Protein AF-A0A814KZX0-F1 (afdb_monomer)

Structure (mmCIF, N/CA/C/O backbone):
data_AF-A0A814KZX0-F1
#
_entry.id   AF-A0A814KZX0-F1
#
loop_
_atom_site.group_PDB
_atom_site.id
_atom_site.type_symbol
_atom_site.label_atom_id
_atom_site.label_alt_id
_atom_site.label_comp_id
_atom_site.label_asym_id
_atom_site.label_entity_id
_atom_site.label_seq_id
_atom_site.pdbx_PDB_ins_code
_atom_site.Cartn_x
_atom_site.Cartn_y
_atom_site.Cartn_z
_atom_site.occupancy
_atom_site.B_iso_or_equiv
_atom_site.auth_seq_id
_atom_site.auth_comp_id
_atom_site.auth_asym_id
_atom_site.auth_atom_id
_atom_site.pdbx_PDB_model_num
ATOM 1 N N . MET A 1 1 ? 32.293 -43.403 -23.094 1.00 28.73 1 MET A N 1
ATOM 2 C CA . MET A 1 1 ? 32.018 -43.481 -21.651 1.00 28.73 1 MET A CA 1
ATOM 3 C C . MET A 1 1 ? 31.732 -42.064 -21.219 1.00 28.73 1 MET A C 1
ATOM 5 O O . MET A 1 1 ? 32.655 -41.323 -20.931 1.00 28.73 1 MET A O 1
ATOM 9 N N . ASP A 1 2 ? 30.457 -41.739 -21.396 1.00 28.73 2 ASP A N 1
ATOM 10 C CA . ASP A 1 2 ? 29.600 -40.783 -20.696 1.00 28.73 2 ASP A CA 1
ATOM 11 C C . ASP A 1 2 ? 30.128 -39.363 -20.452 1.00 28.73 2 ASP A C 1
ATOM 13 O O . ASP A 1 2 ? 30.599 -39.020 -19.374 1.00 28.73 2 ASP A O 1
ATOM 17 N N . ASP A 1 3 ? 29.937 -38.543 -21.490 1.00 28.08 3 ASP A N 1
ATOM 18 C CA . ASP A 1 3 ? 29.750 -37.094 -21.423 1.00 28.08 3 ASP A CA 1
ATOM 19 C C . ASP A 1 3 ? 28.275 -36.803 -21.088 1.00 28.08 3 ASP A C 1
ATOM 21 O O . ASP A 1 3 ? 27.398 -37.027 -21.927 1.00 28.08 3 ASP A O 1
ATOM 25 N N . ALA A 1 4 ? 27.992 -36.310 -19.882 1.00 28.19 4 ALA A N 1
ATOM 26 C CA . ALA A 1 4 ? 26.719 -35.677 -19.536 1.00 28.19 4 ALA A CA 1
ATOM 27 C C . ALA A 1 4 ? 26.870 -34.842 -18.255 1.00 28.19 4 ALA A C 1
ATOM 29 O O . ALA A 1 4 ? 26.496 -35.295 -17.185 1.00 28.19 4 ALA A O 1
ATOM 30 N N . ASP A 1 5 ? 27.395 -33.624 -18.382 1.00 27.88 5 ASP A N 1
ATOM 31 C CA . ASP A 1 5 ? 27.156 -32.535 -17.425 1.00 27.88 5 ASP A CA 1
ATOM 32 C C . ASP A 1 5 ? 26.980 -31.236 -18.225 1.00 27.88 5 ASP A C 1
ATOM 34 O O . ASP A 1 5 ? 27.826 -30.343 -18.276 1.00 27.88 5 ASP A O 1
ATOM 38 N N . SER A 1 6 ? 25.861 -31.169 -18.947 1.00 24.42 6 SER A N 1
ATOM 39 C CA . SER A 1 6 ? 25.314 -29.910 -19.436 1.00 24.42 6 SER A CA 1
ATOM 40 C C . SER A 1 6 ? 24.701 -29.176 -18.248 1.00 24.42 6 SER A C 1
ATOM 42 O O . SER A 1 6 ? 23.678 -29.608 -17.716 1.00 24.42 6 SER A O 1
ATOM 44 N N . ILE A 1 7 ? 25.321 -28.071 -17.839 1.00 23.77 7 ILE A N 1
ATOM 45 C CA . ILE A 1 7 ? 24.724 -27.108 -16.914 1.00 23.77 7 ILE A CA 1
ATOM 46 C C . ILE A 1 7 ? 23.513 -26.496 -17.628 1.00 23.77 7 ILE A C 1
ATOM 48 O O . ILE A 1 7 ? 23.654 -25.646 -18.507 1.00 23.77 7 ILE A O 1
ATOM 52 N N . ASP A 1 8 ? 22.328 -26.992 -17.286 1.00 21.17 8 ASP A N 1
ATOM 53 C CA . ASP A 1 8 ? 21.044 -26.461 -17.725 1.00 21.17 8 ASP A CA 1
ATOM 54 C C . ASP A 1 8 ? 20.753 -25.182 -16.923 1.00 21.17 8 ASP A C 1
ATOM 56 O O . ASP A 1 8 ? 20.244 -25.222 -15.803 1.00 21.17 8 ASP A O 1
ATOM 60 N N . LEU A 1 9 ? 21.146 -24.030 -17.476 1.00 25.59 9 LEU A N 1
ATOM 61 C CA . LEU A 1 9 ? 20.736 -22.704 -17.004 1.00 25.59 9 LEU A CA 1
ATOM 62 C C . LEU A 1 9 ? 19.267 -22.480 -17.394 1.00 25.59 9 LEU A C 1
ATOM 64 O O . LEU A 1 9 ? 18.960 -21.706 -18.298 1.00 25.59 9 LEU A O 1
ATOM 68 N N . SER A 1 10 ? 18.362 -23.212 -16.745 1.00 23.80 10 SER A N 1
ATOM 69 C CA . SER A 1 10 ? 16.924 -22.969 -16.846 1.00 23.80 10 SER A CA 1
ATOM 70 C C . SER A 1 10 ? 16.531 -21.776 -15.966 1.00 23.80 10 SER A C 1
ATOM 72 O O . SER A 1 10 ? 16.968 -21.682 -14.821 1.00 23.80 10 SER A O 1
ATOM 74 N N . ASP A 1 11 ? 15.706 -20.884 -16.521 1.00 26.02 11 ASP A N 1
ATOM 75 C CA . ASP A 1 11 ? 15.143 -19.634 -15.975 1.00 26.02 11 ASP A CA 1
ATOM 76 C C . ASP A 1 11 ? 14.303 -19.787 -14.673 1.00 26.02 11 ASP A C 1
ATOM 78 O O . ASP A 1 11 ? 13.187 -19.278 -14.573 1.00 26.02 11 ASP A O 1
ATOM 82 N N . ASN A 1 12 ? 14.787 -20.509 -13.658 1.00 26.41 12 ASN A N 1
ATOM 83 C CA . ASN A 1 12 ? 13.993 -20.911 -12.487 1.00 26.41 12 ASN A CA 1
ATOM 84 C C . ASN A 1 12 ? 14.194 -20.078 -11.205 1.00 26.41 12 ASN A C 1
ATOM 86 O O . ASN A 1 12 ? 13.474 -20.321 -10.238 1.00 26.41 12 ASN A O 1
ATOM 90 N N . ASP A 1 13 ? 15.057 -19.058 -11.194 1.00 26.72 13 ASP A N 1
ATOM 91 C CA . ASP A 1 13 ? 15.350 -18.277 -9.973 1.00 26.72 13 ASP A CA 1
ATOM 92 C C . ASP A 1 13 ? 14.575 -16.953 -9.846 1.00 26.72 13 ASP A C 1
ATOM 94 O O . ASP A 1 13 ? 14.888 -16.118 -9.002 1.00 26.72 13 ASP A O 1
ATOM 98 N N . GLU A 1 14 ? 13.530 -16.727 -10.649 1.00 31.41 14 GLU A N 1
ATOM 99 C CA . GLU A 1 14 ? 12.852 -15.421 -10.658 1.00 31.41 14 GLU A CA 1
ATOM 100 C C . GLU A 1 14 ? 11.654 -15.270 -9.705 1.00 31.41 14 GLU A C 1
ATOM 102 O O . GLU A 1 14 ? 11.027 -14.215 -9.684 1.00 31.41 14 GLU A O 1
ATOM 107 N N . PHE A 1 15 ? 11.354 -16.270 -8.871 1.00 30.77 15 PHE A N 1
ATOM 108 C CA . PHE A 1 15 ? 10.290 -16.187 -7.857 1.00 30.77 15 PHE A CA 1
ATOM 109 C C . PHE A 1 15 ? 10.629 -16.967 -6.578 1.00 30.77 15 PHE A C 1
ATOM 111 O O . PHE A 1 15 ? 9.840 -17.778 -6.095 1.00 30.77 15 PHE A O 1
ATOM 118 N N . MET A 1 16 ? 11.799 -16.698 -6.001 1.00 24.19 16 MET A N 1
ATOM 119 C CA . MET A 1 16 ? 12.028 -16.962 -4.583 1.00 24.19 16 MET A CA 1
ATOM 120 C C . MET A 1 16 ? 11.976 -15.630 -3.841 1.00 24.19 16 MET A C 1
ATOM 122 O O . MET A 1 16 ? 12.849 -14.775 -3.960 1.00 24.19 16 MET A O 1
ATOM 126 N N . LEU A 1 17 ? 10.900 -15.436 -3.077 1.00 28.53 17 LEU A N 1
ATOM 127 C CA . LEU A 1 17 ? 11.015 -14.664 -1.850 1.00 28.53 17 LEU A CA 1
ATOM 128 C C . LEU A 1 17 ? 12.097 -15.384 -1.045 1.00 28.53 17 LEU A C 1
ATOM 130 O O . LEU A 1 17 ? 11.844 -16.493 -0.581 1.00 28.53 17 LEU A O 1
ATOM 134 N N . ASP A 1 18 ? 13.292 -14.800 -0.955 1.00 24.03 18 ASP A N 1
ATOM 135 C CA . ASP A 1 18 ? 14.350 -15.260 -0.055 1.00 24.03 18 ASP A CA 1
ATOM 136 C C . ASP A 1 18 ? 13.841 -15.163 1.389 1.00 24.03 18 ASP A C 1
ATOM 138 O O . ASP A 1 18 ? 14.074 -14.196 2.114 1.00 24.03 18 ASP A O 1
ATOM 142 N N . VAL A 1 19 ? 13.093 -16.182 1.789 1.00 29.50 19 VAL A N 1
ATOM 143 C CA . VAL A 1 19 ? 12.953 -16.625 3.161 1.00 29.50 19 VAL A CA 1
ATOM 144 C C . VAL A 1 19 ? 13.500 -18.043 3.134 1.00 29.50 19 VAL A C 1
ATOM 146 O O . VAL A 1 19 ? 12.775 -19.001 2.871 1.00 29.50 19 VAL A O 1
ATOM 149 N N . GLU A 1 20 ? 14.807 -18.185 3.351 1.00 25.27 20 GLU A N 1
ATOM 150 C CA . GLU A 1 20 ? 15.370 -19.470 3.759 1.00 25.27 20 GLU A CA 1
ATOM 151 C C . GLU A 1 20 ? 14.761 -19.828 5.123 1.00 25.27 20 GLU A C 1
ATOM 153 O O . GLU A 1 20 ? 15.310 -19.534 6.184 1.00 25.27 20 GLU A O 1
ATOM 158 N N . ILE A 1 21 ? 13.580 -20.448 5.108 1.00 28.50 21 ILE A N 1
ATOM 159 C CA . ILE A 1 21 ? 13.068 -21.192 6.253 1.00 28.50 21 ILE A CA 1
ATOM 160 C C . ILE A 1 21 ? 13.937 -22.444 6.322 1.00 28.50 21 ILE A C 1
ATOM 162 O O . ILE A 1 21 ? 13.739 -23.406 5.579 1.00 28.50 21 ILE A O 1
ATOM 166 N N . THR A 1 22 ? 14.959 -22.414 7.172 1.00 32.78 22 THR A N 1
ATOM 167 C CA . THR A 1 22 ? 15.777 -23.599 7.425 1.00 32.78 22 THR A CA 1
ATOM 168 C C . THR A 1 22 ? 14.880 -24.713 7.976 1.00 32.78 22 THR A C 1
ATOM 170 O O . THR A 1 22 ? 13.942 -24.460 8.733 1.00 32.78 22 THR A O 1
ATOM 173 N N . ALA A 1 23 ? 15.153 -25.969 7.606 1.00 30.48 23 ALA A N 1
ATOM 174 C CA . ALA A 1 23 ? 14.367 -27.138 8.023 1.00 30.48 23 ALA A CA 1
ATOM 175 C C . ALA A 1 23 ? 14.235 -27.303 9.558 1.00 30.48 23 ALA A C 1
ATOM 177 O O . ALA A 1 23 ? 13.382 -28.059 10.017 1.00 30.48 23 ALA A O 1
ATOM 178 N N . ALA A 1 24 ? 15.035 -26.574 10.346 1.00 33.94 24 ALA A N 1
ATOM 179 C CA . ALA A 1 24 ? 14.900 -26.476 11.797 1.00 33.94 24 ALA A CA 1
ATOM 180 C C . ALA A 1 24 ? 13.588 -25.782 12.226 1.00 33.94 24 ALA A C 1
ATOM 182 O O . ALA A 1 24 ? 12.903 -26.270 13.119 1.00 33.94 24 ALA A O 1
ATOM 183 N N . ASN A 1 25 ? 13.165 -24.726 11.521 1.00 40.56 25 ASN A N 1
ATOM 184 C CA . ASN A 1 25 ? 12.007 -23.910 11.907 1.00 40.56 25 ASN A CA 1
ATOM 185 C C . ASN A 1 25 ? 10.662 -24.632 11.704 1.00 40.56 25 ASN A C 1
ATOM 187 O O . ASN A 1 25 ? 9.703 -24.382 12.427 1.00 40.56 25 ASN A O 1
ATOM 191 N N . VAL A 1 26 ? 10.585 -25.553 10.737 1.00 35.31 26 VAL A N 1
ATOM 192 C CA . VAL A 1 26 ? 9.358 -26.318 10.452 1.00 35.31 26 VAL A CA 1
ATOM 193 C C . VAL A 1 26 ? 9.156 -27.432 11.479 1.00 35.31 26 VAL A C 1
ATOM 195 O O . VAL A 1 26 ? 8.033 -27.673 11.912 1.00 35.31 26 VAL A O 1
ATOM 198 N N . GLN A 1 27 ? 10.234 -28.093 11.910 1.00 35.00 27 GLN A N 1
ATOM 199 C CA . GLN A 1 27 ? 10.132 -29.161 12.902 1.00 35.00 27 GLN A CA 1
ATOM 200 C C . GLN A 1 27 ? 9.801 -28.608 14.295 1.00 35.00 27 GLN A C 1
ATOM 202 O O . GLN A 1 27 ? 9.017 -29.227 15.011 1.00 35.00 27 GLN A O 1
ATOM 207 N N . ASP A 1 28 ? 10.315 -27.427 14.647 1.00 39.50 28 ASP A N 1
ATOM 208 C CA . ASP A 1 28 ? 9.977 -26.748 15.902 1.00 39.50 28 ASP A CA 1
ATOM 209 C C . ASP A 1 28 ? 8.528 -26.226 15.910 1.00 39.50 28 ASP A C 1
ATOM 211 O O . ASP A 1 28 ? 7.833 -26.384 16.914 1.00 39.50 28 ASP A O 1
ATOM 21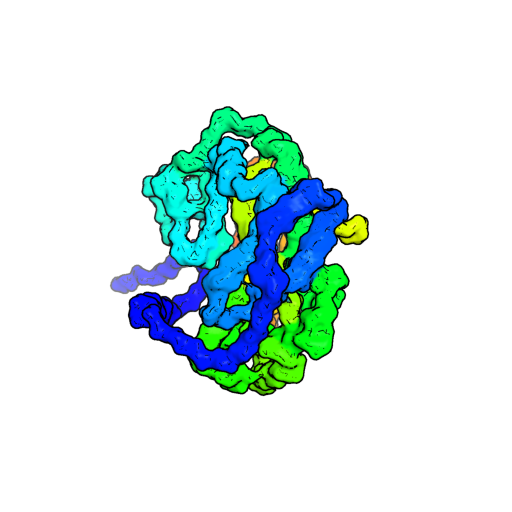5 N N . ALA A 1 29 ? 8.017 -25.732 14.775 1.00 36.22 29 ALA A N 1
ATOM 216 C CA . ALA A 1 29 ? 6.610 -25.347 14.622 1.00 36.22 29 ALA A CA 1
ATOM 217 C C . ALA A 1 29 ? 5.646 -26.551 14.690 1.00 36.22 29 ALA A C 1
ATOM 219 O O . ALA A 1 29 ? 4.591 -26.471 15.319 1.00 36.22 29 ALA A O 1
ATOM 220 N N . ILE A 1 30 ? 6.021 -27.697 14.107 1.00 36.78 30 ILE A N 1
ATOM 221 C CA . ILE A 1 30 ? 5.248 -28.949 14.207 1.00 36.78 30 ILE A CA 1
ATOM 222 C C . ILE A 1 30 ? 5.261 -29.483 15.647 1.00 36.78 30 ILE A C 1
ATOM 224 O O . ILE A 1 30 ? 4.232 -29.934 16.147 1.00 36.78 30 ILE A O 1
ATOM 228 N N . ASN A 1 31 ? 6.400 -29.399 16.339 1.00 39.62 31 ASN A N 1
ATOM 229 C CA . ASN A 1 31 ? 6.505 -29.798 17.742 1.00 39.62 31 ASN A CA 1
ATOM 230 C C . ASN A 1 31 ? 5.707 -28.860 18.673 1.00 39.62 31 ASN A C 1
ATOM 232 O O . ASN A 1 31 ? 5.192 -29.326 19.687 1.00 39.62 31 ASN A O 1
ATOM 236 N N . MET A 1 32 ? 5.560 -27.575 18.322 1.00 40.44 32 MET A N 1
ATOM 237 C CA . MET A 1 32 ? 4.690 -26.615 19.018 1.00 40.44 32 MET A CA 1
ATOM 238 C C . MET A 1 32 ? 3.199 -26.896 18.789 1.00 40.44 32 MET A C 1
ATOM 240 O O . MET A 1 32 ? 2.440 -26.929 19.752 1.00 40.44 32 MET A O 1
ATOM 244 N N . ALA A 1 33 ? 2.782 -27.188 17.553 1.00 34.56 33 ALA A N 1
ATOM 245 C CA . ALA A 1 33 ? 1.385 -27.516 17.246 1.00 34.56 33 ALA A CA 1
ATOM 246 C C . ALA A 1 33 ? 0.911 -28.808 17.939 1.00 34.56 33 ALA A C 1
ATOM 248 O O . ALA A 1 33 ? -0.260 -28.941 18.278 1.00 34.56 33 ALA A O 1
ATOM 249 N N . LEU A 1 34 ? 1.827 -29.750 18.185 1.00 35.25 34 LEU A N 1
ATOM 250 C CA . LEU A 1 34 ? 1.549 -30.983 18.928 1.00 35.25 34 LEU A CA 1
ATOM 251 C C . LEU A 1 34 ? 1.593 -30.803 20.457 1.00 35.25 34 LEU A C 1
ATOM 253 O O . LEU A 1 34 ? 1.184 -31.712 21.174 1.00 35.25 34 LEU A O 1
ATOM 257 N N . ALA A 1 35 ? 2.075 -29.662 2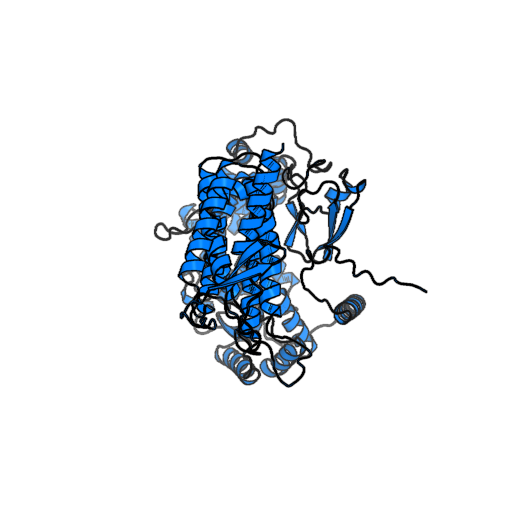0.963 1.00 37.91 35 ALA A N 1
ATOM 258 C CA . ALA A 1 35 ? 2.119 -29.349 22.395 1.00 37.91 35 ALA A CA 1
ATOM 259 C C . ALA A 1 35 ? 0.912 -28.517 22.879 1.00 37.91 35 ALA A C 1
ATOM 261 O O . ALA A 1 35 ? 0.626 -28.516 24.078 1.00 37.91 35 ALA A O 1
ATOM 262 N N . ASP A 1 36 ? 0.194 -27.849 21.967 1.00 36.00 36 ASP A N 1
ATOM 263 C CA . ASP A 1 36 ? -0.968 -26.999 22.281 1.00 36.00 36 ASP A CA 1
ATOM 264 C C . ASP A 1 36 ? -2.260 -27.786 22.588 1.00 36.00 36 ASP A C 1
ATOM 266 O O . ASP A 1 36 ? -3.146 -27.260 23.263 1.00 36.00 36 ASP A O 1
ATOM 270 N N . ASP A 1 37 ? -2.364 -29.057 22.179 1.00 31.41 37 ASP A N 1
ATOM 271 C CA . ASP A 1 37 ? -3.566 -29.878 22.423 1.00 31.41 37 ASP A CA 1
ATOM 272 C C . ASP A 1 37 ? -3.645 -30.467 23.850 1.00 31.41 37 ASP A C 1
ATOM 274 O O . ASP A 1 37 ? -4.716 -30.906 24.273 1.00 31.41 37 ASP A O 1
ATOM 278 N N . ASP A 1 38 ? -2.557 -30.434 24.634 1.00 30.75 38 ASP A N 1
ATOM 279 C CA . ASP A 1 38 ? -2.467 -31.166 25.912 1.00 30.75 38 ASP A CA 1
ATOM 280 C C . ASP A 1 38 ? -2.472 -30.293 27.186 1.00 30.75 38 ASP A C 1
ATOM 282 O O . ASP A 1 38 ? -2.360 -30.829 28.291 1.00 30.75 38 ASP A O 1
ATOM 286 N N . ASN A 1 39 ? -2.633 -28.963 27.105 1.00 31.94 39 ASN A N 1
ATOM 287 C CA . ASN A 1 39 ? -2.538 -28.106 28.303 1.00 31.94 39 ASN A CA 1
ATOM 288 C C . ASN A 1 39 ? -3.542 -26.942 28.384 1.00 31.94 39 ASN A C 1
ATOM 290 O O . ASN A 1 39 ? -3.210 -25.807 28.724 1.00 31.94 39 ASN A O 1
ATOM 294 N N . SER A 1 40 ? -4.830 -27.233 28.200 1.00 31.22 40 SER A N 1
ATOM 295 C CA . SER A 1 40 ? -5.900 -26.346 28.668 1.00 31.22 40 SER A CA 1
ATOM 296 C C . SER A 1 40 ? -6.115 -26.514 30.183 1.00 31.22 40 SER A C 1
ATOM 298 O O . SER A 1 40 ? -6.987 -27.279 30.589 1.00 31.22 40 SER A O 1
ATOM 300 N N . ASN A 1 41 ? -5.286 -25.872 31.019 1.00 31.17 41 ASN A N 1
ATOM 301 C CA . ASN A 1 41 ? -5.593 -25.402 32.390 1.00 31.17 41 ASN A CA 1
ATOM 302 C C . ASN A 1 41 ? -4.300 -25.118 33.180 1.00 31.17 41 ASN A C 1
ATOM 304 O O . ASN A 1 41 ? -3.863 -25.933 33.992 1.00 31.17 41 ASN A O 1
ATOM 308 N N . SER A 1 42 ? -3.723 -23.924 33.037 1.00 29.66 42 SER A N 1
ATOM 309 C CA . SER A 1 42 ? -2.752 -23.417 34.016 1.00 29.66 42 SER A CA 1
ATOM 310 C C . SER A 1 42 ? -3.153 -22.024 34.494 1.00 29.66 42 SER A C 1
ATOM 312 O O . SER A 1 42 ? -2.978 -21.028 33.795 1.00 29.66 42 SER A O 1
ATOM 314 N N . ASN A 1 43 ? -3.713 -21.973 35.704 1.00 27.58 43 ASN A N 1
ATOM 315 C CA . ASN A 1 43 ? -4.012 -20.749 36.443 1.00 27.58 43 ASN A CA 1
ATOM 316 C C . ASN A 1 43 ? -2.705 -19.999 36.765 1.00 27.58 43 ASN A C 1
ATOM 318 O O . ASN A 1 43 ? -1.926 -20.456 37.601 1.00 27.58 43 ASN A O 1
ATOM 322 N N . LEU A 1 44 ? -2.475 -18.845 36.133 1.00 33.78 44 LEU A N 1
ATOM 323 C CA . LEU A 1 44 ? -1.402 -17.917 36.501 1.00 33.78 44 LEU A CA 1
ATOM 324 C C . LEU A 1 44 ? -1.816 -17.098 37.734 1.00 33.78 44 LEU A C 1
ATOM 326 O O . LEU A 1 44 ? -2.764 -16.322 37.683 1.00 33.78 44 LEU A O 1
ATOM 330 N N . THR A 1 45 ? -1.085 -17.221 38.839 1.00 25.47 45 THR A N 1
ATOM 331 C CA . THR A 1 45 ? -1.175 -16.305 39.987 1.00 25.47 45 THR A CA 1
ATOM 332 C C . THR A 1 45 ? -0.007 -15.326 39.961 1.00 25.47 45 THR A C 1
ATOM 334 O O . THR A 1 45 ? 1.039 -15.585 40.555 1.00 25.47 45 THR A O 1
ATOM 337 N N . THR A 1 46 ? -0.188 -14.179 39.309 1.00 30.89 46 THR A N 1
ATOM 338 C CA . THR A 1 46 ? 0.608 -12.973 39.572 1.00 30.89 46 THR A CA 1
ATOM 339 C C . THR A 1 46 ? -0.277 -12.005 40.349 1.00 30.89 46 THR A C 1
ATOM 341 O O . THR A 1 46 ? -1.221 -11.456 39.785 1.00 30.89 46 THR A O 1
ATOM 344 N N . ASN A 1 47 ? -0.003 -11.819 41.645 1.00 27.78 47 ASN A N 1
ATOM 345 C CA . ASN A 1 47 ? -0.651 -10.799 42.477 1.00 27.78 47 ASN A CA 1
ATOM 346 C C . ASN A 1 47 ? -0.248 -9.403 41.973 1.00 27.78 47 ASN A C 1
ATOM 348 O O . ASN A 1 47 ? 0.703 -8.801 42.466 1.00 27.78 47 ASN A O 1
ATOM 352 N N . VAL A 1 48 ? -0.948 -8.915 40.954 1.00 37.78 48 VAL A N 1
ATOM 353 C CA . VAL A 1 48 ? -1.013 -7.497 40.608 1.00 37.78 48 VAL A CA 1
ATOM 354 C C . VAL A 1 48 ? -2.317 -7.004 41.220 1.00 37.78 48 VAL A C 1
ATOM 356 O O . VAL A 1 48 ? -3.377 -7.506 40.851 1.00 37.78 48 VAL A O 1
ATOM 359 N N . ASP A 1 49 ? -2.250 -6.073 42.172 1.00 38.66 49 ASP A N 1
ATOM 360 C CA . ASP A 1 49 ? -3.436 -5.368 42.664 1.00 38.66 49 ASP A CA 1
ATOM 361 C C . ASP A 1 49 ? -4.041 -4.597 41.486 1.00 38.66 49 ASP A C 1
ATOM 363 O O . ASP A 1 49 ? -3.582 -3.518 41.107 1.00 38.66 49 ASP A O 1
ATOM 367 N N . LEU A 1 50 ? -5.027 -5.210 40.836 1.00 44.50 50 LEU A N 1
ATOM 368 C CA . LEU A 1 50 ? -5.735 -4.617 39.716 1.00 44.50 50 LEU A CA 1
ATOM 369 C C . LEU A 1 50 ? -6.550 -3.432 40.244 1.00 44.50 50 LEU A C 1
ATOM 371 O O . LEU A 1 50 ? -7.332 -3.617 41.181 1.00 44.50 50 LEU A O 1
ATOM 375 N N . PRO A 1 51 ? -6.408 -2.222 39.674 1.00 51.34 51 PRO A N 1
ATOM 376 C CA . PRO A 1 51 ? -7.278 -1.115 40.044 1.00 51.34 51 PRO A CA 1
ATOM 377 C C . PRO A 1 51 ? -8.740 -1.512 39.807 1.00 51.34 51 PRO A C 1
ATOM 379 O O . PRO A 1 51 ? -9.058 -2.108 38.773 1.00 51.34 51 PRO A O 1
ATOM 382 N N . GLN A 1 52 ? -9.614 -1.208 40.772 1.00 56.47 52 GLN A N 1
ATOM 383 C CA . GLN A 1 52 ? -11.052 -1.456 40.652 1.00 56.47 52 GLN A CA 1
ATOM 384 C C . GLN A 1 52 ? -11.603 -0.725 39.421 1.00 56.47 52 GLN A C 1
ATOM 386 O O . GLN A 1 52 ? -11.266 0.437 39.185 1.00 56.47 52 GLN A O 1
ATOM 391 N N . LEU A 1 53 ? -12.443 -1.413 38.639 1.00 63.69 53 LEU A N 1
ATOM 392 C CA . LEU A 1 53 ? -13.181 -0.793 37.538 1.00 63.69 53 LEU A CA 1
ATOM 393 C C . LEU A 1 53 ? -14.010 0.370 38.094 1.00 63.69 53 LEU A C 1
ATOM 395 O O . LEU A 1 53 ? -14.619 0.237 39.155 1.00 63.69 53 LEU A O 1
ATOM 399 N N . SER A 1 54 ? -14.032 1.500 37.388 1.00 71.88 54 SER A N 1
ATOM 400 C CA . SER A 1 54 ? -14.829 2.647 37.822 1.00 71.88 54 SER A CA 1
ATOM 401 C C . SER A 1 54 ? -16.324 2.307 37.798 1.00 71.88 54 SER A C 1
ATOM 403 O O . SER A 1 54 ? -16.797 1.590 36.910 1.00 71.88 54 SER A O 1
ATOM 405 N N . ASP A 1 55 ? -17.090 2.860 38.743 1.00 74.62 55 ASP A N 1
ATOM 406 C CA . ASP A 1 55 ? -18.554 2.728 38.748 1.00 74.62 55 ASP A CA 1
ATOM 407 C C . ASP A 1 55 ? -19.174 3.268 37.448 1.00 74.62 55 ASP A C 1
ATOM 409 O O . ASP A 1 55 ? -20.191 2.755 36.979 1.00 74.62 55 ASP A O 1
ATOM 413 N N . GLU A 1 56 ? -18.541 4.271 36.834 1.00 77.81 56 GLU A N 1
ATOM 414 C CA . GLU A 1 56 ? -18.921 4.799 35.522 1.00 77.81 56 GLU A CA 1
ATOM 415 C C . GLU A 1 56 ? -18.771 3.742 34.423 1.00 77.81 56 GLU A C 1
ATOM 417 O O . GLU A 1 56 ? -19.690 3.562 33.628 1.00 77.81 56 GLU A O 1
ATOM 422 N N . LEU A 1 57 ? -17.659 2.997 34.396 1.00 77.38 57 LEU A N 1
ATOM 423 C CA . LEU A 1 57 ? -17.446 1.922 33.429 1.00 77.38 57 LEU A CA 1
ATOM 424 C C . LEU A 1 57 ? -18.408 0.761 33.653 1.00 77.38 57 LEU A C 1
ATOM 426 O O . LEU A 1 57 ? -18.881 0.191 32.676 1.00 77.38 57 LEU A O 1
ATOM 430 N N . ILE A 1 58 ? -18.714 0.403 34.901 1.00 77.19 58 ILE A N 1
ATOM 431 C CA . ILE A 1 58 ? -19.623 -0.709 35.223 1.00 77.19 58 ILE A CA 1
ATOM 432 C C . ILE A 1 58 ? -21.061 -0.387 34.804 1.00 77.19 58 ILE A C 1
ATOM 434 O O . ILE A 1 58 ? -21.749 -1.252 34.269 1.00 77.19 58 ILE A O 1
ATOM 438 N N . ASN A 1 59 ? -21.502 0.853 35.012 1.00 83.00 59 ASN A N 1
ATOM 439 C CA . ASN A 1 59 ? -22.886 1.263 34.772 1.00 83.00 59 ASN A CA 1
ATOM 440 C C . ASN A 1 59 ? -23.108 1.937 33.408 1.00 83.00 59 ASN A C 1
ATOM 442 O O . ASN A 1 59 ? -24.218 2.394 33.131 1.00 83.00 59 ASN A O 1
ATOM 446 N N . PHE A 1 60 ? -22.077 2.027 32.560 1.00 88.75 60 PHE A N 1
ATOM 447 C CA . PHE A 1 60 ? -22.212 2.601 31.224 1.00 88.75 60 PHE A CA 1
ATOM 448 C C . PHE A 1 60 ? -23.191 1.787 30.368 1.00 88.75 60 PHE A C 1
ATOM 450 O O . PHE A 1 60 ? -23.081 0.560 30.308 1.00 88.75 60 PHE A O 1
ATOM 457 N N . ASP A 1 61 ? -24.100 2.488 29.690 1.00 91.19 61 ASP A N 1
ATOM 458 C CA . ASP A 1 61 ? -25.089 1.927 28.768 1.00 91.19 61 ASP A CA 1
ATOM 459 C C . ASP A 1 61 ? -24.786 2.413 27.344 1.00 91.19 61 ASP A C 1
ATOM 461 O O . ASP A 1 61 ? -25.055 3.564 26.979 1.00 91.19 61 ASP A O 1
ATOM 465 N N . GLY A 1 62 ? -24.217 1.514 26.537 1.00 91.81 62 GLY A N 1
ATOM 466 C CA . GLY A 1 62 ? -23.860 1.804 25.150 1.00 91.81 62 GLY A CA 1
ATOM 467 C C . GLY A 1 62 ? -25.061 2.066 24.244 1.00 91.81 62 GLY A C 1
ATOM 468 O O . GLY A 1 62 ? -24.938 2.829 23.284 1.00 91.81 62 GLY A O 1
ATOM 469 N N . ASN A 1 63 ? -26.231 1.497 24.556 1.00 94.56 63 ASN A N 1
ATOM 470 C CA . ASN A 1 63 ? -27.444 1.744 23.781 1.00 94.56 63 ASN A CA 1
ATOM 471 C C . ASN A 1 63 ? -27.927 3.173 23.989 1.00 94.56 63 ASN A C 1
ATOM 473 O O . ASN A 1 63 ? -28.138 3.902 23.021 1.00 94.56 63 ASN A O 1
ATOM 477 N N . LYS A 1 64 ? -28.022 3.592 25.254 1.00 94.38 64 LYS A N 1
ATOM 478 C CA . LYS A 1 64 ? -28.429 4.951 25.606 1.00 94.38 64 LYS A CA 1
ATOM 479 C C . LYS A 1 64 ? -27.490 5.992 24.997 1.00 94.38 64 LYS A C 1
ATOM 481 O O . LYS A 1 64 ? -27.963 6.971 24.428 1.00 94.38 64 LYS A O 1
ATOM 486 N N . PHE A 1 65 ? -26.174 5.784 25.083 1.00 95.38 65 PHE A N 1
ATOM 487 C CA . PHE A 1 65 ? -25.217 6.718 24.487 1.00 95.38 65 PHE A CA 1
ATOM 488 C C . PHE A 1 65 ? -25.318 6.748 22.953 1.00 95.38 65 PHE A C 1
ATOM 490 O O . PHE A 1 65 ? -25.297 7.825 22.361 1.00 95.38 65 PHE A O 1
ATOM 497 N N . GLY A 1 66 ? -25.516 5.595 22.305 1.00 93.88 66 GLY A N 1
ATOM 498 C CA . GLY A 1 66 ? -25.778 5.521 20.864 1.00 93.88 66 GLY A CA 1
ATOM 499 C C . GLY A 1 66 ? -27.030 6.296 20.433 1.00 93.88 66 GLY A C 1
ATOM 500 O O . GLY A 1 66 ? -26.994 7.033 19.451 1.00 93.88 66 GLY A O 1
ATOM 501 N N . GLU A 1 67 ? -28.128 6.200 21.188 1.00 94.12 67 GLU A N 1
ATOM 502 C CA . GLU A 1 67 ? -29.344 6.989 20.934 1.00 94.12 67 GLU A CA 1
ATOM 503 C C . GLU A 1 67 ? -29.126 8.494 21.145 1.00 94.12 67 GLU A C 1
ATOM 505 O O . GLU A 1 67 ? -29.702 9.317 20.431 1.00 94.12 67 GLU A O 1
ATOM 510 N N . GLU A 1 68 ? -28.292 8.876 22.113 1.00 93.19 68 GLU A N 1
ATOM 511 C CA . GLU A 1 68 ? -27.922 10.275 22.338 1.00 93.19 68 GLU A CA 1
ATOM 512 C C . GLU A 1 68 ? -27.117 10.840 21.165 1.00 93.19 68 GLU A C 1
ATOM 514 O O . GLU A 1 68 ? -27.444 11.933 20.695 1.00 93.19 68 GLU A O 1
ATOM 519 N N . LEU A 1 69 ? -26.148 10.076 20.646 1.00 93.12 69 LEU A N 1
ATOM 520 C CA . LEU A 1 69 ? -25.410 10.409 19.421 1.00 93.12 69 LEU A CA 1
ATOM 521 C C . LEU A 1 69 ? -26.346 10.567 18.221 1.00 93.12 69 LEU A C 1
ATOM 523 O O . LEU A 1 69 ? -26.154 11.472 17.415 1.00 93.12 69 LEU A O 1
ATOM 527 N N . LEU A 1 70 ? -27.362 9.710 18.109 1.00 90.44 70 LEU A N 1
ATOM 528 C CA . LEU A 1 70 ? -28.267 9.694 16.963 1.00 90.44 70 LEU A CA 1
ATOM 529 C C . LEU A 1 70 ? -29.311 10.823 16.980 1.00 90.44 70 LEU A C 1
ATOM 531 O O . LEU A 1 70 ? -29.606 11.388 15.930 1.00 90.44 70 LEU A O 1
ATOM 535 N N . PHE A 1 71 ? -29.901 11.135 18.140 1.00 88.50 71 PHE A N 1
ATOM 536 C CA . PHE A 1 71 ? -31.090 12.001 18.209 1.00 88.50 71 PHE A CA 1
ATOM 537 C C . PHE A 1 71 ? -30.896 13.330 18.935 1.00 88.50 71 PHE A C 1
ATOM 539 O O . PHE A 1 71 ? -31.725 14.227 18.775 1.00 88.50 71 PHE A O 1
ATOM 546 N N . LYS A 1 72 ? -29.874 13.461 19.786 1.00 78.94 72 LYS A N 1
ATOM 547 C CA . LYS A 1 72 ? -29.754 14.613 20.700 1.00 78.94 72 LYS A CA 1
ATOM 548 C C . LYS A 1 72 ? -28.558 15.506 20.412 1.00 78.94 72 LYS A C 1
ATOM 550 O O . LYS A 1 72 ? -28.465 16.584 20.997 1.00 78.94 72 LYS A O 1
ATOM 555 N N . ILE A 1 73 ? -27.646 15.060 19.559 1.00 77.38 73 ILE A N 1
ATOM 556 C CA . ILE A 1 73 ? -26.379 15.730 19.303 1.00 77.38 73 ILE A CA 1
ATOM 557 C C . ILE A 1 73 ? -26.399 16.324 17.898 1.00 77.38 73 ILE A C 1
ATOM 559 O O . ILE A 1 73 ? -26.770 15.664 16.933 1.00 77.38 73 ILE A O 1
ATOM 563 N N . ASP A 1 74 ? -25.999 17.590 17.805 1.00 78.50 74 ASP A N 1
ATOM 564 C CA . ASP A 1 74 ? -25.782 18.254 16.524 1.00 78.50 74 ASP A CA 1
ATOM 565 C C . ASP A 1 74 ? -24.563 17.646 15.816 1.00 78.50 74 ASP A C 1
ATOM 567 O O . ASP A 1 74 ? -23.544 17.383 16.465 1.00 78.50 74 ASP A O 1
ATOM 571 N N . ASN A 1 75 ? -24.651 17.449 14.499 1.00 72.00 75 ASN A N 1
ATOM 572 C CA . ASN A 1 75 ? -23.628 16.767 13.702 1.00 72.00 75 ASN A CA 1
ATOM 573 C C . ASN A 1 75 ? -22.240 17.404 13.868 1.00 72.00 75 ASN A C 1
ATOM 575 O O . ASN A 1 75 ? -21.244 16.681 13.913 1.00 72.00 75 ASN A O 1
ATOM 579 N N . ASP A 1 76 ? -22.190 18.725 14.057 1.00 74.38 76 ASP A N 1
ATOM 580 C CA . ASP A 1 76 ? -20.958 19.502 14.236 1.00 74.38 76 ASP A CA 1
ATOM 581 C C . ASP A 1 76 ? -20.234 19.218 15.568 1.00 74.38 76 ASP A C 1
ATOM 583 O O . ASP A 1 76 ? -19.066 19.563 15.736 1.00 74.38 76 ASP A O 1
ATOM 587 N N . ASN A 1 77 ? -20.900 18.577 16.536 1.00 87.00 77 ASN A N 1
ATOM 588 C CA . ASN A 1 77 ? -20.344 18.299 17.865 1.00 87.00 77 ASN A CA 1
ATOM 589 C C . ASN A 1 77 ? -20.011 16.820 18.108 1.00 87.00 77 ASN A C 1
ATOM 591 O O . ASN A 1 77 ? -19.432 16.493 19.150 1.00 87.00 77 ASN A O 1
ATOM 595 N N . ILE A 1 78 ? -20.346 15.927 17.171 1.00 91.25 78 ILE A N 1
ATOM 596 C CA . ILE A 1 78 ? -20.165 14.477 17.339 1.00 91.25 78 ILE A CA 1
ATOM 597 C C . ILE A 1 78 ? -18.689 14.127 17.547 1.00 91.25 78 ILE A C 1
ATOM 599 O O . ILE A 1 78 ? -18.374 13.388 18.478 1.00 91.25 78 ILE A O 1
ATOM 603 N N . GLU A 1 79 ? -17.778 14.704 16.753 1.00 91.44 79 GLU A N 1
ATOM 604 C CA . GLU A 1 79 ? -16.330 14.463 16.877 1.00 91.44 79 GLU A CA 1
ATOM 605 C C . GLU A 1 79 ? -15.838 14.754 18.299 1.00 91.44 79 GLU A C 1
ATOM 607 O O . GLU A 1 79 ? -15.209 13.915 18.945 1.00 91.44 79 GLU A O 1
ATOM 612 N N . LYS A 1 80 ? -16.196 15.926 18.831 1.00 91.19 80 LYS A N 1
ATOM 613 C CA . LYS A 1 80 ? -15.780 16.360 20.166 1.00 91.19 80 LYS A CA 1
ATOM 614 C C . LYS A 1 80 ? -16.316 15.437 21.259 1.00 91.19 80 LYS A C 1
ATOM 616 O O . LYS A 1 80 ? -15.589 15.129 22.203 1.00 91.19 80 LYS A O 1
ATOM 621 N N . ILE A 1 81 ? -17.570 15.003 21.145 1.00 93.25 81 ILE A N 1
ATOM 622 C CA . ILE A 1 81 ? -18.209 14.119 22.128 1.00 93.25 81 ILE A CA 1
ATOM 623 C C . ILE A 1 81 ? -17.581 12.725 22.090 1.00 93.25 81 ILE A C 1
ATOM 625 O O . ILE A 1 81 ? -17.241 12.190 23.145 1.00 93.25 81 ILE A O 1
ATOM 629 N N . LEU A 1 82 ? -17.343 12.174 20.897 1.00 94.69 82 LEU A N 1
ATOM 630 C CA . LEU A 1 82 ? -16.641 10.902 20.738 1.00 94.69 82 LEU A CA 1
ATOM 631 C C . LEU A 1 82 ? -15.212 10.974 21.284 1.00 94.69 82 LEU A C 1
ATOM 633 O O . LEU A 1 82 ? -14.794 10.072 22.003 1.00 94.69 82 LEU A O 1
ATOM 637 N N . TYR A 1 83 ? -14.482 12.064 21.041 1.00 93.06 83 TYR A N 1
ATOM 638 C CA . TYR A 1 83 ? -13.134 12.231 21.589 1.00 93.06 83 TYR A CA 1
ATOM 639 C C . TYR A 1 83 ? -13.141 12.303 23.118 1.00 93.06 83 TYR A C 1
ATOM 641 O O . TYR A 1 83 ? -12.291 11.677 23.748 1.00 93.06 83 TYR A O 1
ATOM 649 N N . GLN A 1 84 ? -14.105 12.999 23.736 1.00 91.06 84 GLN A N 1
ATOM 650 C CA . GLN A 1 84 ? -14.241 13.000 25.200 1.00 91.06 84 GLN A CA 1
ATOM 651 C C . GLN A 1 84 ? -14.601 11.615 25.752 1.00 91.06 84 GLN A C 1
ATOM 653 O O . GLN A 1 84 ? -14.041 11.191 26.768 1.00 91.06 84 GLN A O 1
ATOM 658 N N . HIS A 1 85 ? -15.485 10.887 25.065 1.00 92.56 85 HIS A N 1
ATOM 659 C CA . HIS A 1 85 ? -15.833 9.507 25.403 1.00 92.56 85 HIS A CA 1
ATOM 660 C C . HIS A 1 85 ? -14.594 8.608 25.360 1.00 92.56 85 HIS A C 1
ATOM 662 O O . HIS A 1 85 ? -14.228 7.981 26.355 1.00 92.56 85 HIS A O 1
ATOM 668 N N . TRP A 1 86 ? -13.863 8.612 24.247 1.00 93.25 86 TRP A N 1
ATOM 669 C CA . TRP A 1 86 ? -12.678 7.777 24.078 1.00 93.25 86 TRP A CA 1
ATOM 670 C C . TRP A 1 86 ? -11.555 8.146 25.041 1.00 93.25 86 TRP A C 1
ATOM 672 O O . TRP A 1 86 ? -10.977 7.263 25.670 1.00 93.25 86 TRP A O 1
ATOM 682 N N . LYS A 1 87 ? -11.307 9.440 25.255 1.00 89.06 87 LYS A N 1
ATOM 683 C CA . LYS A 1 87 ? -10.372 9.938 26.273 1.00 89.06 87 LYS A CA 1
ATOM 684 C C . LYS A 1 87 ? -10.661 9.385 27.675 1.00 89.06 87 LYS A C 1
ATOM 686 O O . LYS A 1 87 ? -9.739 9.225 28.480 1.00 89.06 87 LYS A O 1
ATOM 691 N N . THR A 1 88 ? -11.928 9.129 27.985 1.00 86.44 88 THR A N 1
ATOM 692 C CA . THR A 1 88 ? -12.366 8.653 29.301 1.00 86.44 88 THR A CA 1
ATOM 693 C C . THR A 1 88 ? -12.296 7.134 29.403 1.00 86.44 88 THR A C 1
ATOM 695 O O . THR A 1 88 ? -11.699 6.608 30.346 1.00 86.44 88 THR A O 1
ATOM 698 N N . PHE A 1 89 ? -12.872 6.424 28.432 1.00 87.94 89 PHE A N 1
ATOM 699 C CA . PHE A 1 89 ? -13.110 4.984 28.538 1.00 87.94 89 PHE A CA 1
ATOM 700 C C . PHE A 1 89 ? -12.048 4.114 27.866 1.00 87.94 89 PHE A C 1
ATOM 702 O O . PHE A 1 89 ? -11.839 2.988 28.313 1.00 87.94 89 PHE A O 1
ATOM 709 N N . VAL A 1 90 ? -11.341 4.599 26.839 1.00 89.06 90 VAL A N 1
ATOM 710 C CA . VAL A 1 90 ? -10.341 3.786 26.122 1.00 89.06 90 VAL A CA 1
ATOM 711 C C . VAL A 1 90 ? -9.207 3.331 27.041 1.00 89.06 90 VAL A C 1
ATOM 713 O O . VAL A 1 90 ? -8.929 2.132 27.050 1.00 89.06 90 VAL A O 1
ATOM 716 N N . PRO A 1 91 ? -8.589 4.201 27.870 1.00 83.69 91 PRO A N 1
ATOM 717 C CA . PRO A 1 91 ? -7.594 3.740 28.831 1.00 83.69 91 PRO A CA 1
ATOM 718 C C . PRO A 1 91 ? -8.177 2.673 29.761 1.00 83.69 91 PRO A C 1
ATOM 720 O O . PRO A 1 91 ? -7.587 1.617 29.918 1.00 83.69 91 PRO A O 1
ATOM 723 N N . GLN A 1 92 ? -9.387 2.866 30.285 1.00 81.38 92 GLN A N 1
ATOM 724 C CA . GLN A 1 92 ? -10.028 1.896 31.182 1.00 81.38 92 GLN A CA 1
ATOM 725 C C . GLN A 1 92 ? -10.266 0.525 30.537 1.00 81.38 92 GLN A C 1
ATOM 727 O O . GLN A 1 92 ? -10.093 -0.498 31.195 1.00 81.38 92 GLN A O 1
ATOM 732 N N . CYS A 1 93 ? -10.616 0.495 29.250 1.00 81.56 93 CYS A N 1
ATOM 733 C CA . CYS A 1 93 ? -10.853 -0.749 28.519 1.00 81.56 93 CYS A CA 1
ATOM 734 C C . CYS A 1 93 ? -9.554 -1.502 28.185 1.00 81.56 93 CYS A C 1
ATOM 736 O O . CYS A 1 93 ? -9.553 -2.729 28.153 1.00 81.56 93 CYS A O 1
ATOM 738 N N . TYR A 1 94 ? -8.443 -0.790 27.960 1.00 78.75 94 TYR A N 1
ATOM 739 C CA . TYR A 1 94 ? -7.182 -1.378 27.480 1.00 78.75 94 TYR A CA 1
ATOM 740 C C . TYR A 1 94 ? -6.017 -1.321 28.488 1.00 78.75 94 TYR A C 1
ATOM 742 O O . TYR A 1 94 ? -4.903 -1.721 28.170 1.00 78.75 94 TYR A O 1
ATOM 750 N N . ILE A 1 95 ? -6.252 -0.899 29.735 1.00 64.50 95 ILE A N 1
ATOM 751 C CA . ILE A 1 95 ? -5.254 -0.940 30.826 1.00 64.50 95 ILE A CA 1
ATOM 752 C C . ILE A 1 95 ? -4.802 -2.371 31.166 1.00 64.50 95 ILE A C 1
ATOM 754 O O . ILE A 1 95 ? -3.689 -2.571 31.650 1.00 64.50 95 ILE A O 1
ATOM 758 N N . TYR A 1 96 ? -5.642 -3.377 30.920 1.00 54.47 96 TYR A N 1
ATOM 759 C CA . TYR A 1 96 ? -5.527 -4.703 31.533 1.00 54.47 96 TYR A CA 1
ATOM 760 C C . TYR A 1 96 ? -4.999 -5.797 30.595 1.00 54.47 96 TYR A C 1
ATOM 762 O O . TYR A 1 96 ? -5.449 -6.938 30.664 1.00 54.47 96 TYR A O 1
ATOM 770 N N . HIS A 1 97 ? -4.034 -5.486 29.726 1.00 50.12 97 HIS A N 1
ATOM 771 C CA . HIS A 1 97 ? -3.421 -6.461 28.809 1.00 50.12 97 HIS A CA 1
ATOM 772 C C . HIS A 1 97 ? -2.504 -7.497 29.505 1.00 50.12 97 HIS A C 1
ATOM 774 O O . HIS A 1 97 ? -1.416 -7.800 29.024 1.00 50.12 97 HIS A O 1
ATOM 780 N N . THR A 1 98 ? -2.937 -8.076 30.625 1.00 46.28 98 THR A N 1
ATOM 781 C CA . THR A 1 98 ? -2.427 -9.352 31.135 1.00 46.28 98 THR A CA 1
ATOM 782 C C . THR A 1 98 ? -3.465 -10.436 30.839 1.00 46.28 98 THR A C 1
ATOM 784 O O . THR A 1 98 ? -4.670 -10.203 30.921 1.00 46.28 98 THR A O 1
ATOM 787 N N . ASN A 1 99 ? -3.013 -11.636 30.467 1.00 42.84 99 ASN A N 1
ATOM 788 C CA . ASN A 1 99 ? -3.849 -12.744 29.971 1.00 42.84 99 ASN A CA 1
ATOM 789 C C . ASN A 1 99 ? -5.004 -13.189 30.912 1.00 42.84 99 ASN A C 1
ATOM 791 O O . ASN A 1 99 ? -5.829 -14.005 30.511 1.00 42.84 99 ASN A O 1
ATOM 795 N N . LEU A 1 100 ? -5.109 -12.650 32.135 1.00 37.81 100 LEU A N 1
ATOM 796 C CA . LEU A 1 100 ? -6.049 -13.069 33.180 1.00 37.81 100 LEU A CA 1
ATOM 797 C C . LEU A 1 100 ? -7.484 -12.495 33.101 1.00 37.81 100 LEU A C 1
ATOM 799 O O . LEU A 1 100 ? -8.366 -13.074 33.728 1.00 37.81 100 LEU A O 1
ATOM 803 N N . ILE A 1 101 ? -7.761 -11.392 32.384 1.00 45.56 101 ILE A N 1
ATOM 804 C CA . ILE A 1 101 ? -9.080 -10.685 32.452 1.00 45.56 101 ILE A CA 1
ATOM 805 C C . ILE A 1 101 ? -9.782 -10.560 31.087 1.00 45.56 101 ILE A C 1
ATOM 807 O O . ILE A 1 101 ? -10.678 -9.743 30.873 1.00 45.56 101 ILE A O 1
ATOM 811 N N . LYS A 1 102 ? -9.370 -11.392 30.134 1.00 53.44 102 LYS A N 1
ATOM 812 C CA . LYS A 1 102 ? -9.648 -11.203 28.710 1.00 53.44 102 LYS A CA 1
ATOM 813 C C . LYS A 1 102 ? -11.149 -11.218 28.357 1.00 53.44 102 LYS A C 1
ATOM 815 O O . LYS A 1 102 ? -11.624 -10.299 27.708 1.00 53.44 102 LYS A O 1
ATOM 820 N N . GLY A 1 103 ? -11.931 -12.173 28.870 1.00 50.16 103 GLY A N 1
ATOM 821 C CA . GLY A 1 103 ? -13.322 -12.370 28.420 1.00 50.16 103 GLY A CA 1
ATOM 822 C C . GLY A 1 103 ? -14.345 -11.304 28.855 1.00 50.16 103 GLY A C 1
ATOM 823 O O . GLY A 1 103 ? -15.176 -10.888 28.052 1.00 50.16 103 GLY A O 1
ATOM 824 N N . ILE A 1 104 ? -14.305 -10.840 30.112 1.00 51.78 104 ILE A N 1
ATOM 825 C CA . ILE A 1 104 ? -15.315 -9.899 30.649 1.00 51.78 104 ILE A CA 1
ATOM 826 C C . ILE A 1 104 ? -15.045 -8.461 30.174 1.00 51.78 104 ILE A C 1
ATOM 828 O O . ILE A 1 104 ? -15.978 -7.732 29.832 1.00 51.78 104 ILE A O 1
ATOM 832 N N . ILE A 1 105 ? -13.771 -8.057 30.116 1.00 64.50 105 ILE A N 1
ATOM 833 C CA . ILE A 1 105 ? -13.385 -6.724 29.635 1.00 64.50 105 ILE A CA 1
ATOM 834 C C . ILE A 1 105 ? -13.623 -6.610 28.129 1.00 64.50 105 ILE A C 1
ATOM 836 O O . ILE A 1 105 ? -14.108 -5.573 27.687 1.00 64.50 105 ILE A O 1
ATOM 840 N N . GLU A 1 106 ? -13.373 -7.659 27.339 1.00 68.94 106 GLU A N 1
ATOM 841 C CA . GLU A 1 106 ? -13.640 -7.635 25.895 1.00 68.94 106 GLU A CA 1
ATOM 842 C C . GLU A 1 106 ? -15.124 -7.386 25.585 1.00 68.94 106 GLU A C 1
ATOM 844 O O . GLU A 1 106 ? -15.429 -6.516 24.768 1.00 68.94 106 GLU A O 1
ATOM 849 N N . GLN A 1 107 ? -16.054 -8.058 26.277 1.00 70.75 107 GLN A N 1
ATOM 850 C CA . GLN A 1 107 ? -17.490 -7.854 26.049 1.00 70.75 107 GLN A CA 1
ATOM 851 C C . GLN A 1 107 ? -17.943 -6.430 26.409 1.00 70.75 107 GLN A C 1
ATOM 853 O O . GLN A 1 107 ? -18.636 -5.785 25.621 1.00 70.75 107 GLN A O 1
ATOM 858 N N . ARG A 1 108 ? -17.514 -5.904 27.565 1.00 80.81 108 ARG A N 1
ATOM 859 C CA . ARG A 1 108 ? -17.825 -4.517 27.958 1.00 80.81 108 ARG A CA 1
ATOM 860 C C . ARG A 1 108 ? -17.164 -3.505 27.029 1.00 80.81 108 ARG A C 1
ATOM 862 O O . ARG A 1 108 ? -17.761 -2.482 26.730 1.00 80.81 108 ARG A O 1
ATOM 869 N N . THR A 1 109 ? -15.972 -3.797 26.517 1.00 85.56 109 THR A N 1
ATOM 870 C CA . THR A 1 109 ? -15.278 -2.929 25.555 1.00 85.56 109 THR A CA 1
ATOM 871 C C . THR A 1 109 ? -16.090 -2.780 24.269 1.00 85.56 109 THR A C 1
ATOM 873 O O . THR A 1 109 ? -16.227 -1.666 23.767 1.00 85.56 109 THR A O 1
ATOM 876 N N . GLN A 1 110 ? -16.680 -3.870 23.764 1.00 89.31 110 GLN A N 1
ATOM 877 C CA . GLN A 1 110 ? -17.584 -3.814 22.609 1.00 89.31 110 GLN A CA 1
ATOM 878 C C . GLN A 1 110 ? -18.807 -2.936 22.890 1.00 89.31 110 GLN A C 1
ATOM 880 O O . GLN A 1 110 ? -19.123 -2.045 22.103 1.00 89.31 110 GLN A O 1
ATOM 885 N N . GLU A 1 111 ? -19.441 -3.126 24.046 1.00 90.50 111 GLU A N 1
ATOM 886 C CA . GLU A 1 111 ? -20.603 -2.340 24.469 1.00 90.50 111 GLU A CA 1
ATOM 887 C C . GLU A 1 111 ? -20.286 -0.847 24.675 1.00 90.50 111 GLU A C 1
ATOM 889 O O . GLU A 1 111 ? -21.095 0.013 24.343 1.00 90.50 111 GLU A O 1
ATOM 894 N N . ILE A 1 112 ? -19.112 -0.514 25.210 1.00 92.38 112 ILE A N 1
ATOM 895 C CA . ILE A 1 112 ? -18.753 0.868 25.548 1.00 92.38 112 ILE A CA 1
ATOM 896 C C . ILE A 1 112 ? -18.213 1.619 24.329 1.00 92.38 112 ILE A C 1
ATOM 898 O O . ILE A 1 112 ? -18.530 2.794 24.138 1.00 92.38 112 ILE A O 1
ATOM 902 N N . LEU A 1 113 ? -17.368 0.981 23.515 1.00 94.44 113 LEU A N 1
ATOM 903 C CA . LEU A 1 113 ? -16.597 1.675 22.480 1.00 94.44 113 LEU A CA 1
ATOM 904 C C . LEU A 1 113 ? -17.169 1.526 21.069 1.00 94.44 113 LEU A C 1
ATOM 906 O O . LEU A 1 113 ? -17.063 2.475 20.297 1.00 94.44 113 LEU A O 1
ATOM 910 N N . PHE A 1 114 ? -17.754 0.374 20.728 1.00 96.00 114 PHE A N 1
ATOM 911 C CA . PHE A 1 114 ? -18.177 0.066 19.353 1.00 96.00 114 PHE A CA 1
ATOM 912 C C . PHE A 1 114 ? -19.692 0.136 19.179 1.00 96.00 114 PHE A C 1
ATOM 914 O O . PHE A 1 114 ? -20.174 0.751 18.231 1.00 96.00 114 PHE A O 1
ATOM 921 N N . ARG A 1 115 ? -20.456 -0.380 20.146 1.00 95.38 115 ARG A N 1
ATOM 922 C CA . ARG A 1 115 ? -21.921 -0.379 20.105 1.00 95.38 115 ARG A CA 1
ATOM 923 C C . ARG A 1 115 ? -22.548 1.008 19.871 1.00 95.38 115 ARG A C 1
ATOM 925 O O . ARG A 1 115 ? -23.479 1.086 19.068 1.00 95.38 115 ARG A O 1
ATOM 932 N N . PRO A 1 116 ? -22.071 2.111 20.487 1.00 96.94 116 PRO A N 1
ATOM 933 C CA . PRO A 1 116 ? -22.600 3.440 20.184 1.00 96.94 116 PRO A CA 1
ATOM 934 C C . PRO A 1 116 ? -22.347 3.869 18.731 1.00 96.94 116 PRO A C 1
ATOM 936 O O . PRO A 1 116 ? -23.184 4.552 18.144 1.00 96.94 116 PRO A O 1
ATOM 939 N N . LEU A 1 117 ? -21.218 3.449 18.143 1.00 97.44 117 LEU A N 1
ATOM 940 C CA . LEU A 1 117 ? -20.867 3.735 16.750 1.00 97.44 117 LEU A CA 1
ATOM 941 C C . LEU A 1 117 ? -21.779 2.969 15.789 1.00 97.44 117 LEU A C 1
ATOM 943 O O . LEU A 1 117 ? -22.235 3.558 14.811 1.00 97.44 117 LEU A O 1
ATOM 947 N N . ASP A 1 118 ? -22.089 1.704 16.091 1.00 97.00 118 ASP A N 1
ATOM 948 C CA . ASP A 1 118 ? -23.033 0.899 15.309 1.00 97.00 118 ASP A CA 1
ATOM 949 C C . ASP A 1 118 ? -24.432 1.529 15.315 1.00 97.00 118 ASP A C 1
ATOM 951 O O . ASP A 1 118 ? -25.042 1.707 14.262 1.00 97.00 118 ASP A O 1
ATOM 955 N N . ILE A 1 119 ? -24.942 1.912 16.492 1.00 97.12 119 ILE A N 1
ATOM 956 C CA . ILE A 1 119 ? -26.270 2.535 16.618 1.00 97.12 119 ILE A CA 1
ATOM 957 C C . ILE A 1 119 ? -26.325 3.852 15.848 1.00 97.12 119 ILE A C 1
ATOM 959 O O . ILE A 1 119 ? -27.294 4.094 15.126 1.00 97.12 119 ILE A O 1
ATOM 963 N N . TYR A 1 120 ? -25.290 4.687 15.974 1.00 96.62 120 TYR A N 1
ATOM 964 C CA . TYR A 1 120 ? -25.201 5.932 15.222 1.00 96.62 120 TYR A CA 1
ATOM 965 C C . TYR A 1 120 ? -25.166 5.664 13.712 1.00 96.62 120 TYR A C 1
ATOM 967 O O . TYR A 1 120 ? -25.980 6.217 12.980 1.00 96.62 120 TYR A O 1
ATOM 975 N N . LEU A 1 121 ? -24.286 4.778 13.237 1.00 96.56 121 LEU A N 1
ATOM 976 C CA . LEU A 1 121 ? -24.159 4.456 11.815 1.00 96.56 121 LEU A CA 1
ATOM 977 C C . LEU A 1 121 ? -25.483 3.933 11.245 1.00 96.56 121 LEU A C 1
ATOM 979 O O . LEU A 1 121 ? -26.056 4.535 10.333 1.00 96.56 121 LEU A O 1
ATOM 983 N N . TYR A 1 122 ? -25.997 2.842 11.814 1.00 96.25 122 TYR A N 1
ATOM 984 C CA . TYR A 1 122 ? -27.172 2.139 11.303 1.00 96.25 122 TYR A CA 1
ATOM 985 C C . TYR A 1 122 ? -28.493 2.851 11.617 1.00 96.25 122 TYR A C 1
ATOM 987 O O . TYR A 1 122 ? -29.503 2.568 10.975 1.00 96.25 122 TYR A O 1
ATOM 995 N N . GLY A 1 123 ? -28.500 3.802 12.554 1.00 95.31 123 GLY A N 1
ATOM 996 C CA . GLY A 1 123 ? -29.677 4.593 12.911 1.00 95.31 123 GLY A CA 1
ATOM 997 C C . GLY A 1 123 ? -30.729 3.823 13.718 1.00 95.31 123 GLY A C 1
ATOM 998 O O . GLY A 1 123 ? -31.895 4.214 13.734 1.00 95.31 123 GLY A O 1
ATOM 999 N N . THR A 1 124 ? -30.358 2.705 14.347 1.00 94.94 124 THR A N 1
ATOM 1000 C CA . THR A 1 124 ? -31.282 1.831 15.085 1.00 94.94 124 THR A CA 1
ATOM 1001 C C . THR A 1 124 ? -30.568 1.031 16.171 1.00 94.94 124 THR A C 1
ATOM 1003 O O . THR A 1 124 ? -29.387 0.709 16.053 1.00 94.94 124 THR A O 1
ATOM 1006 N N . LEU A 1 125 ? -31.311 0.648 17.214 1.00 94.94 125 LEU A N 1
ATOM 1007 C CA . LEU A 1 125 ? -30.859 -0.326 18.209 1.00 94.94 125 LEU A CA 1
ATOM 1008 C C . LEU A 1 125 ? -30.771 -1.746 17.631 1.00 94.94 125 LEU A C 1
ATOM 1010 O O . LEU A 1 125 ? -29.982 -2.554 18.111 1.00 94.94 125 LEU A O 1
ATOM 1014 N N . ASN A 1 126 ? -31.557 -2.085 16.610 1.00 94.88 126 ASN A N 1
ATOM 1015 C CA . ASN A 1 126 ? -31.513 -3.415 16.004 1.00 94.88 126 ASN A CA 1
ATOM 1016 C C . ASN A 1 126 ? -30.529 -3.444 14.826 1.00 94.88 126 ASN A C 1
ATOM 1018 O O . ASN A 1 126 ? -30.909 -3.390 13.656 1.00 94.88 126 ASN A O 1
ATOM 1022 N N . THR A 1 127 ? -29.243 -3.448 15.165 1.00 93.75 127 THR A N 1
ATOM 1023 C CA . THR A 1 127 ? -28.138 -3.341 14.205 1.00 93.75 127 THR A CA 1
ATOM 1024 C C . THR A 1 127 ? -28.001 -4.584 13.333 1.00 93.75 127 THR A C 1
ATOM 1026 O O . THR A 1 127 ? -27.640 -4.457 12.169 1.00 93.75 127 THR A O 1
ATOM 1029 N N . ASP A 1 128 ? -28.345 -5.767 13.846 1.00 94.00 128 ASP A N 1
ATOM 1030 C CA . ASP A 1 128 ? -28.257 -7.020 13.088 1.00 94.00 128 ASP A CA 1
ATOM 1031 C C . ASP A 1 128 ? -29.230 -7.030 11.903 1.00 94.00 128 ASP A C 1
ATOM 1033 O O . ASP A 1 128 ? -28.835 -7.343 10.776 1.00 94.00 128 ASP A O 1
ATOM 1037 N N . ASP A 1 129 ? -30.476 -6.600 12.124 1.00 94.56 129 ASP A N 1
ATOM 1038 C CA . ASP A 1 129 ? -31.464 -6.455 11.051 1.00 94.56 129 ASP A CA 1
ATOM 1039 C C . ASP A 1 129 ? -31.035 -5.375 10.048 1.00 94.56 129 ASP A C 1
ATOM 1041 O O . ASP A 1 129 ? -31.148 -5.567 8.836 1.00 94.56 129 ASP A O 1
ATOM 1045 N N . ALA A 1 130 ? -30.478 -4.256 10.527 1.00 94.50 130 ALA A N 1
ATOM 1046 C CA . ALA A 1 130 ? -29.960 -3.206 9.651 1.00 94.50 130 ALA A CA 1
ATOM 1047 C C . ALA A 1 130 ? -28.811 -3.706 8.760 1.00 94.50 130 ALA A C 1
ATOM 1049 O O . ALA A 1 130 ? -28.796 -3.415 7.565 1.00 94.50 130 ALA A O 1
ATOM 1050 N N . ILE A 1 131 ? -27.887 -4.507 9.301 1.00 94.88 131 ILE A N 1
ATOM 1051 C CA . ILE A 1 131 ? -26.793 -5.124 8.539 1.00 94.88 131 ILE A CA 1
ATOM 1052 C C . ILE A 1 131 ? -27.346 -6.058 7.455 1.00 94.88 131 ILE A C 1
ATOM 1054 O O . ILE A 1 131 ? -26.857 -6.041 6.323 1.00 94.88 131 ILE A O 1
ATOM 1058 N N . GLN A 1 132 ? -28.372 -6.858 7.762 1.00 93.94 132 GLN A N 1
ATOM 1059 C CA . GLN A 1 132 ? -29.015 -7.728 6.771 1.00 93.94 132 GLN A CA 1
ATOM 1060 C C . GLN A 1 132 ? -29.683 -6.921 5.651 1.00 93.94 132 GLN A C 1
ATOM 1062 O O . GLN A 1 132 ? -29.516 -7.251 4.475 1.00 93.94 132 GLN A O 1
ATOM 1067 N N . ILE A 1 133 ? -30.380 -5.837 6.004 1.00 93.00 133 ILE A N 1
ATOM 1068 C CA . ILE A 1 133 ? -30.991 -4.915 5.041 1.00 93.00 133 ILE A CA 1
ATOM 1069 C C . ILE A 1 133 ? -29.914 -4.281 4.151 1.00 93.00 133 ILE A C 1
ATOM 1071 O O . ILE A 1 133 ? -30.044 -4.309 2.930 1.00 93.00 133 ILE A O 1
ATOM 1075 N N . ILE A 1 134 ? -28.818 -3.785 4.728 1.00 93.81 134 ILE A N 1
ATOM 1076 C CA . ILE A 1 134 ? -27.714 -3.176 3.972 1.00 93.81 134 ILE A CA 1
ATOM 1077 C C . ILE A 1 134 ? -27.090 -4.178 3.001 1.00 93.81 134 ILE A C 1
ATOM 1079 O O . ILE A 1 134 ? -26.904 -3.862 1.828 1.00 93.81 134 ILE A O 1
ATOM 1083 N N . ARG A 1 135 ? -26.836 -5.414 3.448 1.00 91.31 135 ARG A N 1
ATOM 1084 C CA . ARG A 1 135 ? -26.316 -6.477 2.575 1.00 91.31 135 ARG A CA 1
ATOM 1085 C C . ARG A 1 135 ? -27.252 -6.788 1.410 1.00 91.31 135 ARG A C 1
ATOM 1087 O O . ARG A 1 135 ? -26.771 -7.130 0.334 1.00 91.31 135 ARG A O 1
ATOM 1094 N N . SER A 1 136 ? -28.566 -6.658 1.609 1.00 89.44 136 SER A N 1
ATOM 1095 C CA . SER A 1 136 ? -29.561 -6.880 0.555 1.00 89.44 136 SER A CA 1
ATOM 1096 C C . SER A 1 136 ? -29.549 -5.810 -0.544 1.00 89.44 136 SER A C 1
ATOM 1098 O O . SER A 1 136 ? -30.027 -6.077 -1.644 1.00 89.44 136 SER A O 1
ATOM 1100 N N . TYR A 1 137 ? -28.969 -4.631 -0.281 1.00 88.12 137 TYR A N 1
ATOM 1101 C CA . TYR A 1 137 ? -28.794 -3.577 -1.286 1.00 88.12 137 TYR A CA 1
ATOM 1102 C C . TYR A 1 137 ? -27.627 -3.840 -2.246 1.00 88.12 137 TYR A C 1
ATOM 1104 O O . TYR A 1 137 ? -27.556 -3.213 -3.305 1.00 88.12 137 TYR A O 1
ATOM 1112 N N . ASN A 1 138 ? -26.713 -4.753 -1.909 1.00 84.44 138 ASN A N 1
ATOM 1113 C CA . ASN A 1 138 ? -25.554 -5.040 -2.747 1.00 84.44 138 ASN A CA 1
ATOM 1114 C C . ASN A 1 138 ? -25.912 -5.961 -3.914 1.00 84.44 138 ASN A C 1
ATOM 1116 O O . ASN A 1 138 ? -26.653 -6.936 -3.764 1.00 84.44 138 ASN A O 1
ATOM 1120 N N . LYS A 1 139 ? -25.274 -5.728 -5.061 1.00 80.75 139 LYS A N 1
ATOM 1121 C CA . LYS A 1 139 ? -25.167 -6.746 -6.112 1.00 80.75 139 LYS A CA 1
ATOM 1122 C C . LYS A 1 139 ? -24.070 -7.754 -5.759 1.00 80.75 139 LYS A C 1
ATOM 1124 O O . LYS A 1 139 ? -23.199 -7.476 -4.933 1.00 80.75 139 LYS A O 1
ATOM 1129 N N . LYS A 1 140 ? -24.093 -8.940 -6.380 1.00 79.31 140 LYS A N 1
ATOM 1130 C CA . LYS A 1 140 ? -22.966 -9.874 -6.232 1.00 79.31 140 LYS A CA 1
ATOM 1131 C C . LYS A 1 140 ? -21.724 -9.259 -6.869 1.00 79.31 140 LYS A C 1
ATOM 1133 O O . LYS A 1 140 ? -21.805 -8.678 -7.950 1.00 79.31 140 LYS A O 1
ATOM 1138 N N . SER A 1 141 ? -20.592 -9.414 -6.191 1.00 80.69 141 SER A N 1
ATOM 1139 C CA . SER A 1 141 ? -19.310 -8.923 -6.684 1.00 80.69 141 SER A CA 1
ATOM 1140 C C . SER A 1 141 ? -18.872 -9.685 -7.933 1.00 80.69 141 SER A C 1
ATOM 1142 O O . SER A 1 141 ? -18.998 -10.908 -8.003 1.00 80.69 141 SER A O 1
ATOM 1144 N N . THR A 1 142 ? -18.313 -8.963 -8.898 1.00 85.75 142 THR A N 1
ATOM 1145 C CA . THR A 1 142 ? -17.690 -9.523 -10.107 1.00 85.75 142 THR A CA 1
ATOM 1146 C C . THR A 1 142 ? -16.195 -9.787 -9.929 1.00 85.75 142 THR A C 1
ATOM 1148 O O . THR A 1 142 ? -15.585 -10.442 -10.773 1.00 85.75 142 THR A O 1
ATOM 1151 N N . VAL A 1 143 ? -15.624 -9.327 -8.811 1.00 88.06 143 VAL A N 1
ATOM 1152 C CA . VAL A 1 143 ? -14.231 -9.530 -8.396 1.00 88.06 143 VAL A CA 1
ATOM 1153 C C . VAL A 1 143 ? -14.169 -10.188 -7.020 1.00 88.06 143 VAL A C 1
ATOM 1155 O O . VAL A 1 143 ? -15.021 -9.942 -6.167 1.00 88.06 143 VAL A O 1
ATOM 1158 N N . CYS A 1 144 ? -13.166 -11.033 -6.789 1.00 90.50 144 CYS A N 1
ATOM 1159 C CA . CYS A 1 144 ? -13.004 -11.702 -5.500 1.00 90.50 144 CYS A CA 1
ATOM 1160 C C . CYS A 1 144 ? -12.306 -10.812 -4.470 1.00 90.50 144 CYS A C 1
ATOM 1162 O O . CYS A 1 144 ? -12.876 -10.542 -3.417 1.00 90.50 144 CYS A O 1
ATOM 1164 N N . GLY A 1 145 ? -11.064 -10.396 -4.743 1.00 83.81 145 GLY A N 1
ATOM 1165 C CA . GLY A 1 145 ? -10.277 -9.575 -3.817 1.00 83.81 145 GLY A CA 1
ATOM 1166 C C . GLY A 1 145 ? -9.953 -10.244 -2.475 1.00 83.81 145 GLY A C 1
ATOM 1167 O O . GLY A 1 145 ? -9.518 -9.565 -1.551 1.00 83.81 145 GLY A O 1
ATOM 1168 N N . HIS A 1 146 ? -10.153 -11.563 -2.340 1.00 88.06 146 HIS A N 1
ATOM 1169 C CA . HIS A 1 146 ? -9.846 -12.291 -1.105 1.00 88.06 146 HIS A CA 1
ATOM 1170 C C . HIS A 1 146 ? -8.370 -12.147 -0.753 1.00 88.06 146 HIS A C 1
ATOM 1172 O O . HIS A 1 146 ? -7.512 -12.593 -1.515 1.00 88.06 146 HIS A O 1
ATOM 1178 N N . LEU A 1 147 ? -8.093 -11.547 0.400 1.00 82.62 147 LEU A N 1
ATOM 1179 C CA . LEU A 1 147 ? -6.748 -11.361 0.915 1.00 82.62 147 LEU A CA 1
ATOM 1180 C C . LEU A 1 147 ? -6.216 -12.669 1.506 1.00 82.62 147 LEU A C 1
ATOM 1182 O O . LEU A 1 147 ? -6.769 -13.203 2.468 1.00 82.62 147 LEU A O 1
ATOM 1186 N N . PHE A 1 148 ? -5.077 -13.123 0.993 1.00 85.31 148 PHE A N 1
ATOM 1187 C CA . PHE A 1 148 ? -4.437 -14.331 1.484 1.00 85.31 148 PHE A CA 1
ATOM 1188 C C . PHE A 1 148 ? -3.836 -14.137 2.866 1.00 85.31 148 PHE A C 1
ATOM 1190 O O . PHE A 1 148 ? -3.032 -13.223 3.104 1.00 85.31 148 PHE A O 1
ATOM 1197 N N . LYS A 1 149 ? -4.150 -15.080 3.746 1.00 84.81 149 LYS A N 1
ATOM 1198 C CA . LYS A 1 149 ? -3.470 -15.243 5.030 1.00 84.81 149 LYS A CA 1
ATOM 1199 C C . LYS A 1 149 ? -2.145 -15.979 4.831 1.00 84.81 149 LYS A C 1
ATOM 1201 O O . LYS A 1 149 ? -1.907 -16.593 3.789 1.00 84.81 149 LYS A O 1
ATOM 1206 N N . SER A 1 150 ? -1.260 -15.876 5.820 1.00 82.56 150 SER A N 1
ATOM 1207 C CA . SER A 1 150 ? -0.067 -16.726 5.851 1.00 82.56 150 SER A CA 1
ATOM 1208 C C . SER A 1 150 ? -0.497 -18.189 5.882 1.00 82.56 150 SER A C 1
ATOM 1210 O O . SER A 1 150 ? -1.502 -18.515 6.510 1.00 82.56 150 SER A O 1
ATOM 1212 N N . GLU A 1 151 ? 0.253 -19.036 5.186 1.00 87.44 151 GLU A N 1
ATOM 1213 C CA . GLU A 1 151 ? 0.028 -20.482 5.064 1.00 87.44 151 GLU A CA 1
ATOM 1214 C C . GLU A 1 151 ? -1.211 -20.884 4.246 1.00 87.44 151 GLU A C 1
ATOM 1216 O O . GLU A 1 151 ? -1.481 -22.068 4.048 1.00 87.44 151 GLU A O 1
ATOM 1221 N N . GLU A 1 152 ? -1.941 -19.915 3.691 1.00 91.88 152 GLU A N 1
ATOM 1222 C CA . GLU A 1 152 ? -3.091 -20.193 2.838 1.00 91.88 152 GLU A CA 1
ATOM 1223 C C . GLU A 1 152 ? -2.649 -20.671 1.439 1.00 91.88 152 GLU A C 1
ATOM 1225 O O . GLU A 1 152 ? -1.755 -20.065 0.836 1.00 91.88 152 GLU A O 1
ATOM 1230 N N . PRO A 1 153 ? -3.262 -21.728 0.872 1.00 94.50 153 PRO A N 1
ATOM 1231 C CA . PRO A 1 153 ? -2.939 -22.184 -0.477 1.00 94.50 153 PRO A CA 1
ATOM 1232 C C . PRO A 1 153 ? -3.417 -21.199 -1.554 1.00 94.50 153 PRO A C 1
ATOM 1234 O O . PRO A 1 153 ? -4.563 -20.745 -1.554 1.00 94.50 153 PRO A O 1
ATOM 1237 N N . THR A 1 154 ? -2.545 -20.930 -2.526 1.00 95.75 154 THR A N 1
ATOM 1238 C CA . THR A 1 154 ? -2.819 -20.096 -3.704 1.00 95.75 154 THR A CA 1
ATOM 1239 C C . THR A 1 154 ? -2.577 -20.872 -4.990 1.00 95.75 154 THR A C 1
ATOM 1241 O O . THR A 1 154 ? -1.735 -21.773 -5.047 1.00 95.75 154 THR A O 1
ATOM 1244 N N . TYR A 1 155 ? -3.322 -20.527 -6.040 1.00 96.25 155 TYR A N 1
ATOM 1245 C CA . TYR A 1 155 ? -3.308 -21.260 -7.303 1.00 96.25 155 TYR A CA 1
ATOM 1246 C C . TYR A 1 155 ? -2.932 -20.348 -8.466 1.00 96.25 155 TYR A C 1
ATOM 1248 O O . TYR A 1 155 ? -3.642 -19.398 -8.783 1.00 96.25 155 TYR A O 1
ATOM 1256 N N . PHE A 1 156 ? -1.832 -20.685 -9.132 1.00 94.19 156 PHE A N 1
ATOM 1257 C CA . PHE A 1 156 ? -1.314 -19.999 -10.313 1.00 94.19 156 PHE A CA 1
ATOM 1258 C C . PHE A 1 156 ? -1.539 -20.866 -11.559 1.00 94.19 156 PHE A C 1
ATOM 1260 O O . PHE A 1 156 ? -1.046 -21.994 -11.623 1.00 94.19 156 PHE A O 1
ATOM 1267 N N . CYS A 1 157 ? -2.263 -20.367 -12.565 1.00 96.12 157 CYS A N 1
ATOM 1268 C CA . CYS A 1 157 ? -2.547 -21.108 -13.801 1.00 96.12 157 CYS A CA 1
ATOM 1269 C C . CYS A 1 157 ? -1.596 -20.697 -14.935 1.00 96.12 157 CYS A C 1
ATOM 1271 O O . CYS A 1 157 ? -1.806 -19.665 -15.570 1.00 96.12 157 CYS A O 1
ATOM 1273 N N . ARG A 1 158 ? -0.627 -21.561 -15.270 1.00 94.12 158 ARG A N 1
ATOM 1274 C CA . ARG A 1 158 ? 0.420 -21.317 -16.288 1.00 94.12 158 ARG A CA 1
ATOM 1275 C C . ARG A 1 158 ? -0.128 -21.024 -17.679 1.00 94.12 158 ARG A C 1
ATOM 1277 O O . ARG A 1 158 ? 0.501 -20.317 -18.457 1.00 94.12 158 ARG A O 1
ATOM 1284 N N . ASP A 1 159 ? -1.279 -21.602 -18.002 1.00 95.00 159 ASP A N 1
ATOM 1285 C CA . ASP A 1 159 ? -1.860 -21.487 -19.339 1.00 95.00 159 ASP A CA 1
ATOM 1286 C C . ASP A 1 159 ? -2.675 -20.192 -19.520 1.00 95.00 159 ASP A C 1
ATOM 1288 O O . ASP A 1 159 ? -2.926 -19.780 -20.649 1.00 95.00 159 ASP A O 1
ATOM 1292 N N . CYS A 1 160 ? -3.113 -19.547 -18.431 1.00 94.75 160 CYS A N 1
ATOM 1293 C CA . CYS A 1 160 ? -4.062 -18.426 -18.491 1.00 94.75 160 CYS A CA 1
ATOM 1294 C C . CYS A 1 160 ? -3.538 -17.133 -17.873 1.00 94.75 160 CYS A C 1
ATOM 1296 O O . CYS A 1 160 ? -4.039 -16.076 -18.241 1.00 94.75 160 CYS A O 1
ATOM 1298 N N . CYS A 1 161 ? -2.568 -17.197 -16.961 1.00 91.38 161 CYS A N 1
ATOM 1299 C CA . CYS A 1 161 ? -1.997 -16.012 -16.333 1.00 91.38 161 CYS A CA 1
ATOM 1300 C C . CYS A 1 161 ? -1.373 -15.076 -17.378 1.00 91.38 161 CYS A C 1
ATOM 1302 O O . CYS A 1 161 ? -0.763 -15.522 -18.366 1.00 91.38 161 CYS A O 1
ATOM 1304 N N . VAL A 1 162 ? -1.508 -13.773 -17.158 1.00 87.75 162 VAL A N 1
ATOM 1305 C CA . VAL A 1 162 ? -0.758 -12.768 -17.915 1.00 87.75 162 VAL A CA 1
ATOM 1306 C C . VAL A 1 162 ? 0.701 -12.763 -17.465 1.00 87.75 162 VAL A C 1
ATOM 1308 O O . VAL A 1 162 ? 1.585 -12.820 -18.321 1.00 87.75 162 VAL A O 1
ATOM 1311 N N . ASP A 1 163 ? 0.946 -12.849 -16.158 1.00 84.69 163 ASP A N 1
ATOM 1312 C CA . ASP A 1 163 ? 2.281 -12.899 -15.563 1.00 84.69 163 ASP A CA 1
ATOM 1313 C C . ASP A 1 163 ? 2.335 -13.816 -14.312 1.00 84.69 163 ASP A C 1
ATOM 1315 O O . ASP A 1 163 ? 1.302 -14.320 -13.866 1.00 84.69 163 ASP A O 1
ATOM 1319 N N . PRO A 1 164 ? 3.527 -14.107 -13.751 1.00 85.06 164 PRO A N 1
ATOM 1320 C CA . PRO A 1 164 ? 3.673 -15.018 -12.611 1.00 85.06 164 PRO A CA 1
ATOM 1321 C C . PRO A 1 164 ? 3.056 -14.552 -11.282 1.00 85.06 164 PRO A C 1
ATOM 1323 O O . PRO A 1 164 ? 3.019 -15.346 -10.342 1.00 85.06 164 PRO A O 1
ATOM 1326 N N . THR A 1 165 ? 2.598 -13.301 -11.172 1.00 86.50 165 THR A N 1
ATOM 1327 C CA . THR A 1 165 ? 1.951 -12.783 -9.957 1.00 86.50 165 THR A CA 1
ATOM 1328 C C . THR A 1 165 ? 0.468 -13.140 -9.866 1.00 86.50 165 THR A C 1
ATOM 1330 O O . THR A 1 165 ? -0.072 -13.075 -8.767 1.00 86.50 165 THR A O 1
ATOM 1333 N N . CYS A 1 166 ? -0.168 -13.582 -10.962 1.00 91.31 166 CYS A N 1
ATOM 1334 C CA . CYS A 1 166 ? -1.607 -13.856 -11.000 1.00 91.31 166 CYS A CA 1
ATOM 1335 C C . CYS A 1 166 ? -1.993 -15.094 -10.172 1.00 91.31 166 CYS A C 1
ATOM 1337 O O . CYS A 1 166 ? -1.577 -16.218 -10.474 1.00 91.31 166 CYS A O 1
ATOM 1339 N N . VAL A 1 167 ? -2.850 -14.935 -9.169 1.00 94.31 167 VAL A N 1
ATOM 1340 C CA . VAL A 1 167 ? -3.187 -15.989 -8.207 1.00 94.31 167 VAL A CA 1
ATOM 1341 C C . VAL A 1 167 ? -4.675 -16.035 -7.866 1.00 94.31 167 VAL A C 1
ATOM 1343 O O . VAL A 1 167 ? -5.366 -15.028 -7.760 1.00 94.31 167 VAL A O 1
ATOM 1346 N N . LEU A 1 168 ? -5.181 -17.249 -7.647 1.00 96.69 168 LEU A N 1
ATOM 1347 C CA . LEU A 1 168 ? -6.548 -17.509 -7.191 1.00 96.69 168 LEU A CA 1
ATOM 1348 C C . LEU A 1 168 ? -6.553 -18.073 -5.770 1.00 96.69 168 LEU A C 1
ATOM 1350 O O . LEU A 1 168 ? -5.686 -18.878 -5.415 1.00 96.69 168 LEU A O 1
ATOM 1354 N N . CYS A 1 169 ? -7.572 -17.709 -4.986 1.00 96.44 169 CYS A N 1
ATOM 1355 C CA . CYS A 1 169 ? -7.905 -18.408 -3.744 1.00 96.44 169 CYS A CA 1
ATOM 1356 C C . CYS A 1 169 ? -8.504 -19.787 -4.028 1.00 96.44 169 CYS A C 1
ATOM 1358 O O . CYS A 1 169 ? -8.959 -20.070 -5.142 1.00 96.44 169 CYS A O 1
ATOM 1360 N N . THR A 1 170 ? -8.539 -20.633 -2.998 1.00 96.62 170 THR A N 1
ATOM 1361 C CA . THR A 1 170 ? -9.098 -21.989 -3.083 1.00 96.62 170 THR A CA 1
ATOM 1362 C C . THR A 1 170 ? -10.512 -21.997 -3.654 1.00 96.62 170 THR A C 1
ATOM 1364 O O . THR A 1 170 ? -10.778 -22.731 -4.606 1.00 96.62 170 THR A O 1
ATOM 1367 N N . ASP A 1 171 ? -11.398 -21.141 -3.148 1.00 96.88 171 ASP A N 1
ATOM 1368 C CA . ASP A 1 171 ? -12.800 -21.119 -3.575 1.00 96.88 171 ASP A CA 1
ATOM 1369 C C . ASP A 1 171 ? -12.945 -20.735 -5.049 1.00 96.88 171 ASP A C 1
ATOM 1371 O O . ASP A 1 171 ? -13.659 -21.396 -5.807 1.00 96.88 171 ASP A O 1
ATOM 1375 N N . CYS A 1 172 ? -12.218 -19.705 -5.492 1.00 97.25 172 CYS A N 1
ATOM 1376 C CA . CYS A 1 172 ? -12.253 -19.275 -6.887 1.00 97.25 172 CYS A CA 1
ATOM 1377 C C . CYS A 1 172 ? -11.645 -20.319 -7.818 1.00 97.25 172 CYS A C 1
ATOM 1379 O O . CYS A 1 172 ? -12.233 -20.625 -8.854 1.00 97.25 172 CYS A O 1
ATOM 1381 N N . PHE A 1 173 ? -10.504 -20.900 -7.444 1.00 97.69 173 PHE A N 1
ATOM 1382 C CA . PHE A 1 173 ? -9.850 -21.934 -8.234 1.00 97.69 173 PHE A CA 1
ATOM 1383 C C . PHE A 1 173 ? -10.768 -23.144 -8.436 1.00 97.69 173 PHE A C 1
ATOM 1385 O O . PHE A 1 173 ? -11.005 -23.556 -9.577 1.00 97.69 173 PHE A O 1
ATOM 1392 N N . LEU A 1 174 ? -11.358 -23.660 -7.352 1.00 97.00 174 LEU A N 1
ATOM 1393 C CA . LEU A 1 174 ? -12.267 -24.806 -7.396 1.00 97.00 174 LEU A CA 1
ATOM 1394 C C . LEU A 1 174 ? -13.525 -24.532 -8.224 1.00 97.00 174 LEU A C 1
ATOM 1396 O O . LEU A 1 174 ? -14.070 -25.468 -8.811 1.00 97.00 174 LEU A O 1
ATOM 1400 N N . GLN A 1 175 ? -13.964 -23.277 -8.308 1.00 96.88 175 GLN A N 1
ATOM 1401 C CA . GLN A 1 175 ? -15.142 -22.842 -9.063 1.00 96.88 175 GLN A CA 1
ATOM 1402 C C . GLN A 1 175 ? -14.810 -22.248 -10.441 1.00 96.88 175 GLN A C 1
ATOM 1404 O O . GLN A 1 175 ? -15.655 -21.582 -11.039 1.00 96.88 175 GLN A O 1
ATOM 1409 N N . SER A 1 176 ? -13.602 -22.474 -10.957 1.00 96.31 176 SER A N 1
ATOM 1410 C CA . SER A 1 176 ? -13.153 -21.954 -12.253 1.00 96.31 176 SER A CA 1
ATOM 1411 C C . SER A 1 176 ? -12.733 -23.066 -13.215 1.00 96.31 176 SER A C 1
ATOM 1413 O O . SER A 1 176 ? -12.516 -24.217 -12.826 1.00 96.31 176 SER A O 1
ATOM 1415 N N . GLU A 1 177 ? -12.562 -22.712 -14.489 1.00 96.44 177 GLU A N 1
ATOM 1416 C CA . GLU A 1 177 ? -11.998 -23.617 -15.496 1.00 96.44 177 GLU A CA 1
ATOM 1417 C C . GLU A 1 177 ? -10.491 -23.863 -15.295 1.00 96.44 177 GLU A C 1
ATOM 1419 O O . GLU A 1 177 ? -9.975 -24.884 -15.749 1.00 96.44 177 GLU A O 1
ATOM 1424 N N . HIS A 1 178 ? -9.788 -23.010 -14.536 1.00 95.94 178 HIS A N 1
ATOM 1425 C CA . HIS A 1 178 ? -8.344 -23.132 -14.296 1.00 95.94 178 HIS A CA 1
ATOM 1426 C C . HIS A 1 178 ? -7.936 -24.456 -13.639 1.00 95.94 178 HIS A C 1
ATOM 1428 O O . HIS A 1 178 ? -6.826 -24.933 -13.870 1.00 95.94 178 HIS A O 1
ATOM 1434 N N . ARG A 1 179 ? -8.839 -25.108 -12.893 1.00 96.31 179 ARG A N 1
ATOM 1435 C CA . ARG A 1 179 ? -8.607 -26.445 -12.314 1.00 96.31 179 ARG A CA 1
ATOM 1436 C C . ARG A 1 179 ? -8.381 -27.551 -13.349 1.00 96.31 179 ARG A C 1
ATOM 1438 O O . ARG A 1 179 ? -7.902 -28.623 -12.996 1.00 96.31 179 ARG A O 1
ATOM 1445 N N . LYS A 1 180 ? -8.752 -27.310 -14.612 1.00 96.56 180 LYS A N 1
ATOM 1446 C CA . LYS A 1 180 ? -8.561 -28.236 -15.740 1.00 96.56 180 LYS A CA 1
ATOM 1447 C C . LYS A 1 180 ? -7.301 -27.927 -16.561 1.00 96.56 180 LYS A C 1
ATOM 1449 O O . LYS A 1 180 ? -7.026 -28.634 -17.527 1.00 96.56 180 LYS A O 1
ATOM 1454 N N . HIS A 1 181 ? -6.557 -26.878 -16.215 1.00 96.88 181 HIS A N 1
ATOM 1455 C CA . HIS A 1 181 ? -5.344 -26.447 -16.913 1.00 96.88 181 HIS A CA 1
ATOM 1456 C C . HIS A 1 181 ? -4.076 -26.873 -16.170 1.00 96.88 181 HIS A C 1
ATOM 1458 O O . HIS A 1 181 ? -4.132 -27.495 -15.110 1.00 96.88 181 HIS A O 1
ATOM 1464 N N . ARG A 1 182 ? -2.905 -26.518 -16.707 1.00 96.12 182 ARG A N 1
ATOM 1465 C CA . ARG A 1 182 ? -1.644 -26.645 -15.974 1.00 96.12 182 ARG A CA 1
ATOM 1466 C C . ARG A 1 182 ? -1.540 -25.516 -14.958 1.00 96.12 182 ARG A C 1
ATOM 1468 O O . ARG A 1 182 ? -1.331 -24.355 -15.314 1.00 96.12 182 ARG A O 1
ATOM 1475 N N . TYR A 1 183 ? -1.644 -25.867 -13.685 1.00 95.50 183 TYR A N 1
ATOM 1476 C CA . TYR A 1 183 ? -1.505 -24.936 -12.574 1.00 95.50 183 TYR A CA 1
ATOM 1477 C C . TYR A 1 183 ? -0.396 -25.372 -11.611 1.00 95.50 183 TYR A C 1
ATOM 1479 O O . TYR A 1 183 ? 0.078 -26.508 -11.647 1.00 95.50 183 TYR A O 1
ATOM 1487 N N . LYS A 1 184 ? 0.029 -24.444 -10.756 1.00 95.31 184 LYS A N 1
ATOM 1488 C CA . LYS A 1 184 ? 0.906 -24.686 -9.611 1.00 95.31 184 LYS A CA 1
ATOM 1489 C C . LYS A 1 184 ? 0.190 -24.193 -8.356 1.00 95.31 184 LYS A C 1
ATOM 1491 O O . LYS A 1 184 ? -0.368 -23.099 -8.366 1.00 95.31 184 LYS A O 1
ATOM 1496 N N . MET A 1 185 ? 0.209 -25.004 -7.303 1.00 94.62 185 MET A N 1
ATOM 1497 C CA . MET A 1 185 ? -0.195 -24.576 -5.966 1.00 94.62 185 MET A CA 1
ATOM 1498 C C . MET A 1 185 ? 1.038 -24.039 -5.240 1.00 94.62 185 MET A C 1
ATOM 1500 O O . MET A 1 185 ? 2.079 -24.698 -5.241 1.00 94.62 185 MET A O 1
ATOM 1504 N N . ASN A 1 186 ? 0.916 -22.867 -4.632 1.00 92.44 186 ASN A N 1
ATOM 1505 C CA . ASN A 1 186 ? 1.919 -22.303 -3.738 1.00 92.44 186 ASN A CA 1
ATOM 1506 C C . ASN A 1 186 ? 1.291 -22.083 -2.356 1.00 92.44 186 ASN A C 1
ATOM 1508 O O . ASN A 1 186 ? 0.070 -22.046 -2.216 1.00 92.44 186 ASN A O 1
ATOM 1512 N N . VAL A 1 187 ? 2.131 -21.928 -1.338 1.00 91.25 187 VAL A N 1
ATOM 1513 C CA . VAL A 1 187 ? 1.702 -21.505 -0.003 1.00 91.25 187 VAL A CA 1
ATOM 1514 C C . VAL A 1 187 ? 1.947 -20.005 0.101 1.00 91.25 187 VAL A C 1
ATOM 1516 O O . VAL A 1 187 ? 3.049 -19.534 -0.176 1.00 91.25 187 VAL A O 1
ATOM 1519 N N . SER A 1 188 ? 0.912 -19.242 0.436 1.00 85.38 188 SER A N 1
ATOM 1520 C CA . SER A 1 188 ? 1.019 -17.798 0.610 1.00 85.38 188 SER A CA 1
ATOM 1521 C C . SER A 1 188 ? 1.847 -17.474 1.849 1.00 85.38 188 SER A C 1
ATOM 1523 O O . SER A 1 188 ? 1.577 -17.985 2.931 1.00 85.38 188 SER A O 1
ATOM 1525 N N . ALA A 1 189 ? 2.787 -16.538 1.727 1.00 74.81 189 ALA A N 1
ATOM 1526 C CA . ALA A 1 189 ? 3.428 -15.907 2.885 1.00 74.81 189 ALA A CA 1
ATOM 1527 C C . ALA A 1 189 ? 2.532 -14.821 3.533 1.00 74.81 189 ALA A C 1
ATOM 1529 O O . ALA A 1 189 ? 2.989 -14.039 4.361 1.00 74.81 189 ALA A O 1
ATOM 1530 N N . GLY A 1 190 ? 1.266 -14.718 3.106 1.00 70.94 190 GLY A N 1
ATOM 1531 C CA . GLY A 1 190 ? 0.337 -13.645 3.451 1.00 70.94 190 GLY A CA 1
ATOM 1532 C C . GLY A 1 190 ? 0.522 -12.391 2.590 1.00 70.94 190 GLY A C 1
ATOM 1533 O O . GLY A 1 190 ? 1.603 -12.142 2.054 1.00 70.94 190 GLY A O 1
ATOM 1534 N N . GLY A 1 191 ? -0.544 -11.594 2.433 1.00 63.44 191 GLY A N 1
ATOM 1535 C CA . GLY A 1 191 ? -0.487 -10.225 1.886 1.00 63.44 191 GLY A CA 1
ATOM 1536 C C . GLY A 1 191 ? -0.632 -10.059 0.362 1.00 63.44 191 GLY A C 1
ATOM 1537 O O . GLY A 1 191 ? -0.318 -8.988 -0.154 1.00 63.44 191 GLY A O 1
ATOM 1538 N N . GLY A 1 192 ? -1.040 -11.095 -0.376 1.00 77.50 192 GLY A N 1
ATOM 1539 C CA . GLY A 1 192 ? -1.557 -10.968 -1.754 1.00 77.50 192 GLY A CA 1
ATOM 1540 C C . GLY A 1 192 ? -3.085 -11.086 -1.773 1.00 77.50 192 GLY A C 1
ATOM 1541 O O . GLY A 1 192 ? -3.658 -11.422 -0.738 1.00 77.50 192 GLY A O 1
ATOM 1542 N N . TYR A 1 193 ? -3.739 -10.859 -2.913 1.00 87.12 193 TYR A N 1
ATOM 1543 C CA . TYR A 1 193 ? -5.183 -11.077 -3.053 1.00 87.12 193 TYR A CA 1
ATOM 1544 C C . TYR A 1 193 ? -5.533 -11.913 -4.283 1.00 87.12 193 TYR A C 1
ATOM 1546 O O . TYR A 1 193 ? -4.726 -12.086 -5.187 1.00 87.12 193 TYR A O 1
ATOM 1554 N N . CYS A 1 194 ? -6.739 -12.472 -4.278 1.00 93.25 194 CYS A N 1
ATOM 1555 C CA . CYS A 1 194 ? -7.268 -13.263 -5.378 1.00 93.25 194 CYS A CA 1
ATOM 1556 C C . CYS A 1 194 ? -7.628 -12.384 -6.584 1.00 93.25 194 CYS A C 1
ATOM 1558 O O . CYS A 1 194 ? -8.536 -11.555 -6.489 1.00 93.25 194 CYS A O 1
ATOM 1560 N N . ASP A 1 195 ? -7.010 -12.663 -7.731 1.00 92.88 195 ASP A N 1
ATOM 1561 C CA . ASP A 1 195 ? -7.203 -11.947 -9.001 1.00 92.88 195 ASP A CA 1
ATOM 1562 C C . ASP A 1 195 ? -8.433 -12.423 -9.793 1.00 92.88 195 ASP A C 1
ATOM 1564 O O . ASP A 1 195 ? -8.587 -12.139 -10.982 1.00 92.88 195 ASP A O 1
ATOM 1568 N N . CYS A 1 196 ? -9.315 -13.219 -9.182 1.00 94.25 196 CYS A N 1
ATOM 1569 C CA . CYS A 1 196 ? -10.545 -13.648 -9.840 1.00 94.25 196 CYS A CA 1
ATOM 1570 C C . CYS A 1 196 ? -11.409 -12.429 -10.172 1.00 94.25 196 CYS A C 1
ATOM 1572 O O . CYS A 1 196 ? -11.793 -11.679 -9.274 1.00 94.25 196 CYS A O 1
ATOM 1574 N N . GLY A 1 197 ? -11.782 -12.300 -11.443 1.00 90.19 197 GLY A N 1
ATOM 1575 C CA . GLY A 1 197 ? -12.574 -11.192 -11.958 1.00 90.19 197 GLY A CA 1
ATOM 1576 C C . GLY A 1 197 ? -11.764 -10.022 -12.508 1.00 90.19 197 GLY A C 1
ATOM 1577 O O . GLY A 1 197 ? -12.369 -9.129 -13.093 1.00 90.19 197 GLY A O 1
ATOM 1578 N N . ASP A 1 198 ? -10.432 -10.030 -12.377 1.00 89.25 198 ASP A N 1
ATOM 1579 C CA . ASP A 1 198 ? -9.566 -9.029 -13.002 1.00 89.25 198 ASP A CA 1
ATOM 1580 C C . ASP A 1 198 ? -9.253 -9.431 -14.461 1.00 89.25 198 ASP A C 1
ATOM 1582 O O . ASP A 1 198 ? -8.513 -10.399 -14.692 1.00 89.25 198 ASP A O 1
ATOM 1586 N N . PRO A 1 199 ? -9.797 -8.726 -15.475 1.00 88.19 199 PRO A N 1
ATOM 1587 C CA . PRO A 1 199 ? -9.542 -9.041 -16.880 1.00 88.19 199 PRO A CA 1
ATOM 1588 C C . PRO A 1 199 ? -8.088 -8.795 -17.299 1.00 88.19 199 PRO A C 1
ATOM 1590 O O . PRO A 1 199 ? -7.674 -9.271 -18.355 1.00 88.19 199 PRO A O 1
ATOM 1593 N N . GLU A 1 200 ? -7.306 -8.068 -16.501 1.00 87.56 200 GLU A N 1
ATOM 1594 C CA . GLU A 1 200 ? -5.899 -7.790 -16.774 1.00 87.56 200 GLU A CA 1
ATOM 1595 C C . GLU A 1 200 ? -4.961 -8.875 -16.230 1.00 87.56 200 GLU A C 1
ATOM 1597 O O . GLU A 1 200 ? -3.842 -8.999 -16.723 1.00 87.56 200 GLU A O 1
ATOM 1602 N N . ALA A 1 201 ? -5.420 -9.703 -15.286 1.00 88.81 201 ALA A N 1
ATOM 1603 C CA . ALA A 1 201 ? -4.648 -10.820 -14.738 1.00 88.81 201 ALA A CA 1
ATOM 1604 C C . ALA A 1 201 ? -4.752 -12.103 -15.591 1.00 88.81 201 ALA A C 1
ATOM 1606 O O . ALA A 1 201 ? -3.856 -12.955 -15.578 1.00 88.81 201 ALA A O 1
ATOM 1607 N N . TRP A 1 202 ? -5.828 -12.259 -16.373 1.00 92.31 202 TRP A N 1
ATOM 1608 C CA . TRP A 1 202 ? -6.132 -13.509 -17.078 1.00 92.31 202 TRP A CA 1
ATOM 1609 C C . TRP A 1 202 ? -6.362 -13.312 -18.577 1.00 92.31 202 TRP A C 1
ATOM 1611 O O . TRP A 1 202 ? -7.263 -12.600 -19.005 1.00 92.31 202 TRP A O 1
ATOM 1621 N N . LYS A 1 203 ? -5.622 -14.062 -19.402 1.00 92.00 203 LYS A N 1
ATOM 1622 C CA . LYS A 1 203 ? -5.811 -14.129 -20.865 1.00 92.00 203 LYS A CA 1
ATOM 1623 C C . LYS A 1 203 ? -7.175 -14.707 -21.260 1.00 92.00 203 LYS A C 1
ATOM 1625 O O . LYS A 1 203 ? -7.681 -14.422 -22.340 1.00 92.00 203 LYS A O 1
ATOM 1630 N N . GLN A 1 204 ? -7.724 -15.582 -20.417 1.00 93.06 204 GLN A N 1
ATOM 1631 C CA . GLN A 1 204 ? -9.002 -16.270 -20.603 1.00 93.06 204 GLN A CA 1
ATOM 1632 C C . GLN A 1 204 ? -9.527 -16.788 -19.256 1.00 93.06 204 GLN A C 1
ATOM 1634 O O . GLN A 1 204 ? -8.740 -17.002 -18.335 1.00 93.06 204 GLN A O 1
ATOM 1639 N N . ASN A 1 205 ? -10.832 -17.073 -19.178 1.00 93.81 205 ASN A N 1
ATOM 1640 C CA . ASN A 1 205 ? -11.523 -17.553 -17.968 1.00 93.81 205 ASN A CA 1
ATOM 1641 C C . ASN A 1 205 ? -11.395 -16.608 -16.761 1.00 93.81 205 ASN A C 1
ATOM 1643 O O . ASN A 1 205 ? -11.235 -17.056 -15.636 1.00 93.81 205 ASN A O 1
ATOM 1647 N N . VAL A 1 206 ? -11.505 -15.302 -17.015 1.00 94.50 206 VAL A N 1
ATOM 1648 C CA . VAL A 1 206 ? -11.345 -14.216 -16.029 1.00 94.50 206 VAL A CA 1
ATOM 1649 C C . VAL A 1 206 ? -12.160 -14.430 -14.745 1.00 94.50 206 VAL A C 1
ATOM 1651 O O . VAL A 1 206 ? -11.693 -14.122 -13.651 1.00 94.50 206 VAL A O 1
ATOM 1654 N N . HIS A 1 207 ? -13.376 -14.967 -14.866 1.00 94.62 207 HIS A N 1
ATOM 1655 C CA . HIS A 1 207 ? -14.307 -15.124 -13.752 1.00 94.62 207 HIS A CA 1
ATOM 1656 C C . HIS A 1 207 ? -14.484 -16.594 -13.362 1.00 94.62 207 HIS A C 1
ATOM 1658 O O . HIS A 1 207 ? -14.609 -17.474 -14.218 1.00 94.62 207 HIS A O 1
ATOM 1664 N N . CYS A 1 208 ? -14.578 -16.853 -12.057 1.00 95.12 208 CYS A N 1
ATOM 1665 C CA . CYS A 1 208 ? -15.120 -18.104 -11.533 1.00 95.12 208 CYS A CA 1
ATOM 1666 C C . CYS A 1 208 ? -16.655 -18.036 -11.450 1.00 95.12 208 CYS A C 1
ATOM 1668 O O . CYS A 1 208 ? -17.252 -16.964 -11.554 1.00 95.12 208 CYS A O 1
ATOM 1670 N N . ASN A 1 209 ? -17.305 -19.170 -11.179 1.00 93.94 209 ASN A N 1
ATOM 1671 C CA . ASN A 1 209 ? -18.768 -19.245 -11.079 1.00 93.94 209 ASN A CA 1
ATOM 1672 C C . ASN A 1 209 ? -19.369 -18.388 -9.946 1.00 93.94 209 ASN A C 1
ATOM 1674 O O . ASN A 1 209 ? -20.568 -18.115 -9.962 1.00 93.94 209 ASN A O 1
ATOM 1678 N N . LEU A 1 210 ? -18.564 -17.988 -8.954 1.00 91.06 210 LEU A N 1
ATOM 1679 C CA . LEU A 1 210 ? -19.001 -17.134 -7.843 1.00 91.06 210 LEU A CA 1
ATOM 1680 C C . LEU A 1 210 ? -19.000 -15.642 -8.206 1.00 91.06 210 LEU A C 1
ATOM 1682 O O . LEU A 1 210 ? -19.777 -14.890 -7.627 1.00 91.06 210 LEU A O 1
ATOM 1686 N N . HIS A 1 211 ? -18.166 -15.237 -9.169 1.00 91.06 211 HIS A N 1
ATOM 1687 C CA . HIS A 1 211 ? -17.892 -13.837 -9.509 1.00 91.06 211 HIS A CA 1
ATOM 1688 C C . HIS A 1 211 ? -18.223 -13.528 -10.976 1.00 91.06 211 HIS A C 1
ATOM 1690 O O . HIS A 1 211 ? -17.515 -12.770 -11.636 1.00 91.06 211 HIS A O 1
ATOM 1696 N N . LEU A 1 212 ? -19.266 -14.161 -11.521 1.00 89.69 212 LEU A N 1
ATOM 1697 C CA . LEU A 1 212 ? -19.692 -13.924 -12.899 1.00 89.69 212 LEU A CA 1
ATOM 1698 C C . LEU A 1 212 ? -20.248 -12.496 -13.069 1.00 89.69 212 LEU A C 1
ATOM 1700 O O . LEU A 1 212 ? -20.987 -12.032 -12.199 1.00 89.69 212 LEU A O 1
ATOM 1704 N N . PRO A 1 213 ? -19.957 -11.821 -14.197 1.00 82.38 213 PRO A N 1
ATOM 1705 C CA . PRO A 1 213 ? -20.591 -10.556 -14.550 1.00 82.38 213 PRO A CA 1
ATOM 1706 C C . PRO A 1 213 ? -22.115 -10.693 -14.627 1.00 82.38 213 PRO A C 1
ATOM 1708 O O . PRO A 1 213 ? -22.630 -11.726 -15.061 1.00 82.38 213 PRO A O 1
ATOM 1711 N N . HIS A 1 214 ? -22.836 -9.641 -14.245 1.00 73.94 214 HIS A N 1
ATOM 1712 C CA . HIS A 1 214 ? -24.282 -9.545 -14.431 1.00 73.94 214 HIS A CA 1
ATOM 1713 C C . HIS A 1 214 ? -24.612 -8.708 -15.676 1.00 73.94 214 HIS A C 1
ATOM 1715 O O . HIS A 1 214 ? -23.858 -7.805 -16.028 1.00 73.94 214 HIS A O 1
ATOM 1721 N N . ASP A 1 215 ? -25.744 -8.993 -16.330 1.00 60.03 215 ASP A N 1
ATOM 1722 C CA . ASP A 1 215 ? -26.146 -8.338 -17.589 1.00 60.03 215 ASP A CA 1
ATOM 1723 C C . ASP A 1 215 ? -26.369 -6.807 -17.452 1.00 60.03 215 ASP A C 1
ATOM 1725 O O . ASP A 1 215 ? -26.307 -6.087 -18.446 1.00 60.03 215 ASP A O 1
ATOM 1729 N N . ASP A 1 216 ? -26.535 -6.287 -16.225 1.00 57.62 216 ASP A N 1
ATOM 1730 C CA . ASP A 1 216 ? -26.751 -4.863 -15.899 1.00 57.62 216 ASP A CA 1
ATOM 1731 C C . ASP A 1 216 ? -25.481 -4.165 -15.355 1.00 57.62 216 ASP A C 1
ATOM 1733 O O . ASP A 1 216 ? -25.491 -3.578 -14.268 1.00 57.62 216 ASP A O 1
ATOM 1737 N N . ASN A 1 217 ? -24.364 -4.242 -16.084 1.00 57.41 217 ASN A N 1
ATOM 1738 C CA . ASN A 1 217 ? -23.066 -3.676 -15.667 1.00 57.41 217 ASN A CA 1
ATOM 1739 C C . ASN A 1 217 ? -22.840 -2.191 -16.043 1.00 57.41 217 ASN A C 1
ATOM 1741 O O . ASN A 1 217 ? -21.727 -1.693 -15.912 1.00 57.41 217 ASN A O 1
ATOM 1745 N N . ASN A 1 218 ? -23.874 -1.464 -16.479 1.00 61.22 218 ASN A N 1
ATOM 1746 C CA . ASN A 1 218 ? -23.790 -0.025 -16.790 1.00 61.22 218 ASN A CA 1
ATOM 1747 C C . ASN A 1 218 ? -24.266 0.859 -15.625 1.00 61.22 218 ASN A C 1
ATOM 1749 O O . ASN A 1 218 ? -24.914 1.879 -15.852 1.00 61.22 218 ASN A O 1
ATOM 1753 N N . GLU A 1 219 ? -24.010 0.459 -14.380 1.00 70.69 219 GLU A N 1
ATOM 1754 C CA . GLU A 1 219 ? -24.314 1.329 -13.246 1.00 70.69 219 GLU A CA 1
ATOM 1755 C C . GLU A 1 219 ? -23.214 2.365 -13.072 1.00 70.69 219 GLU A C 1
ATOM 1757 O O . GLU A 1 219 ? -22.027 2.046 -13.005 1.00 70.69 219 GLU A O 1
ATOM 1762 N N . SER A 1 220 ? -23.630 3.624 -13.021 1.00 73.75 220 SER A N 1
ATOM 1763 C CA . SER A 1 220 ? -22.741 4.712 -12.679 1.00 73.75 220 SER A CA 1
ATOM 1764 C C . SER A 1 220 ? -22.351 4.629 -11.209 1.00 73.75 220 SER A C 1
ATOM 1766 O O . SER A 1 220 ? -23.018 4.034 -10.360 1.00 73.75 220 SER A O 1
ATOM 1768 N N . ALA A 1 221 ? -21.271 5.322 -10.899 1.00 72.38 221 ALA A N 1
ATOM 1769 C CA . ALA A 1 221 ? -20.824 5.582 -9.550 1.00 72.38 221 ALA A CA 1
ATOM 1770 C C . ALA A 1 221 ? -21.977 6.054 -8.623 1.00 72.38 221 ALA A C 1
ATOM 1772 O O . ALA A 1 221 ? -22.130 5.566 -7.494 1.00 72.38 221 ALA A O 1
ATOM 1773 N N . ASP A 1 222 ? -22.813 6.978 -9.103 1.00 77.75 222 ASP A N 1
ATOM 1774 C CA . ASP A 1 222 ? -23.941 7.519 -8.341 1.00 77.75 222 ASP A CA 1
ATOM 1775 C C . ASP A 1 222 ? -25.025 6.470 -8.088 1.00 77.75 222 ASP A C 1
ATOM 1777 O O . ASP A 1 222 ? -25.623 6.468 -7.013 1.00 77.75 222 ASP A O 1
ATOM 1781 N N . ASP A 1 223 ? -25.237 5.538 -9.017 1.00 83.12 223 ASP A N 1
ATOM 1782 C CA . ASP A 1 223 ? -26.215 4.459 -8.859 1.00 83.12 223 ASP A CA 1
ATOM 1783 C C . ASP A 1 223 ? -25.850 3.546 -7.684 1.00 83.12 223 ASP A C 1
ATOM 1785 O O . ASP A 1 223 ? -26.718 3.226 -6.870 1.00 83.12 223 ASP A O 1
ATOM 1789 N N . ILE A 1 224 ? -24.561 3.214 -7.527 1.00 82.50 224 ILE A N 1
ATOM 1790 C CA . ILE A 1 224 ? -24.051 2.404 -6.408 1.00 82.50 224 ILE A CA 1
ATOM 1791 C C . ILE A 1 224 ? -24.321 3.097 -5.068 1.00 82.50 224 ILE A C 1
ATOM 1793 O O . ILE A 1 224 ? -24.861 2.489 -4.142 1.00 82.50 224 ILE A O 1
ATOM 1797 N N . LEU A 1 225 ? -23.990 4.388 -4.959 1.00 85.62 225 LEU A N 1
ATOM 1798 C CA . LEU A 1 225 ? -24.249 5.153 -3.737 1.00 85.62 225 LEU A CA 1
ATOM 1799 C C . LEU A 1 225 ? -25.750 5.289 -3.468 1.00 85.62 225 LEU A C 1
ATOM 1801 O O . LEU A 1 225 ? -26.180 5.205 -2.320 1.00 85.62 225 LEU A O 1
ATOM 1805 N N . ASN A 1 226 ? -26.559 5.487 -4.507 1.00 88.81 226 ASN A N 1
ATOM 1806 C CA . ASN A 1 226 ? -28.002 5.666 -4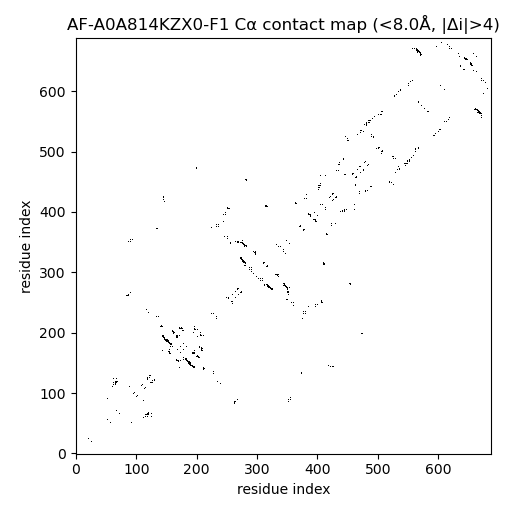.380 1.00 88.81 226 ASN A CA 1
ATOM 1807 C C . ASN A 1 226 ? -28.744 4.390 -3.951 1.00 88.81 226 ASN A C 1
ATOM 1809 O O . ASN A 1 226 ? -29.899 4.496 -3.539 1.00 88.81 226 ASN A O 1
ATOM 1813 N N . ARG A 1 227 ? -28.094 3.214 -3.959 1.00 89.69 227 ARG A N 1
ATOM 1814 C CA . ARG A 1 227 ? -28.643 2.002 -3.325 1.00 89.69 227 ARG A CA 1
ATOM 1815 C C . ARG A 1 227 ? -28.730 2.132 -1.800 1.00 89.69 227 ARG A C 1
ATOM 1817 O O . ARG A 1 227 ? -29.577 1.492 -1.182 1.00 89.69 227 ARG A O 1
ATOM 1824 N N . LEU A 1 228 ? -27.886 2.971 -1.191 1.00 92.75 228 LEU A N 1
ATOM 1825 C CA . LEU A 1 228 ? -27.946 3.276 0.236 1.00 92.75 228 LEU A CA 1
ATOM 1826 C C . LEU A 1 228 ? -28.869 4.481 0.513 1.00 92.75 228 LEU A C 1
ATOM 1828 O O . LEU A 1 228 ? -28.767 5.514 -0.164 1.00 92.75 228 LEU A O 1
ATOM 1832 N N . PRO A 1 229 ? -29.715 4.415 1.560 1.00 94.50 229 PRO A N 1
ATOM 1833 C CA . PRO A 1 229 ? -30.495 5.561 2.024 1.00 94.50 229 PRO A CA 1
ATOM 1834 C C . PRO A 1 229 ? -29.627 6.805 2.264 1.00 94.50 229 PRO A C 1
ATOM 1836 O O . PRO A 1 229 ? -28.503 6.716 2.762 1.00 94.50 229 PRO A O 1
ATOM 1839 N N . SER A 1 230 ? -30.127 7.991 1.904 1.00 93.81 230 SER A N 1
ATOM 1840 C CA . SER A 1 230 ? -29.356 9.245 1.980 1.00 93.81 230 SER A CA 1
ATOM 1841 C C . SER A 1 230 ? -28.913 9.605 3.398 1.00 93.81 230 SER A C 1
ATOM 1843 O O . SER A 1 230 ? -27.820 10.129 3.592 1.00 93.81 230 SER A O 1
ATOM 1845 N N . ASP A 1 231 ? -29.749 9.315 4.391 1.00 93.19 231 ASP A N 1
ATOM 1846 C CA . ASP A 1 231 ? -29.447 9.531 5.803 1.00 93.19 231 ASP A CA 1
ATOM 1847 C C . ASP A 1 231 ? -28.327 8.593 6.285 1.00 93.19 231 ASP A C 1
ATOM 1849 O O . ASP A 1 231 ? -27.410 9.035 6.975 1.00 93.19 231 ASP A O 1
ATOM 1853 N N . LEU A 1 232 ? -28.350 7.326 5.853 1.00 95.38 232 LEU A N 1
ATOM 1854 C CA . LEU A 1 232 ? -27.295 6.354 6.136 1.00 95.38 232 LEU A CA 1
ATOM 1855 C C . LEU A 1 232 ? -25.965 6.779 5.503 1.00 95.38 232 LEU A C 1
ATOM 1857 O O . LEU A 1 232 ? -24.930 6.722 6.165 1.00 95.38 232 LEU A O 1
ATOM 1861 N N . ARG A 1 233 ? -25.990 7.262 4.254 1.00 95.75 233 ARG A N 1
ATOM 1862 C CA . ARG A 1 233 ? -24.798 7.802 3.581 1.00 95.75 233 ARG A CA 1
ATOM 1863 C C . ARG A 1 233 ? -24.184 8.970 4.348 1.00 95.75 233 ARG A C 1
ATOM 1865 O O . ARG A 1 233 ? -22.972 8.996 4.543 1.00 95.75 233 ARG A O 1
ATOM 1872 N N . LEU A 1 234 ? -25.010 9.912 4.808 1.00 94.69 234 LEU A N 1
ATOM 1873 C CA . LEU A 1 234 ? -24.542 11.078 5.560 1.00 94.69 234 LEU A CA 1
ATOM 1874 C C . LEU A 1 234 ? -23.909 10.673 6.899 1.00 94.69 234 LEU A C 1
ATOM 1876 O O . LEU A 1 234 ? -22.823 11.150 7.230 1.00 94.69 234 LEU A O 1
ATOM 1880 N N . ARG A 1 235 ? -24.552 9.764 7.647 1.00 95.38 235 ARG A N 1
ATOM 1881 C CA . ARG A 1 235 ? -24.006 9.251 8.915 1.00 95.38 235 ARG A CA 1
ATOM 1882 C C . ARG A 1 235 ? -22.708 8.480 8.705 1.00 95.38 235 ARG A C 1
ATOM 1884 O O . ARG A 1 235 ? -21.764 8.702 9.459 1.00 95.38 235 ARG A O 1
ATOM 1891 N N . ALA A 1 236 ? -22.635 7.645 7.666 1.00 97.06 236 ALA A N 1
ATOM 1892 C CA . ALA A 1 236 ? -21.423 6.916 7.299 1.00 97.06 236 ALA A CA 1
ATOM 1893 C C . ALA A 1 236 ? -20.274 7.867 6.954 1.00 97.06 236 ALA A C 1
ATOM 1895 O O . ALA A 1 236 ? -19.202 7.746 7.536 1.00 97.06 236 ALA A O 1
ATOM 1896 N N . LYS A 1 237 ? -20.513 8.861 6.089 1.00 96.25 237 LYS A N 1
ATOM 1897 C CA . LYS A 1 237 ? -19.499 9.857 5.718 1.00 96.25 237 LYS A CA 1
ATOM 1898 C C . LYS A 1 237 ? -18.989 10.632 6.935 1.00 96.25 237 LYS A C 1
ATOM 1900 O O . LYS A 1 237 ? -17.782 10.762 7.116 1.00 96.25 237 LYS A O 1
ATOM 1905 N N . ASN A 1 238 ? -19.895 11.104 7.796 1.00 95.31 238 ASN A N 1
ATOM 1906 C CA . ASN A 1 238 ? -19.514 11.816 9.017 1.00 95.31 238 ASN A CA 1
ATOM 1907 C C . ASN A 1 238 ? -18.688 10.916 9.955 1.00 95.31 238 ASN A C 1
ATOM 1909 O O . ASN A 1 238 ? -17.598 11.290 10.383 1.00 95.31 238 ASN A O 1
ATOM 1913 N N . LEU A 1 239 ? -19.167 9.695 10.220 1.00 96.94 239 LEU A N 1
ATOM 1914 C CA . LEU A 1 239 ? -18.470 8.752 11.092 1.00 96.94 239 LEU A CA 1
ATOM 1915 C C . LEU A 1 239 ? -17.087 8.390 10.542 1.00 96.94 239 LEU A C 1
ATOM 1917 O O . LEU A 1 239 ? -16.114 8.449 11.284 1.00 96.94 239 LEU A O 1
ATOM 1921 N N . PHE A 1 240 ? -16.975 8.043 9.258 1.00 97.50 240 PHE A N 1
ATOM 1922 C CA . PHE A 1 240 ? -15.701 7.657 8.650 1.00 97.50 240 PHE A CA 1
ATOM 1923 C C . PHE A 1 240 ? -14.687 8.795 8.708 1.00 97.50 240 PHE A C 1
ATOM 1925 O O . PHE A 1 240 ? -13.548 8.548 9.087 1.00 97.50 240 PHE A O 1
ATOM 1932 N N . ASN A 1 241 ? -15.097 10.040 8.452 1.00 95.31 241 ASN A N 1
ATOM 1933 C CA . ASN A 1 241 ? -14.217 11.199 8.607 1.00 95.31 241 ASN A CA 1
ATOM 1934 C C . ASN A 1 241 ? -13.674 11.338 10.038 1.00 95.31 241 ASN A C 1
ATOM 1936 O O . ASN A 1 241 ? -12.470 11.527 10.221 1.00 95.31 241 ASN A O 1
ATOM 1940 N N . ILE A 1 242 ? -14.526 11.181 11.055 1.00 94.75 242 ILE A N 1
ATOM 1941 C CA . ILE A 1 242 ? -14.110 11.232 12.466 1.00 94.75 242 ILE A CA 1
ATOM 1942 C C . ILE A 1 242 ? -13.149 10.084 12.799 1.00 94.75 242 ILE A C 1
ATOM 1944 O O . ILE A 1 242 ? -12.105 10.301 13.418 1.00 94.75 242 ILE A O 1
ATOM 1948 N N . LEU A 1 243 ? -13.488 8.858 12.388 1.00 96.69 243 LEU A N 1
ATOM 1949 C CA . LEU A 1 243 ? -12.678 7.675 12.673 1.00 96.69 243 LEU A CA 1
ATOM 1950 C C . LEU A 1 243 ? -11.316 7.753 11.982 1.00 96.69 243 LEU A C 1
ATOM 1952 O O . LEU A 1 243 ? -10.301 7.531 12.633 1.00 96.69 243 LEU A O 1
ATOM 1956 N N . LEU A 1 244 ? -11.269 8.112 10.699 1.00 95.31 244 LEU A N 1
ATOM 1957 C CA . LEU A 1 244 ? -10.023 8.216 9.944 1.00 95.31 244 LEU A CA 1
ATOM 1958 C C . LEU A 1 244 ? -9.108 9.307 10.505 1.00 95.31 244 LEU A C 1
ATOM 1960 O O . LEU A 1 244 ? -7.925 9.047 10.715 1.00 95.31 244 LEU A O 1
ATOM 1964 N N . ARG A 1 245 ? -9.646 10.482 10.859 1.00 92.19 245 ARG A N 1
ATOM 1965 C CA . ARG A 1 245 ? -8.889 11.532 11.566 1.00 92.19 245 ARG A CA 1
ATOM 1966 C C . ARG A 1 245 ? -8.256 11.015 12.847 1.00 92.19 245 ARG A C 1
ATOM 1968 O O . ARG A 1 245 ? -7.064 11.220 13.075 1.00 92.19 245 ARG A O 1
ATOM 1975 N N . PHE A 1 246 ? -9.045 10.337 13.676 1.00 93.50 246 PHE A N 1
ATOM 1976 C CA . PHE A 1 246 ? -8.576 9.769 14.934 1.00 93.50 246 PHE A CA 1
ATOM 1977 C C . PHE A 1 246 ? -7.481 8.715 14.708 1.00 93.50 246 PHE A C 1
ATOM 1979 O O . PHE A 1 246 ? -6.420 8.774 15.333 1.00 93.50 246 PHE A O 1
ATOM 1986 N N . ILE A 1 247 ? -7.714 7.787 13.777 1.00 94.81 247 ILE A N 1
ATOM 1987 C CA . ILE A 1 247 ? -6.797 6.696 13.438 1.00 94.81 247 ILE A CA 1
ATOM 1988 C C . ILE A 1 247 ? -5.474 7.246 12.911 1.00 94.81 247 ILE A C 1
ATOM 1990 O O . ILE A 1 247 ? -4.419 6.939 13.462 1.00 94.81 247 ILE A O 1
ATOM 1994 N N . ILE A 1 248 ? -5.517 8.082 11.872 1.00 92.19 248 ILE A N 1
ATOM 1995 C CA . ILE A 1 248 ? -4.319 8.623 11.229 1.00 92.19 248 ILE A CA 1
ATOM 1996 C C . ILE A 1 248 ? -3.518 9.456 12.226 1.00 92.19 248 ILE A C 1
ATOM 1998 O O . ILE A 1 248 ? -2.315 9.235 12.357 1.00 92.19 248 ILE A O 1
ATOM 2002 N N . LYS A 1 249 ? -4.160 10.346 12.996 1.00 89.75 249 LYS A N 1
ATOM 2003 C CA . LYS A 1 249 ? -3.460 11.170 13.996 1.00 89.75 249 LYS A CA 1
ATOM 2004 C C . LYS A 1 249 ? -2.745 10.332 15.058 1.00 89.75 249 LYS A C 1
ATOM 2006 O O . LYS A 1 249 ? -1.656 10.718 15.465 1.00 89.75 249 LYS A O 1
ATOM 2011 N N . LEU A 1 250 ? -3.317 9.209 15.501 1.00 91.81 250 LEU A N 1
ATOM 2012 C CA . LEU A 1 250 ? -2.723 8.379 16.556 1.00 91.81 250 LEU A CA 1
ATOM 2013 C C . LEU A 1 250 ? -1.705 7.357 16.052 1.00 91.81 250 LEU A C 1
ATOM 2015 O O . LEU A 1 250 ? -0.697 7.132 16.722 1.00 91.81 250 LEU A O 1
ATOM 2019 N N . LEU A 1 251 ? -1.952 6.725 14.904 1.00 91.75 251 LEU A N 1
ATOM 2020 C CA . LEU A 1 251 ? -1.043 5.721 14.348 1.00 91.75 251 LEU A CA 1
ATOM 2021 C C . LEU A 1 251 ? 0.173 6.368 13.675 1.00 91.75 251 LEU A C 1
ATOM 2023 O O . LEU A 1 251 ? 1.275 5.836 13.759 1.00 91.75 251 LEU A O 1
ATOM 2027 N N . CYS A 1 252 ? -0.006 7.535 13.054 1.00 89.81 252 CYS A N 1
ATOM 2028 C CA . CYS A 1 252 ? 1.044 8.220 12.299 1.00 89.81 252 CYS A CA 1
ATOM 2029 C C . CYS A 1 252 ? 1.848 9.230 13.138 1.00 89.81 252 CYS A C 1
ATOM 2031 O O . CYS A 1 252 ? 2.548 10.068 12.574 1.00 89.81 252 CYS A O 1
ATOM 2033 N N . THR A 1 253 ? 1.773 9.166 14.474 1.00 85.12 253 THR A N 1
ATOM 2034 C CA . THR A 1 253 ? 2.603 9.978 15.377 1.00 85.12 253 THR A CA 1
ATOM 2035 C C . THR A 1 253 ? 3.401 9.113 16.349 1.00 85.12 253 THR A C 1
ATOM 2037 O O . THR A 1 253 ? 2.880 8.180 16.960 1.00 85.12 253 THR A O 1
ATOM 2040 N N . GLY A 1 254 ? 4.680 9.454 16.514 1.00 75.06 254 GLY A N 1
ATOM 2041 C CA . GLY A 1 254 ? 5.551 8.886 17.547 1.00 75.06 254 GLY A CA 1
ATOM 2042 C C . GLY A 1 254 ? 5.623 9.739 18.815 1.00 75.06 254 GLY A C 1
ATOM 2043 O O . GLY A 1 254 ? 6.301 9.368 19.766 1.00 75.06 254 GLY A O 1
ATOM 2044 N N . ASN A 1 255 ? 4.961 10.897 18.845 1.00 80.44 255 ASN A N 1
ATOM 2045 C CA . ASN A 1 255 ? 5.106 11.860 19.925 1.00 80.44 255 ASN A CA 1
ATOM 2046 C C . ASN A 1 255 ? 3.744 12.218 20.516 1.00 80.44 255 ASN A C 1
ATOM 2048 O O . ASN A 1 255 ? 2.880 12.809 19.870 1.00 80.44 255 ASN A O 1
ATOM 2052 N N . TYR A 1 256 ? 3.592 11.905 21.800 1.00 80.00 256 TYR A N 1
ATOM 2053 C CA . TYR A 1 256 ? 2.394 12.208 22.570 1.00 80.00 256 TYR A CA 1
ATOM 2054 C C . TYR A 1 256 ? 2.062 13.709 22.602 1.00 80.00 256 TYR A C 1
ATOM 2056 O O . TYR A 1 256 ? 0.903 14.078 22.753 1.00 80.00 256 TYR A O 1
ATOM 2064 N N . GLN A 1 257 ? 3.042 14.603 22.448 1.00 80.88 257 GLN A N 1
ATOM 2065 C CA . GLN A 1 257 ? 2.753 16.040 22.428 1.00 80.88 257 GLN A CA 1
ATOM 2066 C C . GLN A 1 257 ? 1.957 16.472 21.197 1.00 80.88 257 GLN A C 1
ATOM 2068 O O . GLN A 1 257 ? 1.205 17.443 21.292 1.00 80.88 257 GLN A O 1
ATOM 2073 N N . ASP A 1 258 ? 2.053 15.716 20.106 1.00 81.62 258 ASP A N 1
ATOM 2074 C CA . ASP A 1 258 ? 1.454 16.065 18.820 1.00 81.62 258 ASP A CA 1
ATOM 2075 C C . ASP A 1 258 ? -0.010 15.602 18.714 1.00 81.62 258 ASP A C 1
ATOM 2077 O O . ASP A 1 258 ? -0.688 15.908 17.733 1.00 81.62 258 ASP A O 1
ATOM 2081 N N . ILE A 1 259 ? -0.533 14.882 19.719 1.00 82.19 259 ILE A N 1
ATOM 2082 C CA . ILE A 1 259 ? -1.949 14.493 19.740 1.00 82.19 259 ILE A CA 1
ATOM 2083 C C . ILE A 1 259 ? -2.850 15.675 20.142 1.00 82.19 259 ILE A C 1
ATOM 2085 O O . ILE A 1 259 ? -2.425 16.524 20.938 1.00 82.19 259 ILE A O 1
ATOM 2089 N N . PRO A 1 260 ? -4.115 15.707 19.673 1.00 80.00 260 PRO A N 1
ATOM 2090 C CA . PRO A 1 260 ? -5.096 16.711 20.082 1.00 80.00 260 PRO A CA 1
ATOM 2091 C C . PRO A 1 260 ? -5.226 16.818 21.605 1.00 80.00 260 PRO A C 1
ATOM 2093 O O . PRO A 1 260 ? -5.321 15.807 22.307 1.00 80.00 260 PRO A O 1
ATOM 2096 N N . ASN A 1 261 ? -5.269 18.045 22.128 1.00 81.50 261 ASN A N 1
ATOM 2097 C CA . ASN A 1 261 ? -5.393 18.285 23.569 1.00 81.50 261 ASN A CA 1
ATOM 2098 C C . ASN A 1 261 ? -6.711 17.726 24.131 1.00 81.50 261 ASN A C 1
ATOM 2100 O O . ASN A 1 261 ? -6.782 17.345 25.296 1.00 81.50 261 ASN A O 1
ATOM 2104 N N . GLU A 1 262 ? -7.735 17.611 23.290 1.00 83.00 262 GLU A N 1
ATOM 2105 C CA . GLU A 1 262 ? -9.029 17.007 23.589 1.00 83.00 262 GLU A CA 1
ATOM 2106 C C . GLU A 1 262 ? -8.915 15.531 23.970 1.00 83.00 262 GLU A C 1
ATOM 2108 O O . GLU A 1 262 ? -9.787 15.049 24.688 1.00 83.00 262 GLU A O 1
ATOM 2113 N N . LEU A 1 263 ? -7.859 14.843 23.517 1.00 81.69 263 LEU A N 1
ATOM 2114 C CA . LEU A 1 263 ? -7.558 13.441 23.818 1.00 81.69 263 LEU A CA 1
ATOM 2115 C C . LEU A 1 263 ? -6.550 13.279 24.966 1.00 81.69 263 LEU A C 1
ATOM 2117 O O . LEU A 1 263 ? -6.431 12.186 25.517 1.00 81.69 263 LEU A O 1
ATOM 2121 N N . LYS A 1 264 ? -5.863 14.356 25.371 1.00 81.19 264 LYS A N 1
ATOM 2122 C CA . LYS A 1 264 ? -4.973 14.370 26.544 1.00 81.19 264 LYS A CA 1
ATOM 2123 C C . LYS A 1 264 ? -5.811 14.456 27.818 1.00 81.19 264 LYS A C 1
ATOM 2125 O O . LYS A 1 264 ? -6.701 15.302 27.923 1.00 81.19 264 LYS A O 1
ATOM 2130 N N . ASN A 1 265 ? -5.567 13.589 28.794 1.00 69.62 265 ASN A N 1
ATOM 2131 C CA . ASN A 1 265 ? -6.355 13.485 30.019 1.00 69.62 265 ASN A CA 1
ATOM 2132 C C . ASN A 1 265 ? -5.494 13.675 31.263 1.00 69.62 265 ASN A C 1
ATOM 2134 O O . ASN A 1 265 ? -4.738 12.787 31.613 1.00 69.62 265 ASN A O 1
ATOM 2138 N N . GLU A 1 266 ? -5.690 14.761 32.009 1.00 64.88 266 GLU A N 1
ATOM 2139 C CA . GLU A 1 266 ? -4.962 15.011 33.262 1.00 64.88 266 GLU A CA 1
ATOM 2140 C C . GLU A 1 266 ? -5.127 13.902 34.316 1.00 64.88 266 GLU A C 1
ATOM 2142 O O . GLU A 1 266 ? -4.230 13.708 35.127 1.00 64.88 266 GLU A O 1
ATOM 2147 N N . TYR A 1 267 ? -6.216 13.126 34.300 1.00 60.12 267 TYR A N 1
ATOM 2148 C CA . TYR A 1 267 ? -6.376 11.979 35.198 1.00 60.12 267 TYR A CA 1
ATOM 2149 C C . TYR A 1 267 ? -5.399 10.841 34.857 1.00 60.12 267 TYR A C 1
ATOM 2151 O O . TYR A 1 267 ? -4.734 10.305 35.741 1.00 60.12 267 TYR A O 1
ATOM 2159 N N . TRP A 1 268 ? -5.266 10.506 33.569 1.00 62.28 268 TRP A N 1
ATOM 2160 C CA . TRP A 1 268 ? -4.349 9.458 33.095 1.00 62.28 268 TRP A CA 1
ATOM 2161 C C . TRP A 1 268 ? -2.915 9.963 32.872 1.00 62.28 268 TRP A C 1
ATOM 2163 O O . TRP A 1 268 ? -1.970 9.176 32.902 1.00 62.28 268 TRP A O 1
ATOM 2173 N N . ASP A 1 269 ? -2.756 11.273 32.684 1.00 63.59 269 ASP A N 1
ATOM 2174 C CA . ASP A 1 269 ? -1.525 11.948 32.269 1.00 63.59 269 ASP A CA 1
ATOM 2175 C C . ASP A 1 269 ? -0.956 12.886 33.356 1.00 63.59 269 ASP A C 1
ATOM 2177 O O . ASP A 1 269 ? 0.067 13.536 33.119 1.00 63.59 269 ASP A O 1
ATOM 2181 N N . GLY A 1 270 ? -1.578 12.950 34.544 1.00 58.53 270 GLY A N 1
ATOM 2182 C CA . GLY A 1 270 ? -1.221 13.777 35.716 1.00 58.53 270 GLY A CA 1
ATOM 2183 C C . GLY A 1 270 ? -0.575 12.998 36.874 1.00 58.53 270 GLY A C 1
ATOM 2184 O O . GLY A 1 270 ? 0.170 12.055 36.651 1.00 58.53 270 GLY A O 1
ATOM 2185 N N . ASP A 1 271 ? -0.784 13.374 38.135 1.00 44.75 271 ASP A N 1
ATOM 2186 C CA . ASP A 1 271 ? 0.037 12.863 39.259 1.00 44.75 271 ASP A CA 1
ATOM 2187 C C . ASP A 1 271 ? -0.099 11.347 39.554 1.00 44.75 271 ASP A C 1
ATOM 2189 O O . ASP A 1 271 ? 0.754 10.772 40.231 1.00 44.75 271 ASP A O 1
ATOM 2193 N N . HIS A 1 272 ? -1.095 10.664 38.974 1.00 53.44 272 HIS A N 1
ATOM 2194 C CA . HIS A 1 272 ? -1.268 9.201 39.006 1.00 53.44 272 HIS A CA 1
ATOM 2195 C C . HIS A 1 272 ? -0.748 8.478 37.741 1.00 53.44 272 HIS A C 1
ATOM 2197 O O . HIS A 1 272 ? -1.151 7.346 37.474 1.00 53.44 272 HIS A O 1
ATOM 2203 N N . LYS A 1 273 ? 0.137 9.118 36.955 1.00 66.88 273 LYS A N 1
ATOM 2204 C CA . LYS A 1 273 ? 0.725 8.604 35.701 1.00 66.88 273 LYS A CA 1
ATOM 2205 C C . LYS A 1 273 ? 1.164 7.134 35.801 1.00 66.88 273 LYS A C 1
ATOM 2207 O O . LYS A 1 273 ? 2.250 6.827 36.307 1.00 66.88 273 LYS A O 1
ATOM 2212 N N . ASN A 1 274 ? 0.390 6.252 35.177 1.00 75.19 274 ASN A N 1
ATOM 2213 C CA . ASN A 1 274 ? 0.923 4.989 34.690 1.00 75.19 274 ASN A CA 1
ATOM 2214 C C . ASN A 1 274 ? 1.573 5.245 33.328 1.00 75.19 274 ASN A C 1
ATOM 2216 O O . ASN A 1 274 ? 0.933 5.688 32.372 1.00 75.19 274 ASN A O 1
ATOM 2220 N N . TYR A 1 275 ? 2.866 4.975 33.258 1.00 83.81 275 TYR A N 1
ATOM 2221 C CA . TYR A 1 275 ? 3.635 4.902 32.031 1.00 83.81 275 TYR A CA 1
ATOM 2222 C C . TYR A 1 275 ? 3.750 3.452 31.587 1.00 83.81 275 TYR A C 1
ATOM 2224 O O . TYR A 1 275 ? 3.613 2.523 32.385 1.00 83.81 275 TYR A O 1
ATOM 2232 N N . VAL A 1 276 ? 4.019 3.281 30.300 1.00 85.88 276 VAL A N 1
ATOM 2233 C CA . VAL A 1 276 ? 4.252 1.985 29.683 1.00 85.88 276 VAL A CA 1
ATOM 2234 C C . VAL A 1 276 ? 5.609 2.007 29.009 1.00 85.88 276 VAL A C 1
ATOM 2236 O O . VAL A 1 276 ? 5.887 2.887 28.194 1.00 85.88 276 VAL A O 1
ATOM 2239 N N . THR A 1 277 ? 6.441 1.025 29.336 1.00 89.12 277 THR A N 1
ATOM 2240 C CA . THR A 1 277 ? 7.652 0.720 28.580 1.00 89.12 277 THR A CA 1
ATOM 2241 C C . THR A 1 277 ? 7.279 -0.199 27.421 1.00 89.12 277 THR A C 1
ATOM 2243 O O . THR A 1 277 ? 6.800 -1.316 27.640 1.00 89.12 277 THR A O 1
ATOM 2246 N N . ILE A 1 278 ? 7.502 0.273 26.196 1.00 88.94 278 ILE A N 1
ATOM 2247 C CA . ILE A 1 278 ? 7.246 -0.450 24.950 1.00 88.94 278 ILE A CA 1
ATOM 2248 C C . ILE A 1 278 ? 8.569 -0.958 24.385 1.00 88.94 278 ILE A C 1
ATOM 2250 O O . ILE A 1 278 ? 9.492 -0.174 24.162 1.00 88.94 278 ILE A O 1
ATOM 2254 N N . LEU A 1 279 ? 8.632 -2.263 24.128 1.00 88.88 279 LEU A N 1
ATOM 2255 C CA . LEU A 1 279 ? 9.702 -2.897 23.364 1.00 88.88 279 LEU A CA 1
ATOM 2256 C C . LEU A 1 279 ? 9.273 -2.995 21.899 1.00 88.88 279 LEU A C 1
ATOM 2258 O O . LEU A 1 279 ? 8.171 -3.468 21.616 1.00 88.88 279 LEU A O 1
ATOM 2262 N N . PHE A 1 280 ? 10.131 -2.553 20.984 1.00 88.75 280 PHE A N 1
ATOM 2263 C CA . PHE A 1 280 ? 9.895 -2.624 19.543 1.00 88.75 280 PHE A CA 1
ATOM 2264 C C . PHE A 1 280 ? 10.693 -3.765 18.925 1.00 88.75 280 PHE A C 1
ATOM 2266 O O . PHE A 1 280 ? 11.807 -4.049 19.366 1.00 88.75 280 PHE A O 1
ATOM 2273 N N . ASN A 1 281 ? 10.126 -4.384 17.891 1.00 86.19 281 ASN A N 1
ATOM 2274 C CA . ASN A 1 281 ? 10.861 -5.330 17.067 1.00 86.19 281 ASN A CA 1
ATOM 2275 C C . ASN A 1 281 ? 11.931 -4.577 16.270 1.00 86.19 281 ASN A C 1
ATOM 2277 O O . ASN A 1 281 ? 11.661 -3.501 15.730 1.00 86.19 281 ASN A O 1
ATOM 2281 N N . ASP A 1 282 ? 13.131 -5.140 16.209 1.00 78.56 282 ASP A N 1
ATOM 2282 C CA . ASP A 1 282 ? 14.216 -4.635 15.378 1.00 78.56 282 ASP A CA 1
ATOM 2283 C C . ASP A 1 282 ? 14.660 -5.614 14.289 1.00 78.56 282 ASP A C 1
ATOM 2285 O O . ASP A 1 282 ? 15.531 -5.253 13.505 1.00 78.56 282 ASP A O 1
ATOM 2289 N N . GLU A 1 283 ? 14.055 -6.808 14.213 1.00 77.25 283 GLU A N 1
ATOM 2290 C CA . GLU A 1 283 ? 14.351 -7.868 13.237 1.00 77.25 283 GLU A CA 1
ATOM 2291 C C . GLU A 1 283 ? 15.845 -8.285 13.209 1.00 77.25 283 GLU A C 1
ATOM 2293 O O . GLU A 1 283 ? 16.316 -8.901 12.253 1.00 77.25 283 GLU A O 1
ATOM 2298 N N . VAL A 1 284 ? 16.615 -7.934 14.250 1.00 79.00 284 VAL A N 1
ATOM 2299 C CA . VAL A 1 284 ? 18.062 -8.190 14.361 1.00 79.00 284 VAL A CA 1
ATOM 2300 C C . VAL A 1 284 ? 18.358 -9.137 15.518 1.00 79.00 284 VAL A C 1
ATOM 2302 O O . VAL A 1 284 ? 19.182 -10.043 15.377 1.00 79.00 284 VAL A O 1
ATOM 2305 N N . HIS A 1 285 ? 17.711 -8.942 16.668 1.00 82.50 285 HIS A N 1
ATOM 2306 C CA . HIS A 1 285 ? 17.929 -9.803 17.825 1.00 82.50 285 HIS A CA 1
ATOM 2307 C C . HIS A 1 285 ? 17.152 -11.115 17.713 1.00 82.50 285 HIS A C 1
ATOM 2309 O O . HIS A 1 285 ? 15.975 -11.151 17.368 1.00 82.50 285 HIS A O 1
ATOM 2315 N N . THR A 1 286 ? 17.809 -12.211 18.085 1.00 86.75 286 THR A N 1
ATOM 2316 C CA . THR A 1 286 ? 17.169 -13.531 18.178 1.00 86.75 286 THR A CA 1
ATOM 2317 C C . THR A 1 286 ? 16.197 -13.603 19.357 1.00 86.75 286 THR A C 1
ATOM 2319 O O . THR A 1 286 ? 16.373 -12.915 20.369 1.00 86.75 286 THR A O 1
ATOM 2322 N N . TYR A 1 287 ? 15.221 -14.511 19.272 1.00 86.31 287 TYR A N 1
ATOM 2323 C CA . TYR A 1 287 ? 14.272 -14.789 20.355 1.00 86.31 287 TYR A CA 1
ATOM 2324 C C . TYR A 1 287 ? 14.986 -15.047 21.692 1.00 86.31 287 TYR A C 1
ATOM 2326 O O . TYR A 1 287 ? 14.657 -14.420 22.696 1.00 86.31 287 TYR A O 1
ATOM 2334 N N . ASP A 1 288 ? 16.026 -15.885 21.708 1.00 87.44 288 ASP A N 1
ATOM 2335 C CA . ASP A 1 288 ? 16.781 -16.204 22.927 1.00 87.44 288 ASP A CA 1
ATOM 2336 C C . ASP A 1 288 ? 17.458 -14.981 23.562 1.00 87.44 288 ASP A C 1
ATOM 2338 O O . ASP A 1 288 ? 17.464 -14.834 24.790 1.00 87.44 288 ASP A O 1
ATOM 2342 N N . GLN A 1 289 ? 18.013 -14.081 22.741 1.00 88.50 289 GLN A N 1
ATOM 2343 C CA . GLN A 1 289 ? 18.618 -12.837 23.224 1.00 88.50 289 GLN A CA 1
ATOM 2344 C C . GLN A 1 289 ? 17.564 -11.936 23.871 1.00 88.50 289 GLN A C 1
ATOM 2346 O O . GLN A 1 289 ? 17.776 -11.448 24.984 1.00 88.50 289 GLN A O 1
ATOM 2351 N N . VAL A 1 290 ? 16.415 -11.760 23.212 1.00 89.19 290 VAL A N 1
ATOM 2352 C CA . VAL A 1 290 ? 15.305 -10.950 23.730 1.00 89.19 290 VAL A CA 1
ATOM 2353 C C . VAL A 1 290 ? 14.768 -11.543 25.035 1.00 89.19 290 VAL A C 1
ATOM 2355 O O . VAL A 1 290 ? 14.666 -10.826 26.031 1.00 89.19 290 VAL A O 1
ATOM 2358 N N . ILE A 1 291 ? 14.516 -12.855 25.082 1.00 90.81 291 ILE A N 1
ATOM 2359 C CA . ILE A 1 291 ? 14.039 -13.563 26.280 1.00 90.81 291 ILE A CA 1
ATOM 2360 C C . ILE A 1 291 ? 15.021 -13.377 27.442 1.00 90.81 291 ILE A C 1
ATOM 2362 O O . ILE A 1 291 ? 14.610 -13.044 28.555 1.00 90.81 291 ILE A O 1
ATOM 2366 N N . HIS A 1 292 ? 16.328 -13.528 27.200 1.00 89.56 292 HIS A N 1
ATOM 2367 C CA . HIS A 1 292 ? 17.341 -13.347 28.240 1.00 89.56 292 HIS A CA 1
ATOM 2368 C C . HIS A 1 292 ? 17.342 -11.926 28.819 1.00 89.56 292 HIS A C 1
ATOM 2370 O O . HIS A 1 292 ? 17.453 -11.745 30.037 1.00 89.56 292 HIS A O 1
ATOM 2376 N N . VAL A 1 293 ? 17.212 -10.915 27.956 1.00 90.62 293 VAL A N 1
ATOM 2377 C CA . VAL A 1 293 ? 17.142 -9.507 28.362 1.00 90.62 293 VAL A CA 1
ATOM 2378 C C . VAL A 1 293 ? 15.862 -9.238 29.160 1.00 90.62 293 VAL A C 1
ATOM 2380 O O . VAL A 1 293 ? 15.935 -8.637 30.237 1.00 90.62 293 VAL A O 1
ATOM 2383 N N . LEU A 1 294 ? 14.711 -9.741 28.704 1.00 90.25 294 LEU A N 1
ATOM 2384 C CA . LEU A 1 294 ? 13.420 -9.592 29.383 1.00 90.25 294 LEU A CA 1
ATOM 2385 C C . LEU A 1 294 ? 13.411 -10.247 30.770 1.00 90.25 294 LEU A C 1
ATOM 2387 O O . LEU A 1 294 ? 13.022 -9.602 31.746 1.00 90.25 294 LEU A O 1
ATOM 2391 N N . SER A 1 295 ? 13.917 -11.477 30.909 1.00 89.69 295 SER A N 1
ATOM 2392 C CA . SER A 1 295 ? 13.993 -12.161 32.210 1.00 89.69 295 SER A CA 1
ATOM 2393 C C . SER A 1 295 ? 14.808 -11.382 33.246 1.00 89.69 295 SER A C 1
ATOM 2395 O O . SER A 1 295 ? 14.590 -11.524 34.447 1.00 89.69 295 SER A O 1
ATOM 2397 N N . ARG A 1 296 ? 15.754 -10.538 32.813 1.00 88.06 296 ARG A N 1
ATOM 2398 C CA . ARG A 1 296 ? 16.536 -9.674 33.710 1.00 88.06 296 ARG A CA 1
ATOM 2399 C C . ARG A 1 296 ? 15.881 -8.325 33.962 1.00 88.06 296 ARG A C 1
ATOM 2401 O O . ARG A 1 296 ? 15.928 -7.859 35.096 1.00 88.06 296 ARG A O 1
ATOM 2408 N N . ALA A 1 297 ? 15.306 -7.708 32.935 1.00 89.06 297 ALA A N 1
ATOM 2409 C CA . ALA A 1 297 ? 14.758 -6.360 33.025 1.00 89.06 297 ALA A CA 1
ATOM 2410 C C . ALA A 1 297 ? 13.428 -6.311 33.787 1.00 89.06 297 ALA A C 1
ATOM 2412 O O . ALA A 1 297 ? 13.221 -5.403 34.584 1.00 89.06 297 ALA A O 1
ATOM 2413 N N . ILE A 1 298 ? 12.550 -7.295 33.572 1.00 87.81 298 ILE A N 1
ATOM 2414 C CA . ILE A 1 298 ? 11.199 -7.322 34.159 1.00 87.81 298 ILE A CA 1
ATOM 2415 C C . ILE A 1 298 ? 10.966 -8.514 35.095 1.00 87.81 298 ILE A C 1
ATOM 2417 O O . ILE A 1 298 ? 9.858 -8.688 35.587 1.00 87.81 298 ILE A O 1
ATOM 2421 N N . GLN A 1 299 ? 12.005 -9.318 35.358 1.00 87.12 299 GLN A N 1
ATOM 2422 C CA . GLN A 1 299 ? 11.951 -10.494 36.242 1.00 87.12 299 GLN A CA 1
ATOM 2423 C C . GLN A 1 299 ? 10.896 -11.539 35.828 1.00 87.12 299 GLN A C 1
ATOM 2425 O O . GLN A 1 299 ? 10.367 -12.256 36.674 1.00 87.12 299 GLN A O 1
ATOM 2430 N N . CYS A 1 300 ? 10.606 -11.639 34.527 1.00 85.56 300 CYS A N 1
ATOM 2431 C CA . CYS A 1 300 ? 9.668 -12.622 33.988 1.00 85.56 300 CYS A CA 1
ATOM 2432 C C . CYS A 1 300 ? 10.289 -14.025 33.877 1.00 85.56 300 CYS A C 1
ATOM 2434 O O . CYS A 1 300 ? 11.509 -14.199 33.754 1.00 85.56 300 CYS A O 1
ATOM 2436 N N . THR A 1 301 ? 9.428 -15.039 33.892 1.00 89.12 301 THR A N 1
ATOM 2437 C CA . THR A 1 301 ? 9.781 -16.430 33.598 1.00 89.12 301 THR A CA 1
ATOM 2438 C C . THR A 1 301 ? 10.189 -16.602 32.130 1.00 89.12 301 THR A C 1
ATOM 2440 O O . THR A 1 301 ? 9.928 -15.747 31.284 1.00 89.12 301 THR A O 1
ATOM 2443 N N . LYS A 1 302 ? 10.822 -17.733 31.788 1.00 86.88 302 LYS A N 1
ATOM 2444 C CA . LYS A 1 302 ? 11.160 -18.032 30.384 1.00 86.88 302 LYS A CA 1
ATOM 2445 C C . LYS A 1 302 ? 9.923 -18.126 29.487 1.00 86.88 302 LYS A C 1
ATOM 2447 O O . LYS A 1 302 ? 9.992 -17.695 28.344 1.00 86.88 302 LYS A O 1
ATOM 2452 N N . GLN A 1 303 ? 8.824 -18.678 30.003 1.00 86.81 303 GLN A N 1
ATOM 2453 C CA . GLN A 1 303 ? 7.570 -18.810 29.261 1.00 86.81 303 GLN A CA 1
ATOM 2454 C C . GLN A 1 303 ? 6.964 -17.435 28.960 1.00 86.81 303 GLN A C 1
ATOM 2456 O O . GLN A 1 303 ? 6.706 -17.126 27.804 1.00 86.81 303 GLN A O 1
ATOM 2461 N N . GLU A 1 304 ? 6.852 -16.568 29.969 1.00 83.56 304 GLU A N 1
ATOM 2462 C CA . GLU A 1 304 ? 6.390 -15.184 29.782 1.00 83.56 304 GLU A CA 1
ATOM 2463 C C . GLU A 1 304 ? 7.313 -14.398 28.838 1.00 83.56 304 GLU A C 1
ATOM 2465 O O . GLU A 1 304 ? 6.847 -13.654 27.979 1.00 83.56 304 GLU A O 1
ATOM 2470 N N . GLY A 1 305 ? 8.631 -14.585 28.959 1.00 87.94 305 GLY A N 1
ATOM 2471 C CA . GLY A 1 305 ? 9.601 -13.989 28.043 1.00 87.94 305 GLY A CA 1
ATOM 2472 C C . GLY A 1 305 ? 9.393 -14.443 26.597 1.00 87.94 305 GLY A C 1
ATOM 2473 O O . GLY A 1 305 ? 9.468 -13.619 25.688 1.00 87.94 305 GLY A O 1
ATOM 2474 N N . HIS A 1 306 ? 9.103 -15.729 26.379 1.00 89.12 306 HIS A N 1
ATOM 2475 C CA . HIS A 1 306 ? 8.816 -16.282 25.055 1.00 89.12 306 HIS A CA 1
ATOM 2476 C C . HIS A 1 306 ? 7.509 -15.728 24.475 1.00 89.12 306 HIS A C 1
ATOM 2478 O O . HIS A 1 306 ? 7.473 -15.337 23.308 1.00 89.12 306 HIS A O 1
ATOM 2484 N N . GLU A 1 307 ? 6.449 -15.639 25.282 1.00 86.00 307 GLU A N 1
ATOM 2485 C CA . GLU A 1 307 ? 5.183 -15.012 24.882 1.00 86.00 307 GLU A CA 1
ATOM 2486 C C . GLU A 1 307 ? 5.395 -13.549 24.468 1.00 86.00 307 GLU A C 1
ATOM 2488 O O . GLU A 1 307 ? 4.946 -13.139 23.398 1.00 86.00 307 GLU A O 1
ATOM 2493 N N . LEU A 1 308 ? 6.138 -12.770 25.262 1.00 86.31 308 LEU A N 1
ATOM 2494 C CA . LEU A 1 308 ? 6.460 -11.377 24.942 1.00 86.31 308 LEU A CA 1
ATOM 2495 C C . LEU A 1 308 ? 7.313 -11.252 23.675 1.00 86.31 308 LEU A C 1
ATOM 2497 O O . LEU A 1 308 ? 7.015 -10.397 22.845 1.00 86.31 308 LEU A O 1
ATOM 2501 N N . ALA A 1 309 ? 8.334 -12.094 23.499 1.00 88.00 309 ALA A N 1
ATOM 2502 C CA . ALA A 1 309 ? 9.161 -12.102 22.290 1.00 88.00 309 ALA A CA 1
ATOM 2503 C C . ALA A 1 309 ? 8.328 -12.432 21.039 1.00 88.00 309 ALA A C 1
ATOM 2505 O O . ALA A 1 309 ? 8.412 -11.720 20.041 1.00 88.00 309 ALA A O 1
ATOM 2506 N N . SER A 1 310 ? 7.441 -13.428 21.134 1.00 86.88 310 SER A N 1
ATOM 2507 C CA . SER A 1 310 ? 6.515 -13.805 20.056 1.00 86.88 310 SER A CA 1
ATOM 2508 C C . SER A 1 310 ? 5.527 -12.681 19.725 1.00 86.88 310 SER A C 1
ATOM 2510 O O . SER A 1 310 ? 5.214 -12.434 18.562 1.00 86.88 310 SER A O 1
ATOM 2512 N N . LEU A 1 311 ? 5.031 -11.965 20.742 1.00 84.38 311 LEU A N 1
ATOM 2513 C CA . LEU A 1 311 ? 4.165 -10.800 20.552 1.00 84.38 311 LEU A CA 1
ATOM 2514 C C . LEU A 1 311 ? 4.903 -9.644 19.874 1.00 84.38 311 LEU A C 1
ATOM 2516 O O . LEU A 1 311 ? 4.337 -9.017 18.982 1.00 84.38 311 LEU A O 1
ATOM 2520 N N . VAL A 1 312 ? 6.148 -9.364 20.269 1.00 87.12 312 VAL A N 1
ATOM 2521 C CA . VAL A 1 312 ? 6.975 -8.333 19.623 1.00 87.12 312 VAL A CA 1
ATOM 2522 C C . VAL A 1 312 ? 7.218 -8.676 18.162 1.00 87.12 312 VAL A C 1
ATOM 2524 O O . VAL A 1 312 ? 7.061 -7.797 17.324 1.00 87.12 312 VAL A O 1
ATOM 2527 N N . ASP A 1 313 ? 7.533 -9.927 17.840 1.00 85.94 313 ASP A N 1
ATOM 2528 C CA . ASP A 1 313 ? 7.766 -10.341 16.457 1.00 85.94 313 ASP A CA 1
ATOM 2529 C C . ASP A 1 313 ? 6.496 -10.260 15.592 1.00 85.94 313 ASP A C 1
ATOM 2531 O O . ASP A 1 313 ? 6.504 -9.702 14.489 1.00 85.94 313 ASP A O 1
ATOM 2535 N N . ARG A 1 314 ? 5.366 -10.751 16.119 1.00 84.06 314 ARG A N 1
ATOM 2536 C CA . ARG A 1 314 ? 4.087 -10.771 15.398 1.00 84.06 314 ARG A CA 1
ATOM 2537 C C . ARG A 1 314 ? 3.471 -9.383 15.244 1.00 84.06 314 ARG A C 1
ATOM 2539 O O . ARG A 1 314 ? 3.051 -9.006 14.152 1.00 84.06 314 ARG A O 1
ATOM 2546 N N . GLU A 1 315 ? 3.377 -8.627 16.335 1.00 84.44 315 GLU A N 1
ATOM 2547 C CA . GLU A 1 315 ? 2.734 -7.311 16.339 1.00 84.44 315 GLU A CA 1
ATOM 2548 C C . GLU A 1 315 ? 3.709 -6.201 15.926 1.00 84.44 315 GLU A C 1
ATOM 2550 O O . GLU A 1 315 ? 3.291 -5.162 15.432 1.00 84.44 315 GLU A O 1
ATOM 2555 N N . GLY A 1 316 ? 5.018 -6.392 16.081 1.00 87.12 316 GLY A N 1
ATOM 2556 C CA . GLY A 1 316 ? 6.056 -5.380 15.850 1.00 87.12 316 GLY A CA 1
ATOM 2557 C C . GLY A 1 316 ? 6.396 -4.540 17.087 1.00 87.12 316 GLY A C 1
ATOM 2558 O O . GLY A 1 316 ? 7.377 -3.797 17.071 1.00 87.12 316 GLY A O 1
ATOM 2559 N N . ARG A 1 317 ? 5.601 -4.634 18.161 1.00 88.94 317 ARG A N 1
ATOM 2560 C CA . ARG A 1 317 ? 5.881 -4.034 19.474 1.00 88.94 317 ARG A CA 1
ATOM 2561 C C . ARG A 1 317 ? 5.036 -4.676 20.572 1.00 88.94 317 ARG A C 1
ATOM 2563 O O . ARG A 1 317 ? 3.943 -5.161 20.295 1.00 88.94 317 ARG A O 1
ATOM 2570 N N . THR A 1 318 ? 5.488 -4.602 21.822 1.00 87.50 318 THR A N 1
ATOM 2571 C CA . THR A 1 318 ? 4.681 -5.011 22.983 1.00 87.50 318 THR A CA 1
ATOM 2572 C C . THR A 1 318 ? 4.953 -4.156 24.218 1.00 87.50 318 THR A C 1
ATOM 2574 O O . THR A 1 318 ? 6.039 -3.593 24.379 1.00 87.50 318 THR A O 1
ATOM 2577 N N . ALA A 1 319 ? 3.971 -4.084 25.116 1.00 86.75 319 ALA A N 1
ATOM 2578 C CA . ALA A 1 319 ? 4.149 -3.516 26.445 1.00 86.75 319 ALA A CA 1
ATOM 2579 C C . ALA A 1 319 ? 4.849 -4.530 27.355 1.00 86.75 319 ALA A C 1
ATOM 2581 O O . ALA A 1 319 ? 4.365 -5.642 27.539 1.00 86.75 319 ALA A O 1
ATOM 2582 N N . ILE A 1 320 ? 5.983 -4.137 27.937 1.00 87.12 320 ILE A N 1
ATOM 2583 C CA . ILE A 1 320 ? 6.777 -5.012 28.817 1.00 87.12 320 ILE A CA 1
ATOM 2584 C C . ILE A 1 320 ? 6.709 -4.592 30.289 1.00 87.12 320 ILE A C 1
ATOM 2586 O O . ILE A 1 320 ? 6.970 -5.396 31.180 1.00 87.12 320 ILE A O 1
ATOM 2590 N N . ARG A 1 321 ? 6.353 -3.333 30.567 1.00 86.25 321 ARG A N 1
ATOM 2591 C CA . ARG A 1 321 ? 6.173 -2.811 31.926 1.00 86.25 321 ARG A CA 1
ATOM 2592 C C . ARG A 1 321 ? 5.112 -1.722 31.929 1.00 86.25 321 ARG A C 1
ATOM 2594 O O . ARG A 1 321 ? 5.167 -0.834 31.088 1.00 86.25 321 ARG A O 1
ATOM 2601 N N . ILE A 1 322 ? 4.211 -1.770 32.906 1.00 84.62 322 ILE A N 1
ATOM 2602 C CA . ILE A 1 322 ? 3.269 -0.696 33.234 1.00 84.62 322 ILE A CA 1
ATOM 2603 C C . ILE A 1 322 ? 3.544 -0.285 34.682 1.00 84.62 322 ILE A C 1
ATOM 2605 O O . ILE A 1 322 ? 3.692 -1.152 35.547 1.00 84.62 322 ILE A O 1
ATOM 2609 N N . GLY A 1 323 ? 3.662 1.011 34.954 1.00 83.44 323 GLY A N 1
ATOM 2610 C CA . GLY A 1 323 ? 3.878 1.509 36.312 1.00 83.44 323 GLY A CA 1
ATOM 2611 C C . GLY A 1 323 ? 4.329 2.961 36.348 1.00 83.44 323 GLY A C 1
ATOM 2612 O O . GLY A 1 323 ? 4.086 3.722 35.416 1.00 83.44 323 GLY A O 1
ATOM 2613 N N . THR A 1 324 ? 5.018 3.361 37.416 1.00 85.94 324 THR A N 1
ATOM 2614 C CA . THR A 1 324 ? 5.518 4.739 37.526 1.00 85.94 324 THR A CA 1
ATOM 2615 C C . THR A 1 324 ? 6.602 5.021 36.483 1.00 85.94 324 THR A C 1
ATOM 2617 O O . THR A 1 324 ? 7.265 4.111 35.975 1.00 85.94 324 THR A O 1
ATOM 2620 N N . THR A 1 325 ? 6.841 6.303 36.189 1.00 86.44 325 THR A N 1
ATOM 2621 C CA . THR A 1 325 ? 7.923 6.712 35.275 1.00 86.44 325 THR A CA 1
ATOM 2622 C C . THR A 1 325 ? 9.282 6.152 35.694 1.00 86.44 325 THR A C 1
ATOM 2624 O O . THR A 1 325 ? 10.084 5.791 34.841 1.00 86.44 325 THR A O 1
ATOM 2627 N N . GLU A 1 326 ? 9.552 6.094 36.999 1.00 89.06 326 GLU A N 1
ATOM 2628 C CA . GLU A 1 326 ? 10.808 5.578 37.552 1.00 89.06 326 GLU A CA 1
ATOM 2629 C C . GLU A 1 326 ? 10.954 4.080 37.276 1.00 89.06 326 GLU A C 1
ATOM 2631 O O . GLU A 1 326 ? 11.924 3.671 36.647 1.00 89.06 326 GLU A O 1
ATOM 2636 N N . GLN A 1 327 ? 9.922 3.288 37.582 1.00 88.88 327 GLN A N 1
ATOM 2637 C CA . GLN A 1 327 ? 9.911 1.854 37.282 1.00 88.88 327 GLN A CA 1
ATOM 2638 C C . GLN A 1 327 ? 10.080 1.571 35.782 1.00 88.88 327 GLN A C 1
ATOM 2640 O O . GLN A 1 327 ? 10.773 0.632 35.396 1.00 88.88 327 GLN A O 1
ATOM 2645 N N . CYS A 1 328 ? 9.451 2.374 34.921 1.00 89.88 328 CYS A N 1
ATOM 2646 C CA . CYS A 1 328 ? 9.586 2.235 33.471 1.00 89.88 328 CYS A CA 1
ATOM 2647 C C . CYS A 1 328 ? 11.005 2.582 32.986 1.00 89.88 328 CYS A C 1
ATOM 2649 O O . CYS A 1 328 ? 11.543 1.892 32.113 1.00 89.88 328 CYS A O 1
ATOM 2651 N N . ARG A 1 329 ? 11.628 3.620 33.568 1.00 92.12 329 ARG A N 1
ATOM 2652 C CA . ARG A 1 329 ? 13.017 4.019 33.280 1.00 92.12 329 ARG A CA 1
ATOM 2653 C C . ARG A 1 329 ? 14.019 2.966 33.730 1.00 92.12 329 ARG A C 1
ATOM 2655 O O . ARG A 1 329 ? 14.952 2.697 32.980 1.00 92.12 329 ARG A O 1
ATOM 2662 N N . ASP A 1 330 ? 13.807 2.335 34.881 1.00 92.31 330 ASP A N 1
ATOM 2663 C CA . ASP A 1 330 ? 14.680 1.264 35.373 1.00 92.31 330 ASP A CA 1
ATOM 2664 C C . ASP A 1 330 ? 14.725 0.083 34.392 1.00 92.31 330 ASP A C 1
ATOM 2666 O O . ASP A 1 330 ? 15.801 -0.421 34.050 1.00 92.31 330 ASP A O 1
ATOM 2670 N N . VAL A 1 331 ? 13.561 -0.316 33.866 1.00 90.81 331 VAL A N 1
ATOM 2671 C CA . VAL A 1 331 ? 13.450 -1.360 32.835 1.00 90.81 331 VAL A CA 1
ATOM 2672 C C . VAL A 1 331 ? 14.159 -0.932 31.548 1.00 90.81 331 VAL A C 1
ATOM 2674 O O . VAL A 1 331 ? 14.995 -1.676 31.032 1.00 90.81 331 VAL A O 1
ATOM 2677 N N . GLN A 1 332 ? 13.881 0.278 31.048 1.00 93.19 332 GLN A N 1
ATOM 2678 C CA . GLN A 1 332 ? 14.503 0.806 29.829 1.00 93.19 332 GLN A CA 1
ATOM 2679 C C . GLN A 1 332 ? 16.034 0.869 29.950 1.00 93.19 332 GLN A C 1
ATOM 2681 O O . GLN A 1 332 ? 16.754 0.454 29.040 1.00 93.19 332 GLN A O 1
ATOM 2686 N N . GLN A 1 333 ? 16.547 1.353 31.083 1.00 92.38 333 GLN A N 1
ATOM 2687 C CA . GLN A 1 333 ? 17.980 1.455 31.338 1.00 92.38 333 GLN A CA 1
ATOM 2688 C C . GLN A 1 333 ? 18.631 0.075 31.460 1.00 92.38 333 GLN A C 1
ATOM 2690 O O . GLN A 1 333 ? 19.724 -0.130 30.931 1.00 92.38 333 GLN A O 1
ATOM 2695 N N . THR A 1 334 ? 17.950 -0.889 32.083 1.00 91.94 334 THR A N 1
ATOM 2696 C CA . THR A 1 334 ? 18.432 -2.273 32.165 1.00 91.94 334 THR A CA 1
ATOM 2697 C C . THR A 1 334 ? 18.572 -2.899 30.780 1.00 91.94 334 THR A C 1
ATOM 2699 O O . THR A 1 334 ? 19.615 -3.483 30.489 1.00 91.94 334 THR A O 1
ATOM 2702 N N . ILE A 1 335 ? 17.573 -2.731 29.908 1.00 90.94 335 ILE A N 1
ATOM 2703 C CA . ILE A 1 335 ? 17.629 -3.202 28.515 1.00 90.94 335 ILE A CA 1
ATOM 2704 C C . ILE A 1 335 ? 18.798 -2.537 27.786 1.00 90.94 335 ILE A C 1
ATOM 2706 O O . ILE A 1 335 ? 19.670 -3.230 27.270 1.00 90.94 335 ILE A O 1
ATOM 2710 N N . ARG A 1 336 ? 18.888 -1.203 27.847 1.00 89.44 336 ARG A N 1
ATOM 2711 C CA . ARG A 1 336 ? 19.930 -0.428 27.162 1.00 89.44 336 ARG A CA 1
ATOM 2712 C C . ARG A 1 336 ? 21.351 -0.832 27.563 1.00 89.44 336 ARG A C 1
ATOM 2714 O O . ARG A 1 336 ? 22.225 -0.891 26.706 1.00 89.44 336 ARG A O 1
ATOM 2721 N N . ILE A 1 337 ? 21.596 -1.097 28.848 1.00 89.00 337 ILE A N 1
ATOM 2722 C CA . ILE A 1 337 ? 22.911 -1.547 29.340 1.00 89.00 337 ILE A CA 1
ATOM 2723 C C . ILE A 1 337 ? 23.232 -2.956 28.828 1.00 89.00 337 ILE A C 1
ATOM 2725 O O . ILE A 1 337 ? 24.382 -3.256 28.518 1.00 89.00 337 ILE A O 1
ATOM 2729 N N . ARG A 1 338 ? 22.228 -3.835 28.765 1.00 86.19 338 ARG A N 1
ATOM 2730 C CA . ARG A 1 338 ? 22.403 -5.242 28.377 1.00 86.19 338 ARG A CA 1
ATOM 2731 C C . ARG A 1 338 ? 22.554 -5.438 26.875 1.00 86.19 338 ARG A C 1
ATOM 2733 O O . ARG A 1 338 ? 23.131 -6.440 26.474 1.00 86.19 338 ARG A O 1
ATOM 2740 N N . THR A 1 339 ? 22.090 -4.485 26.080 1.00 84.88 339 THR A N 1
ATOM 2741 C CA . THR A 1 339 ? 22.207 -4.486 24.621 1.00 84.88 339 THR A CA 1
ATOM 2742 C C . THR A 1 339 ? 23.082 -3.323 24.152 1.00 84.88 339 THR A C 1
ATOM 2744 O O . THR A 1 339 ? 22.728 -2.603 23.229 1.00 84.88 339 THR A O 1
ATOM 2747 N N . ALA A 1 340 ? 24.199 -3.057 24.834 1.00 80.75 340 ALA A N 1
ATOM 2748 C CA . ALA A 1 340 ? 25.035 -1.894 24.528 1.00 80.75 340 ALA A CA 1
ATOM 2749 C C . ALA A 1 340 ? 25.674 -1.965 23.128 1.00 80.75 340 ALA A C 1
ATOM 2751 O O . ALA A 1 340 ? 25.824 -0.930 22.481 1.00 80.75 340 ALA A O 1
ATOM 2752 N N . ASP A 1 341 ? 26.011 -3.174 22.669 1.00 78.62 341 ASP A N 1
ATOM 2753 C CA . ASP A 1 341 ? 26.642 -3.398 21.364 1.00 78.62 341 ASP A CA 1
ATOM 2754 C C . ASP A 1 341 ? 25.670 -3.124 20.202 1.00 78.62 341 ASP A C 1
ATOM 2756 O O . ASP A 1 341 ? 26.050 -2.508 19.208 1.00 78.62 341 ASP A O 1
ATOM 2760 N N . VAL A 1 342 ? 24.402 -3.529 20.353 1.00 79.25 342 VAL A N 1
ATOM 2761 C CA . VAL A 1 342 ? 23.294 -3.237 19.428 1.00 79.25 342 VAL A CA 1
ATOM 2762 C C . VAL A 1 342 ? 22.047 -2.905 20.261 1.00 79.25 342 VAL A C 1
ATOM 2764 O O . VAL A 1 342 ? 21.400 -3.816 20.768 1.00 79.25 342 VAL A O 1
ATOM 2767 N N . PRO A 1 343 ? 21.712 -1.620 20.476 1.00 82.56 343 PRO A N 1
ATOM 2768 C CA . PRO A 1 343 ? 20.620 -1.241 21.374 1.00 82.56 343 PRO A CA 1
ATOM 2769 C C . PRO A 1 343 ? 19.243 -1.713 20.904 1.00 82.56 343 PRO A C 1
ATOM 2771 O O . PRO A 1 343 ? 18.762 -1.257 19.869 1.00 82.56 343 PRO A O 1
ATOM 2774 N N . LEU A 1 344 ? 18.566 -2.531 21.720 1.00 86.56 344 LEU A N 1
ATOM 2775 C CA . LEU A 1 344 ? 17.140 -2.809 21.544 1.00 86.56 344 LEU A CA 1
ATOM 2776 C C . LEU A 1 344 ? 16.338 -1.512 21.695 1.00 86.56 344 LEU A C 1
ATOM 2778 O O . LEU A 1 344 ? 16.479 -0.784 22.688 1.00 86.56 344 LEU A O 1
ATOM 2782 N N . LYS A 1 345 ? 15.459 -1.233 20.728 1.00 87.44 345 LYS A N 1
ATOM 2783 C CA . LYS A 1 345 ? 14.598 -0.049 20.770 1.00 87.44 345 LYS A CA 1
ATOM 2784 C C . LYS A 1 345 ? 13.523 -0.222 21.843 1.00 87.44 345 LYS A C 1
ATOM 2786 O O . LYS A 1 345 ? 12.638 -1.069 21.749 1.00 87.44 345 LYS A O 1
ATOM 2791 N N . CYS A 1 346 ? 13.603 0.625 22.862 1.00 89.56 346 CYS A N 1
ATOM 2792 C CA . CYS A 1 346 ? 12.724 0.601 24.019 1.00 89.56 346 CYS A CA 1
ATOM 2793 C C . CYS A 1 346 ? 12.377 2.036 24.422 1.00 89.56 346 CYS A C 1
ATOM 2795 O O . CYS A 1 346 ? 13.274 2.838 24.692 1.00 89.56 346 CYS A O 1
ATOM 2797 N N . GLU A 1 347 ? 11.092 2.376 24.453 1.00 90.31 347 GLU A N 1
ATOM 2798 C CA . GLU A 1 347 ? 10.613 3.745 24.684 1.00 90.31 347 GLU A CA 1
ATOM 2799 C C . GLU A 1 347 ? 9.487 3.767 25.719 1.00 90.31 347 GLU A C 1
ATOM 2801 O O . GLU A 1 347 ? 8.826 2.758 25.964 1.00 90.31 347 GLU A O 1
ATOM 2806 N N . ILE A 1 348 ? 9.293 4.918 26.363 1.00 89.56 348 ILE A N 1
ATOM 2807 C CA . ILE A 1 348 ? 8.345 5.082 27.466 1.00 89.56 348 ILE A CA 1
ATOM 2808 C C . ILE A 1 348 ? 7.269 6.078 27.052 1.00 89.56 348 ILE A C 1
ATOM 2810 O O . ILE A 1 348 ? 7.577 7.208 26.672 1.00 89.56 348 ILE A O 1
ATOM 2814 N N . TYR A 1 349 ? 6.013 5.671 27.195 1.00 87.69 349 TYR A N 1
ATOM 2815 C CA . TYR A 1 349 ? 4.846 6.447 26.788 1.00 87.69 349 TYR A CA 1
ATOM 2816 C C . TYR A 1 349 ? 3.816 6.539 27.916 1.00 87.69 349 TYR A C 1
ATOM 2818 O O . TYR A 1 349 ? 3.752 5.635 28.753 1.00 87.69 349 TYR A O 1
ATOM 2826 N N . PRO A 1 350 ? 2.984 7.596 27.960 1.00 87.00 350 PRO A N 1
ATOM 2827 C CA . PRO A 1 350 ? 1.783 7.585 28.790 1.00 87.00 350 PRO A CA 1
ATOM 2828 C C . PRO A 1 350 ? 0.890 6.392 28.428 1.00 87.00 350 PRO A C 1
ATOM 2830 O O . PRO A 1 350 ? 0.694 6.093 27.248 1.00 87.00 350 PRO A O 1
ATOM 2833 N N . ASN A 1 351 ? 0.324 5.710 29.425 1.00 83.44 351 ASN A N 1
ATOM 2834 C CA . ASN A 1 351 ? -0.543 4.554 29.178 1.00 83.44 351 ASN A CA 1
ATOM 2835 C C . ASN A 1 351 ? -1.797 4.907 28.360 1.00 83.44 351 ASN A C 1
ATOM 2837 O O . ASN A 1 351 ? -2.230 4.126 27.511 1.00 83.44 351 ASN A O 1
ATOM 2841 N N . SER A 1 352 ? -2.353 6.098 28.590 1.00 84.94 352 SER A N 1
ATOM 2842 C CA . SER A 1 352 ? -3.470 6.657 27.821 1.00 84.94 352 SER A CA 1
ATOM 2843 C C . SER A 1 352 ? -3.182 6.646 26.318 1.00 84.94 352 SER A C 1
ATOM 2845 O O . SER A 1 352 ? -4.001 6.183 25.530 1.00 84.94 352 SER A O 1
ATOM 2847 N N . PHE A 1 353 ? -1.983 7.078 25.929 1.00 87.69 353 PHE A N 1
ATOM 2848 C CA . PHE A 1 353 ? -1.551 7.170 24.543 1.00 87.69 353 PHE A CA 1
ATOM 2849 C C . PHE A 1 353 ? -1.476 5.803 23.874 1.00 87.69 353 PHE A C 1
ATOM 2851 O O . PHE A 1 353 ? -2.019 5.617 22.788 1.00 87.69 353 PHE A O 1
ATOM 2858 N N . ILE A 1 354 ? -0.856 4.828 24.542 1.00 87.50 354 ILE A N 1
ATOM 2859 C CA . ILE A 1 354 ? -0.744 3.463 24.017 1.00 87.50 354 ILE A CA 1
ATOM 2860 C C . ILE A 1 354 ? -2.122 2.805 23.905 1.00 87.50 354 ILE A C 1
ATOM 2862 O O . ILE A 1 354 ? -2.408 2.161 22.897 1.00 87.50 354 ILE A O 1
ATOM 2866 N N . SER A 1 355 ? -3.001 3.026 24.884 1.00 86.94 355 SER A N 1
ATOM 2867 C CA . SER A 1 355 ? -4.382 2.529 24.853 1.00 86.94 355 SER A CA 1
ATOM 2868 C C . SER A 1 355 ? -5.167 3.122 23.676 1.00 86.94 355 SER A C 1
ATOM 2870 O O . SER A 1 355 ? -5.862 2.402 22.962 1.00 86.94 355 SER A O 1
ATOM 2872 N N . LEU A 1 356 ? -5.018 4.429 23.429 1.00 90.56 356 LEU A N 1
ATOM 2873 C CA . LEU A 1 356 ? -5.621 5.122 22.287 1.00 90.56 356 LEU A CA 1
ATOM 2874 C C . LEU A 1 356 ? -5.074 4.605 20.950 1.00 90.56 356 LEU A C 1
ATOM 2876 O O . LEU A 1 356 ? -5.851 4.365 20.031 1.00 90.56 356 LEU A O 1
ATOM 2880 N N . GLN A 1 357 ? -3.765 4.365 20.847 1.00 91.25 357 GLN A N 1
ATOM 2881 C CA . GLN A 1 357 ? -3.160 3.756 19.660 1.00 91.25 357 GLN A CA 1
ATOM 2882 C C . GLN A 1 357 ? -3.675 2.333 19.404 1.00 91.25 357 GLN A C 1
ATOM 2884 O O . GLN A 1 357 ? -3.959 1.976 18.261 1.00 91.25 357 GLN A O 1
ATOM 2889 N N . TYR A 1 358 ? -3.830 1.525 20.455 1.00 89.69 358 TYR A N 1
ATOM 2890 C CA . TYR A 1 358 ? -4.410 0.189 20.334 1.00 89.69 358 TYR A CA 1
ATOM 2891 C C . TYR A 1 358 ? -5.868 0.254 19.862 1.00 89.69 358 TYR A C 1
ATOM 2893 O O . TYR A 1 358 ? -6.265 -0.474 18.951 1.00 89.69 358 TYR A O 1
ATOM 2901 N N . PHE A 1 359 ? -6.654 1.180 20.413 1.00 92.94 359 PHE A N 1
ATOM 2902 C CA . PHE A 1 359 ? -8.026 1.410 19.974 1.00 92.94 359 PHE A CA 1
ATOM 2903 C C . PHE A 1 359 ? -8.113 1.882 18.520 1.00 92.94 359 PHE A C 1
ATOM 2905 O O . PHE A 1 359 ? -8.928 1.356 17.770 1.00 92.94 359 PHE A O 1
ATOM 2912 N N . ALA A 1 360 ? -7.240 2.796 18.087 1.00 94.75 360 ALA A N 1
ATOM 2913 C CA . ALA A 1 360 ? -7.143 3.217 16.690 1.00 94.75 360 ALA A CA 1
ATOM 2914 C C . ALA A 1 360 ? -6.884 2.027 15.748 1.00 94.75 360 ALA A C 1
ATOM 2916 O O . ALA A 1 360 ? -7.526 1.907 14.705 1.00 94.75 360 ALA A O 1
ATOM 2917 N N . GLN A 1 361 ? -6.019 1.087 16.139 1.00 91.94 361 GLN A N 1
ATOM 2918 C CA . GLN A 1 361 ? -5.811 -0.142 15.373 1.00 91.94 361 GLN A CA 1
ATOM 2919 C C . GLN A 1 361 ? -7.071 -1.028 15.331 1.00 91.94 361 GLN A C 1
ATOM 2921 O O . GLN A 1 361 ? -7.379 -1.603 14.290 1.00 91.94 361 GLN A O 1
ATOM 2926 N N . LYS A 1 362 ? -7.838 -1.125 16.425 1.00 92.69 362 LYS A N 1
ATOM 2927 C CA . LYS A 1 362 ? -9.124 -1.848 16.425 1.00 92.69 362 LYS A CA 1
ATOM 2928 C C . LYS A 1 362 ? -10.195 -1.155 15.585 1.00 92.69 362 LYS A C 1
ATOM 2930 O O . LYS A 1 362 ? -10.996 -1.841 14.954 1.00 92.69 362 LYS A O 1
ATOM 2935 N N . LEU A 1 363 ? -10.188 0.176 15.529 1.00 96.69 363 LEU A N 1
ATOM 2936 C CA . LEU A 1 363 ? -11.074 0.947 14.661 1.00 96.69 363 LEU A CA 1
ATOM 2937 C C . LEU A 1 363 ? -10.781 0.711 13.171 1.00 96.69 363 LEU A C 1
ATOM 2939 O O . LEU A 1 363 ? -11.725 0.683 12.389 1.00 96.69 363 LEU A O 1
ATOM 2943 N N . LEU A 1 364 ? -9.524 0.462 12.776 1.00 95.31 364 LEU A N 1
ATOM 2944 C CA . LEU A 1 364 ? -9.213 0.014 11.409 1.00 95.31 364 LEU A CA 1
ATOM 2945 C C . LEU A 1 364 ? -9.903 -1.314 11.079 1.00 95.31 364 LEU A C 1
ATOM 2947 O O . LEU A 1 364 ? -10.547 -1.423 10.040 1.00 95.31 364 LEU A O 1
ATOM 2951 N N . THR A 1 365 ? -9.829 -2.304 11.975 1.00 92.62 365 THR A N 1
ATOM 2952 C CA . THR A 1 365 ? -10.535 -3.585 11.789 1.00 92.62 365 THR A CA 1
ATOM 2953 C C . THR A 1 365 ? -12.055 -3.396 11.752 1.00 92.62 365 THR A C 1
ATOM 2955 O O . THR A 1 365 ? -12.740 -4.019 10.946 1.00 92.62 365 THR A O 1
ATOM 2958 N N . TYR A 1 366 ? -12.595 -2.511 12.591 1.00 95.75 366 TYR A N 1
ATOM 2959 C CA . TYR A 1 366 ? -14.017 -2.162 12.582 1.00 95.75 366 TYR A CA 1
ATOM 2960 C C . TYR A 1 366 ? -14.449 -1.530 11.248 1.00 95.75 366 TYR A C 1
ATOM 2962 O O . TYR A 1 366 ? -15.435 -1.968 10.658 1.00 95.75 366 TYR A O 1
ATOM 2970 N N . LEU A 1 367 ? -13.685 -0.564 10.726 1.00 97.38 367 LEU A N 1
ATOM 2971 C CA . LEU A 1 367 ? -13.936 0.043 9.415 1.00 97.38 367 LEU A CA 1
ATOM 2972 C C . LEU A 1 367 ? -13.857 -0.988 8.289 1.00 97.38 367 LEU A C 1
ATOM 2974 O O . LEU A 1 367 ? -14.734 -1.000 7.429 1.00 97.38 367 LEU A O 1
ATOM 2978 N N . GLN A 1 368 ? -12.862 -1.880 8.323 1.00 93.75 368 GLN A N 1
ATOM 2979 C CA . GLN A 1 368 ? -12.724 -2.969 7.356 1.00 93.75 368 GLN A CA 1
ATOM 2980 C C . GLN A 1 368 ? -13.980 -3.853 7.323 1.00 93.75 368 GLN A C 1
ATOM 2982 O O . GLN A 1 368 ? -14.531 -4.100 6.251 1.00 93.75 368 GLN A O 1
ATOM 2987 N N . ASN A 1 369 ? -14.498 -4.242 8.492 1.00 93.19 369 ASN A N 1
ATOM 2988 C CA . ASN A 1 369 ? -15.733 -5.019 8.577 1.00 93.19 369 ASN A CA 1
ATOM 2989 C C . ASN A 1 369 ? -16.930 -4.265 7.977 1.00 93.19 369 ASN A C 1
ATOM 2991 O O . ASN A 1 369 ? -17.751 -4.888 7.312 1.00 93.19 369 ASN A O 1
ATOM 2995 N N . ILE A 1 370 ? -17.031 -2.943 8.175 1.00 95.06 370 ILE A N 1
ATOM 2996 C CA . ILE A 1 370 ? -18.129 -2.128 7.630 1.00 95.06 370 ILE A CA 1
ATOM 2997 C C . ILE A 1 370 ? -18.041 -2.000 6.108 1.00 95.06 370 ILE A C 1
ATOM 2999 O O . ILE A 1 370 ? -19.050 -2.189 5.428 1.00 95.06 370 ILE A O 1
ATOM 3003 N N . ILE A 1 371 ? -16.870 -1.684 5.548 1.00 94.44 371 ILE A N 1
ATOM 3004 C CA . ILE A 1 371 ? -16.727 -1.512 4.091 1.00 94.44 371 ILE A CA 1
ATOM 3005 C C . ILE A 1 371 ? -16.942 -2.829 3.334 1.00 94.44 371 ILE A C 1
ATOM 3007 O O . ILE A 1 371 ? -17.333 -2.822 2.168 1.00 94.44 371 ILE A O 1
ATOM 3011 N N . GLU A 1 372 ? -16.744 -3.970 3.998 1.00 89.88 372 GLU A N 1
ATOM 3012 C CA . GLU A 1 372 ? -17.084 -5.289 3.465 1.00 89.88 372 GLU A CA 1
ATOM 3013 C C . GLU A 1 372 ? -18.599 -5.541 3.417 1.00 89.88 372 GLU A C 1
ATOM 3015 O O . GLU A 1 372 ? -19.053 -6.343 2.600 1.00 89.88 372 GLU A O 1
ATOM 3020 N N . LEU A 1 373 ? -19.403 -4.830 4.220 1.00 91.06 373 LEU A N 1
ATOM 3021 C CA . LEU A 1 373 ? -20.862 -4.973 4.215 1.00 91.06 373 LEU A CA 1
ATOM 3022 C C . LEU A 1 373 ? -21.528 -4.380 2.984 1.00 91.06 373 LEU A C 1
ATOM 3024 O O . LEU A 1 373 ? -22.625 -4.830 2.669 1.00 91.06 373 LEU A O 1
ATOM 3028 N N . SER A 1 374 ? -20.948 -3.357 2.347 1.00 91.00 374 SER A N 1
ATOM 3029 C CA . SER A 1 374 ? -21.543 -2.698 1.180 1.00 91.00 374 SER A CA 1
ATOM 3030 C C . SER A 1 374 ? -20.518 -1.983 0.304 1.00 91.00 374 SER A C 1
ATOM 3032 O O . SER A 1 374 ? -19.630 -1.289 0.798 1.00 91.00 374 SER A O 1
ATOM 3034 N N . ASP A 1 375 ? -20.684 -2.100 -1.014 1.00 88.56 375 ASP A N 1
ATOM 3035 C 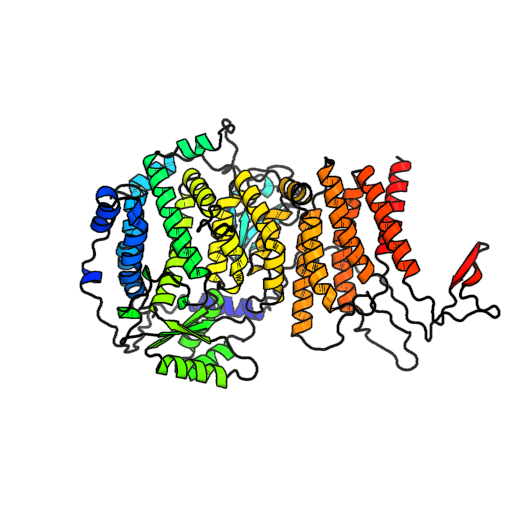CA . ASP A 1 375 ? -19.930 -1.328 -2.007 1.00 88.56 375 ASP A CA 1
ATOM 3036 C C . ASP A 1 375 ? -20.154 0.187 -1.858 1.00 88.56 375 ASP A C 1
ATOM 3038 O O . ASP A 1 375 ? -19.205 0.963 -1.969 1.00 88.56 375 ASP A O 1
ATOM 3042 N N . GLY A 1 376 ? -21.364 0.608 -1.483 1.00 92.75 376 GLY A N 1
ATOM 3043 C CA . GLY A 1 376 ? -21.664 1.996 -1.139 1.00 92.75 376 GLY A CA 1
ATOM 3044 C C . GLY A 1 376 ? -20.851 2.512 0.056 1.00 92.75 376 GLY A C 1
ATOM 3045 O O . GLY A 1 376 ? -20.307 3.613 -0.007 1.00 92.75 376 GLY A O 1
ATOM 3046 N N . PHE A 1 377 ? -20.688 1.717 1.123 1.00 95.56 377 PHE A N 1
ATOM 3047 C CA . PHE A 1 377 ? -19.818 2.098 2.247 1.00 95.56 377 PHE A CA 1
ATOM 3048 C C . PHE A 1 377 ? -18.351 2.159 1.841 1.00 95.56 377 PHE A C 1
ATOM 3050 O O . PHE A 1 377 ? -17.656 3.102 2.211 1.00 95.56 377 PHE A O 1
ATOM 3057 N N . ARG A 1 378 ? -17.883 1.197 1.045 1.00 94.12 378 ARG A N 1
ATOM 3058 C CA . ARG A 1 378 ? -16.514 1.192 0.519 1.00 94.12 378 ARG A CA 1
ATOM 3059 C C . ARG A 1 378 ? -16.205 2.455 -0.283 1.00 94.12 378 ARG A C 1
ATOM 3061 O O . ARG A 1 378 ? -15.133 3.030 -0.124 1.00 94.12 378 ARG A O 1
ATOM 3068 N N . ARG A 1 379 ? -17.161 2.921 -1.090 1.00 93.50 379 ARG A N 1
ATOM 3069 C CA . ARG A 1 379 ? -17.037 4.150 -1.880 1.00 93.50 379 ARG A CA 1
ATOM 3070 C C . ARG A 1 379 ? -16.973 5.402 -1.003 1.00 93.50 379 ARG A C 1
ATOM 3072 O O . ARG A 1 379 ? -16.059 6.198 -1.177 1.00 93.50 379 ARG A O 1
ATOM 3079 N N . ILE A 1 380 ? -17.858 5.522 -0.009 1.00 96.50 380 ILE A N 1
ATOM 3080 C CA . ILE A 1 380 ? -17.815 6.621 0.977 1.00 96.50 380 ILE A CA 1
ATOM 3081 C C . ILE A 1 380 ? -16.483 6.620 1.737 1.00 96.50 380 ILE A C 1
ATOM 3083 O O . ILE A 1 380 ? -15.898 7.674 1.961 1.00 96.50 380 ILE A O 1
ATOM 3087 N N . PHE A 1 381 ? -15.977 5.444 2.113 1.00 97.19 381 PHE A N 1
ATOM 3088 C CA . PHE A 1 381 ? -14.673 5.320 2.759 1.00 97.19 381 PHE A CA 1
ATOM 3089 C C . PHE A 1 381 ? -13.541 5.838 1.864 1.00 97.19 381 PHE A C 1
ATOM 3091 O O . PHE A 1 381 ? -12.721 6.623 2.332 1.00 97.19 381 PHE A O 1
ATOM 3098 N N . CYS A 1 382 ? -13.515 5.449 0.583 1.00 96.75 382 CYS A N 1
ATOM 3099 C CA . CYS A 1 382 ? -12.503 5.930 -0.359 1.00 96.75 382 CYS A CA 1
ATOM 3100 C C . CYS A 1 382 ? -12.576 7.453 -0.543 1.00 96.75 382 CYS A C 1
ATOM 3102 O O . CYS A 1 382 ? -11.534 8.102 -0.556 1.00 96.75 382 CYS A O 1
ATOM 3104 N N . GLU A 1 383 ? -13.785 8.027 -0.625 1.00 95.44 383 GLU A N 1
ATOM 3105 C CA . GLU A 1 383 ? -13.989 9.482 -0.657 1.00 95.44 383 GLU A CA 1
ATOM 3106 C C . GLU A 1 383 ? -13.393 10.160 0.579 1.00 95.44 383 GLU A C 1
ATOM 3108 O O . GLU A 1 383 ? -12.658 11.133 0.445 1.00 95.44 383 GLU A O 1
ATOM 3113 N N . CYS A 1 384 ? -13.654 9.630 1.776 1.00 96.00 384 CYS A N 1
ATOM 3114 C CA . CYS A 1 384 ? -13.075 10.157 3.007 1.00 96.00 384 CYS A CA 1
ATOM 3115 C C . CYS A 1 384 ? -11.543 10.003 3.040 1.00 96.00 384 CYS A C 1
ATOM 3117 O O . CYS A 1 384 ? -10.843 10.909 3.472 1.00 96.00 384 CYS A O 1
ATOM 3119 N N . GLU A 1 385 ? -10.970 8.893 2.590 1.00 95.12 385 GLU A N 1
ATOM 3120 C CA . GLU A 1 385 ? -9.511 8.688 2.604 1.00 95.12 385 GLU A CA 1
ATOM 3121 C C . GLU A 1 385 ? -8.736 9.701 1.737 1.00 95.12 385 GLU A C 1
ATOM 3123 O O . GLU A 1 385 ? -7.618 10.097 2.085 1.00 95.12 385 GLU A O 1
ATOM 3128 N N . ILE A 1 386 ? -9.341 10.167 0.640 1.00 94.25 386 ILE A N 1
ATOM 3129 C CA . ILE A 1 386 ? -8.736 11.163 -0.256 1.00 94.25 386 ILE A CA 1
ATOM 3130 C C . ILE A 1 386 ? -9.049 12.618 0.130 1.00 94.25 386 ILE A C 1
ATOM 3132 O O . ILE A 1 386 ? -8.594 13.535 -0.548 1.00 94.25 386 ILE A O 1
ATOM 3136 N N . GLU A 1 387 ? -9.824 12.858 1.190 1.00 91.25 387 GLU A N 1
ATOM 3137 C CA . GLU A 1 387 ? -10.043 14.206 1.724 1.00 91.25 387 GLU A CA 1
ATOM 3138 C C . GLU A 1 387 ? -8.801 14.681 2.512 1.00 91.25 387 GLU A C 1
ATOM 3140 O O . GLU A 1 387 ? -8.127 13.898 3.191 1.00 91.25 387 GLU A O 1
ATOM 3145 N N . CYS A 1 388 ? -8.502 15.982 2.443 1.00 87.38 388 CYS A N 1
ATOM 3146 C CA . CYS A 1 388 ? -7.480 16.621 3.278 1.00 87.38 388 CYS A CA 1
ATOM 3147 C C . CYS A 1 388 ? -8.060 16.959 4.661 1.00 87.38 388 CYS A C 1
ATOM 3149 O O . CYS A 1 388 ? -9.232 17.323 4.787 1.00 87.38 388 CYS A O 1
ATOM 3151 N N . ASP A 1 389 ? -7.251 16.825 5.715 1.00 70.75 389 ASP A N 1
ATOM 3152 C CA . ASP A 1 389 ? -7.720 17.037 7.091 1.00 70.75 389 ASP A CA 1
ATOM 3153 C C . ASP A 1 389 ? -7.841 18.508 7.487 1.00 70.75 389 ASP A C 1
ATOM 3155 O O . ASP A 1 389 ? -8.809 18.865 8.162 1.00 70.75 389 ASP A O 1
ATOM 3159 N N . ASP A 1 390 ? -6.893 19.335 7.050 1.00 64.81 390 ASP A N 1
ATOM 3160 C CA . ASP A 1 390 ? -6.802 20.757 7.368 1.00 64.81 390 ASP A CA 1
ATOM 3161 C C . ASP A 1 390 ? -6.692 21.566 6.065 1.00 64.81 390 ASP A C 1
ATOM 3163 O O . ASP A 1 390 ? -5.986 21.162 5.147 1.00 64.81 390 ASP A O 1
ATOM 3167 N N . GLU A 1 391 ? -7.313 22.751 5.992 1.00 52.56 391 GLU A N 1
ATOM 3168 C CA . GLU A 1 391 ? -7.212 23.651 4.818 1.00 52.56 391 GLU A CA 1
ATOM 3169 C C . GLU A 1 391 ? -5.765 24.089 4.499 1.00 52.56 391 GLU A C 1
ATOM 3171 O O . GLU A 1 391 ? -5.493 24.614 3.421 1.00 52.56 391 GLU A O 1
ATOM 3176 N N . LEU A 1 392 ? -4.841 23.900 5.448 1.00 53.66 392 LEU A N 1
ATOM 3177 C CA . LEU A 1 392 ? -3.427 24.265 5.344 1.00 53.66 392 LEU A CA 1
ATOM 3178 C C . LEU A 1 392 ? -2.520 23.098 4.922 1.00 53.66 392 LEU A C 1
ATOM 3180 O O . LEU A 1 392 ? -1.392 23.353 4.502 1.00 53.66 392 LEU A O 1
ATOM 3184 N N . ASP A 1 393 ? -2.980 21.850 5.058 1.00 63.09 393 ASP A N 1
ATOM 3185 C CA . ASP A 1 393 ? -2.200 20.647 4.757 1.00 63.09 393 ASP A CA 1
ATOM 3186 C C . ASP A 1 393 ? -2.705 20.088 3.415 1.00 63.09 393 ASP A C 1
ATOM 3188 O O . ASP A 1 393 ? -3.762 19.464 3.338 1.00 63.09 393 ASP A O 1
ATOM 3192 N N . ASP A 1 394 ? -1.970 20.345 2.327 1.00 81.88 394 ASP A N 1
ATOM 3193 C CA . ASP A 1 394 ? -2.307 19.910 0.952 1.00 81.88 394 ASP A CA 1
ATOM 3194 C C . ASP A 1 394 ? -1.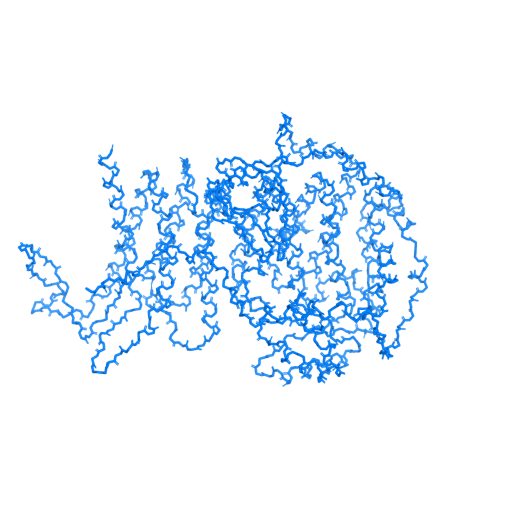998 18.410 0.726 1.00 81.88 394 ASP A C 1
ATOM 3196 O O . ASP A 1 394 ? -1.518 17.984 -0.331 1.00 81.88 394 ASP A O 1
ATOM 3200 N N . ILE A 1 395 ? -2.197 17.610 1.779 1.00 89.88 395 ILE A N 1
ATOM 3201 C CA . ILE A 1 395 ? -1.987 16.165 1.804 1.00 89.88 395 ILE A CA 1
ATOM 3202 C C . ILE A 1 395 ? -3.263 15.457 2.257 1.00 89.88 395 ILE A C 1
ATOM 3204 O O . ILE A 1 395 ? -3.891 15.796 3.262 1.00 89.88 395 ILE A O 1
ATOM 3208 N N . THR A 1 396 ? -3.622 14.422 1.513 1.00 93.56 396 THR A N 1
ATOM 3209 C CA . THR A 1 396 ? -4.732 13.528 1.845 1.00 93.56 396 THR A CA 1
ATOM 3210 C C . THR A 1 396 ? -4.379 12.625 3.030 1.00 93.56 396 THR A C 1
ATOM 3212 O O . THR A 1 396 ? -3.204 12.422 3.368 1.00 93.56 396 THR A O 1
ATOM 3215 N N . ARG A 1 397 ? -5.392 12.020 3.661 1.00 92.81 397 ARG A N 1
ATOM 3216 C CA . ARG A 1 397 ? -5.182 11.044 4.749 1.00 92.81 397 ARG A CA 1
ATOM 3217 C C . ARG A 1 397 ? -4.383 9.832 4.281 1.00 92.81 397 ARG A C 1
ATOM 3219 O O . ARG A 1 397 ? -3.459 9.411 4.980 1.00 92.81 397 ARG A O 1
ATOM 3226 N N . THR A 1 398 ? -4.666 9.342 3.074 1.00 95.00 398 THR A N 1
ATOM 3227 C CA . THR A 1 398 ? -3.896 8.260 2.451 1.00 95.00 398 THR A CA 1
ATOM 3228 C C . THR A 1 398 ? -2.424 8.642 2.266 1.00 95.00 398 THR A C 1
ATOM 3230 O O . THR A 1 398 ? -1.539 7.869 2.633 1.00 95.00 398 THR A O 1
ATOM 3233 N N . GLU A 1 399 ? -2.121 9.841 1.757 1.00 94.31 399 GLU A N 1
ATOM 3234 C CA . GLU A 1 399 ? -0.729 10.303 1.634 1.00 94.31 399 GLU A CA 1
ATOM 3235 C C . GLU A 1 399 ? -0.046 10.392 2.998 1.00 94.31 399 GLU A C 1
ATOM 3237 O O . GLU A 1 399 ? 1.087 9.937 3.154 1.00 94.31 399 GLU A O 1
ATOM 3242 N N . LYS A 1 400 ? -0.738 10.917 4.013 1.00 92.56 400 LYS A N 1
ATOM 3243 C CA . LYS A 1 400 ? -0.211 10.995 5.377 1.00 92.56 400 LYS A CA 1
ATOM 3244 C C . LYS A 1 400 ? 0.113 9.613 5.943 1.00 92.56 400 LYS A C 1
ATOM 3246 O O . LYS A 1 400 ? 1.180 9.456 6.539 1.00 92.56 400 LYS A O 1
ATOM 3251 N N . ALA A 1 401 ? -0.746 8.616 5.718 1.00 93.44 401 ALA A N 1
ATOM 3252 C CA . ALA A 1 401 ? -0.494 7.226 6.099 1.00 93.44 401 ALA A CA 1
ATOM 3253 C C . ALA A 1 401 ? 0.755 6.657 5.407 1.00 93.44 401 ALA A C 1
ATOM 3255 O O . ALA A 1 401 ? 1.643 6.127 6.076 1.00 93.44 401 ALA A O 1
ATOM 3256 N N . LEU A 1 402 ? 0.854 6.815 4.081 1.00 93.75 402 LEU A N 1
ATOM 3257 C CA . LEU A 1 402 ? 1.983 6.330 3.280 1.00 93.75 402 LEU A CA 1
ATOM 3258 C C . LEU A 1 402 ? 3.308 6.997 3.682 1.00 93.75 402 LEU A C 1
ATOM 3260 O O . LEU A 1 402 ? 4.335 6.333 3.812 1.00 93.75 402 LEU A O 1
ATOM 3264 N N . LEU A 1 403 ? 3.299 8.311 3.912 1.00 91.75 403 LEU A N 1
ATOM 3265 C CA . LEU A 1 403 ? 4.491 9.081 4.276 1.00 91.75 403 LEU A CA 1
ATOM 3266 C C . LEU A 1 403 ? 4.923 8.862 5.732 1.00 91.75 403 LEU A C 1
ATOM 3268 O O . LEU A 1 403 ? 6.096 9.051 6.058 1.00 91.75 403 LEU A O 1
ATOM 3272 N N . SER A 1 404 ? 4.009 8.440 6.605 1.00 89.69 404 SER A N 1
ATOM 3273 C CA . SER A 1 404 ? 4.279 8.234 8.034 1.00 89.69 404 SER A CA 1
ATOM 3274 C C . SER A 1 404 ? 4.617 6.788 8.389 1.00 89.69 404 SER A C 1
ATOM 3276 O O . SER A 1 404 ? 4.655 6.439 9.566 1.00 89.69 404 SER A O 1
ATOM 3278 N N . GLU A 1 405 ? 4.908 5.947 7.397 1.00 87.56 405 GLU A N 1
ATOM 3279 C CA . GLU A 1 405 ? 5.123 4.512 7.579 1.00 87.56 405 GLU A CA 1
ATOM 3280 C C . GLU A 1 405 ? 6.150 4.151 8.664 1.00 87.56 405 GLU A C 1
ATOM 3282 O O . GLU A 1 405 ? 5.926 3.225 9.441 1.00 87.56 405 GLU A O 1
ATOM 3287 N N . LYS A 1 406 ? 7.233 4.928 8.786 1.00 83.56 406 LYS A N 1
ATOM 3288 C CA . LYS A 1 406 ? 8.266 4.762 9.827 1.00 83.56 406 LYS A CA 1
ATOM 3289 C C . LYS A 1 406 ? 7.739 4.853 11.269 1.00 83.56 406 LYS A C 1
ATOM 3291 O O . LYS A 1 406 ? 8.415 4.437 12.205 1.00 83.56 406 LYS A O 1
ATOM 3296 N N . MET A 1 407 ? 6.564 5.455 11.467 1.00 85.81 407 MET A N 1
ATOM 3297 C CA . MET A 1 407 ? 5.908 5.566 12.776 1.00 85.81 407 MET A CA 1
ATOM 3298 C C . MET A 1 407 ? 5.048 4.340 13.096 1.00 85.81 407 MET A C 1
ATOM 3300 O O . MET A 1 407 ? 4.738 4.083 14.259 1.00 85.81 407 MET A O 1
ATOM 3304 N N . LEU A 1 408 ? 4.662 3.577 12.074 1.00 89.00 408 LEU A N 1
ATOM 3305 C CA . LEU A 1 408 ? 3.780 2.430 12.200 1.00 89.00 408 LEU A CA 1
ATOM 3306 C C . LEU A 1 408 ? 4.575 1.185 12.608 1.00 89.00 408 LEU A C 1
ATOM 3308 O O . LEU A 1 408 ? 5.655 0.922 12.084 1.00 89.00 408 LEU A O 1
ATOM 3312 N N . TRP A 1 409 ? 4.007 0.369 13.496 1.00 88.00 409 TRP A N 1
ATOM 3313 C CA . TRP A 1 409 ? 4.503 -0.978 13.805 1.00 88.00 409 TRP A CA 1
ATOM 3314 C C . TRP A 1 409 ? 3.894 -2.021 12.858 1.00 88.00 409 TRP A C 1
ATOM 3316 O O . TRP A 1 409 ? 2.919 -1.739 12.160 1.00 88.00 409 TRP A O 1
ATOM 3326 N N . LYS A 1 410 ? 4.455 -3.237 12.842 1.00 86.69 410 LYS A N 1
ATOM 3327 C CA . LYS A 1 410 ? 4.113 -4.319 11.898 1.00 86.69 410 LYS A CA 1
ATOM 3328 C C . LYS A 1 410 ? 2.603 -4.557 11.778 1.00 86.69 410 LYS A C 1
ATOM 3330 O O . LYS A 1 410 ? 2.075 -4.519 10.668 1.00 86.69 410 LYS A O 1
ATOM 3335 N N . SER A 1 411 ? 1.880 -4.706 12.891 1.00 87.38 411 SER A N 1
ATOM 3336 C CA . SER A 1 411 ? 0.435 -4.962 12.830 1.00 87.38 411 SER A CA 1
ATOM 3337 C C . SER A 1 411 ? -0.408 -3.749 12.415 1.00 87.38 411 SER A C 1
ATOM 3339 O O . SER A 1 411 ? -1.404 -3.931 11.713 1.00 87.38 411 SER A O 1
ATOM 3341 N N . ALA A 1 412 ? 0.003 -2.515 12.733 1.00 91.00 412 ALA A N 1
ATOM 3342 C CA . ALA A 1 412 ? -0.650 -1.306 12.212 1.00 91.00 412 ALA A CA 1
ATOM 3343 C C . ALA A 1 412 ? -0.408 -1.114 10.705 1.00 91.00 412 ALA A C 1
ATOM 3345 O O . ALA A 1 412 ? -1.353 -0.827 9.970 1.00 91.00 412 ALA A O 1
ATOM 3346 N N . ARG A 1 413 ? 0.829 -1.333 10.227 1.00 90.25 413 ARG A N 1
ATOM 3347 C CA . ARG A 1 413 ? 1.155 -1.329 8.787 1.00 90.25 413 ARG A CA 1
ATOM 3348 C C . ARG A 1 413 ? 0.330 -2.365 8.040 1.00 90.25 413 ARG A C 1
ATOM 3350 O O . ARG A 1 413 ? -0.277 -2.041 7.025 1.00 90.25 413 ARG A O 1
ATOM 3357 N N . SER A 1 414 ? 0.259 -3.585 8.575 1.00 87.50 414 SER A N 1
ATOM 3358 C CA . SER A 1 414 ? -0.561 -4.648 7.999 1.00 87.50 414 SER A CA 1
ATOM 3359 C C . SER A 1 414 ? -2.033 -4.239 7.934 1.00 87.50 414 SER A C 1
ATOM 3361 O O . SER A 1 414 ? -2.639 -4.379 6.881 1.00 87.50 414 SER A O 1
ATOM 3363 N N . ALA A 1 415 ? -2.613 -3.690 9.006 1.00 90.31 415 ALA A N 1
ATOM 3364 C CA . ALA A 1 415 ? -4.014 -3.261 9.005 1.00 90.31 415 ALA A CA 1
ATOM 3365 C C . ALA A 1 415 ? -4.304 -2.173 7.950 1.00 90.31 415 ALA A C 1
ATOM 3367 O O . ALA A 1 415 ? -5.296 -2.268 7.230 1.00 90.31 415 ALA A O 1
ATOM 3368 N N . LEU A 1 416 ? -3.418 -1.180 7.801 1.00 93.56 416 LEU A N 1
ATOM 3369 C CA . LEU A 1 416 ? -3.548 -0.146 6.765 1.00 93.56 416 LEU A CA 1
ATOM 3370 C C . LEU A 1 416 ? -3.377 -0.711 5.349 1.00 93.56 416 LEU A C 1
ATOM 3372 O O . LEU A 1 416 ? -4.155 -0.405 4.452 1.00 93.56 416 LEU A O 1
ATOM 3376 N N . HIS A 1 417 ? -2.400 -1.592 5.142 1.00 90.19 417 HIS A N 1
ATOM 3377 C CA . HIS A 1 417 ? -2.219 -2.273 3.860 1.00 90.19 417 HIS A CA 1
ATOM 3378 C C . HIS A 1 417 ? -3.479 -3.057 3.458 1.00 90.19 417 HIS A C 1
ATOM 3380 O O . HIS A 1 417 ? -3.920 -2.989 2.313 1.00 90.19 417 HIS A O 1
ATOM 3386 N N . GLN A 1 418 ? -4.084 -3.768 4.414 1.00 88.19 418 GLN A N 1
ATOM 3387 C CA . GLN A 1 418 ? -5.307 -4.537 4.192 1.00 88.19 418 GLN A CA 1
ATOM 3388 C C . GLN A 1 418 ? -6.498 -3.646 3.863 1.00 88.19 418 GLN A C 1
ATOM 3390 O O . GLN A 1 418 ? -7.202 -3.927 2.895 1.00 88.19 418 GLN A O 1
ATOM 3395 N N . ILE A 1 419 ? -6.714 -2.564 4.618 1.00 92.56 419 ILE A N 1
ATOM 3396 C CA . ILE A 1 419 ? -7.854 -1.687 4.352 1.00 92.56 419 ILE A CA 1
ATOM 3397 C C . ILE A 1 419 ? -7.705 -0.970 3.008 1.00 92.56 419 ILE A C 1
ATOM 3399 O O . ILE A 1 419 ? -8.709 -0.817 2.325 1.00 92.56 419 ILE A O 1
ATOM 3403 N N . PHE A 1 420 ? -6.493 -0.606 2.565 1.00 93.56 420 PHE A N 1
ATOM 3404 C CA . PHE A 1 420 ? -6.281 -0.025 1.231 1.00 93.56 420 PHE A CA 1
ATOM 3405 C C . PHE A 1 420 ? -6.637 -0.998 0.105 1.00 93.56 420 PHE A C 1
ATOM 3407 O O . PHE A 1 420 ? -7.318 -0.609 -0.840 1.00 93.56 420 PHE A O 1
ATOM 3414 N N . ILE A 1 421 ? -6.244 -2.270 0.223 1.00 88.44 421 ILE A N 1
ATOM 3415 C CA . ILE A 1 421 ? -6.613 -3.302 -0.756 1.00 88.44 421 ILE A CA 1
ATOM 3416 C C . ILE A 1 421 ? -8.126 -3.534 -0.731 1.00 88.44 421 ILE A C 1
ATOM 3418 O O . ILE A 1 421 ? -8.787 -3.422 -1.761 1.00 88.44 421 ILE A O 1
ATOM 3422 N N . ASN A 1 422 ? -8.694 -3.775 0.452 1.00 88.00 422 ASN A N 1
ATOM 3423 C CA . ASN A 1 422 ? -10.120 -4.047 0.604 1.00 88.00 422 ASN A CA 1
ATOM 3424 C C . ASN A 1 422 ? -10.985 -2.808 0.328 1.00 88.00 422 ASN A C 1
ATOM 3426 O O . ASN A 1 422 ? -12.198 -2.938 0.265 1.00 88.00 422 ASN A O 1
ATOM 3430 N N . SER A 1 423 ? -10.427 -1.615 0.146 1.00 92.50 423 SER A N 1
ATOM 3431 C CA . SER A 1 423 ? -11.181 -0.429 -0.267 1.00 92.50 423 SER A CA 1
ATOM 3432 C C . SER A 1 423 ? -10.889 -0.085 -1.721 1.00 92.50 423 SER A C 1
ATOM 3434 O O . SER A 1 423 ? -11.651 -0.475 -2.607 1.00 92.50 423 SER A O 1
ATOM 3436 N N . PHE A 1 424 ? -9.767 0.586 -1.970 1.00 93.38 424 PHE A N 1
ATOM 3437 C CA . PHE A 1 424 ? -9.418 1.158 -3.260 1.00 93.38 424 PHE A CA 1
ATOM 3438 C C . PHE A 1 424 ? -9.293 0.115 -4.368 1.00 93.38 424 PHE A C 1
ATOM 3440 O O . PHE A 1 424 ? -9.645 0.411 -5.502 1.00 93.38 424 PHE A O 1
ATOM 3447 N N . PHE A 1 425 ? -8.790 -1.093 -4.088 1.00 89.12 425 PHE A N 1
ATOM 3448 C CA . PHE A 1 425 ? -8.438 -2.035 -5.165 1.00 89.12 425 PHE A CA 1
ATOM 3449 C C . PHE A 1 425 ? -9.625 -2.860 -5.659 1.00 89.12 425 PHE A C 1
ATOM 3451 O O . PHE A 1 425 ? -9.501 -3.577 -6.648 1.00 89.12 425 PHE A O 1
ATOM 3458 N N . MET A 1 426 ? -10.776 -2.722 -5.002 1.00 84.69 426 MET A N 1
ATOM 3459 C CA . MET A 1 426 ? -12.009 -3.410 -5.374 1.00 84.69 426 MET A CA 1
ATOM 3460 C C . MET A 1 426 ? -12.756 -2.718 -6.522 1.00 84.69 426 MET A C 1
ATOM 3462 O O . MET A 1 426 ? -13.701 -3.289 -7.058 1.00 84.69 426 MET A O 1
ATOM 3466 N N . ASP A 1 427 ? -12.340 -1.508 -6.899 1.00 85.00 427 ASP A N 1
ATOM 3467 C CA . ASP A 1 427 ? -12.924 -0.705 -7.971 1.00 85.00 427 ASP A CA 1
ATOM 3468 C C . ASP A 1 427 ? -11.802 -0.072 -8.809 1.00 85.00 427 ASP A C 1
ATOM 3470 O O . ASP A 1 427 ? -10.841 0.478 -8.271 1.00 85.00 427 ASP A O 1
ATOM 3474 N N . SER A 1 428 ? -11.900 -0.142 -10.137 1.00 85.88 428 SER A N 1
ATOM 3475 C CA . SER A 1 428 ? -10.843 0.338 -11.034 1.00 85.88 428 SER A CA 1
ATOM 3476 C C . SER A 1 428 ? -10.589 1.849 -10.951 1.00 85.88 428 SER A C 1
ATOM 3478 O O . SER A 1 428 ? -9.443 2.281 -11.097 1.00 85.88 428 SER A O 1
ATOM 3480 N N . GLU A 1 429 ? -11.621 2.666 -10.717 1.00 89.56 429 GLU A N 1
ATOM 3481 C CA . GLU A 1 429 ? -11.480 4.124 -10.606 1.00 89.56 429 GLU A CA 1
ATOM 3482 C C . GLU A 1 429 ? -10.771 4.505 -9.304 1.00 89.56 429 GLU A C 1
ATOM 3484 O O . GLU A 1 429 ? -9.852 5.335 -9.292 1.00 89.56 429 GLU A O 1
ATOM 3489 N N . TRP A 1 430 ? -11.145 3.844 -8.208 1.00 92.38 430 TRP A N 1
ATOM 3490 C CA . TRP A 1 430 ? -10.509 4.043 -6.911 1.00 92.38 430 TRP A CA 1
ATOM 3491 C C . TRP A 1 430 ? -9.084 3.490 -6.881 1.00 92.38 430 TRP A C 1
ATOM 3493 O O . TRP A 1 430 ? -8.182 4.173 -6.392 1.00 92.38 430 TRP A O 1
ATOM 3503 N N . LYS A 1 431 ? -8.832 2.331 -7.502 1.00 93.12 431 LYS A N 1
ATOM 3504 C CA . LYS A 1 431 ? -7.485 1.762 -7.662 1.00 93.12 431 LYS A CA 1
ATOM 3505 C C . LYS A 1 431 ? -6.587 2.724 -8.432 1.00 93.12 431 LYS A C 1
ATOM 3507 O O . LYS A 1 431 ? -5.456 2.976 -8.018 1.00 93.12 431 LYS A O 1
ATOM 3512 N N . LYS A 1 432 ? -7.104 3.324 -9.510 1.00 95.12 432 LYS A N 1
ATOM 3513 C CA . LYS A 1 432 ? -6.399 4.357 -10.279 1.00 95.12 432 LYS A CA 1
ATOM 3514 C C . LYS A 1 432 ? -6.095 5.593 -9.432 1.00 95.12 432 LYS A C 1
ATOM 3516 O O . LYS A 1 432 ? -4.964 6.070 -9.460 1.00 95.12 432 LYS A O 1
ATOM 3521 N N . THR A 1 433 ? -7.065 6.086 -8.663 1.00 96.31 433 THR A N 1
ATOM 3522 C CA . THR A 1 433 ? -6.879 7.235 -7.759 1.00 96.31 433 THR A CA 1
ATOM 3523 C C . THR A 1 433 ? -5.784 6.962 -6.727 1.00 96.31 433 THR A C 1
ATOM 3525 O O . THR A 1 433 ? -4.846 7.750 -6.599 1.00 96.31 433 THR A O 1
ATOM 3528 N N . PHE A 1 434 ? -5.834 5.804 -6.063 1.00 97.06 434 PHE A N 1
ATOM 3529 C CA . PHE A 1 434 ? -4.808 5.393 -5.107 1.00 97.06 434 PHE A CA 1
ATOM 3530 C C . PHE A 1 434 ? -3.426 5.297 -5.756 1.00 97.06 434 PHE A C 1
ATOM 3532 O O . PHE A 1 434 ? -2.440 5.750 -5.185 1.00 97.06 434 PHE A O 1
ATOM 3539 N N . ALA A 1 435 ? -3.334 4.748 -6.968 1.00 97.12 435 ALA A N 1
ATOM 3540 C CA . ALA A 1 435 ? -2.064 4.604 -7.670 1.00 97.12 435 ALA A CA 1
ATOM 3541 C C . ALA A 1 435 ? -1.379 5.946 -7.960 1.00 97.12 435 ALA A C 1
ATOM 3543 O O . ALA A 1 435 ? -0.154 6.043 -7.894 1.00 97.12 435 ALA A O 1
ATOM 3544 N N . ILE A 1 436 ? -2.164 6.985 -8.261 1.00 97.19 436 ILE A N 1
ATOM 3545 C CA . ILE A 1 436 ? -1.657 8.346 -8.464 1.00 97.19 436 ILE A CA 1
ATOM 3546 C C . ILE A 1 436 ? -1.056 8.883 -7.159 1.00 97.19 436 ILE A C 1
ATOM 3548 O O . ILE A 1 436 ? 0.073 9.379 -7.167 1.00 97.19 436 ILE A O 1
ATOM 3552 N N . LEU A 1 437 ? -1.773 8.739 -6.038 1.00 96.12 437 LEU A N 1
ATOM 3553 C CA . LEU A 1 437 ? -1.291 9.144 -4.710 1.00 96.12 437 LEU A CA 1
ATOM 3554 C C . LEU A 1 437 ? -0.035 8.357 -4.313 1.00 96.12 437 LEU A C 1
ATOM 3556 O O . LEU A 1 437 ? 0.966 8.938 -3.897 1.00 96.12 437 LEU A O 1
ATOM 3560 N N . TYR A 1 438 ? -0.045 7.042 -4.530 1.00 96.81 438 TYR A N 1
ATOM 3561 C CA . TYR A 1 438 ? 1.098 6.171 -4.283 1.00 96.81 438 TYR A CA 1
ATOM 3562 C C . TYR A 1 438 ? 2.331 6.617 -5.072 1.00 96.81 438 TYR A C 1
ATOM 3564 O O . TYR A 1 438 ? 3.415 6.735 -4.502 1.00 96.81 438 TYR A O 1
ATOM 3572 N N . MET A 1 439 ? 2.173 6.942 -6.361 1.00 96.38 439 MET A N 1
ATOM 3573 C CA . MET A 1 439 ? 3.271 7.448 -7.187 1.00 96.38 439 MET A CA 1
ATOM 3574 C C . MET A 1 439 ? 3.794 8.809 -6.726 1.00 96.38 439 MET A C 1
ATOM 3576 O O . MET A 1 439 ? 5.005 9.027 -6.766 1.00 96.38 439 MET A O 1
ATOM 3580 N N . LYS A 1 440 ? 2.921 9.702 -6.242 1.00 95.38 440 LYS A N 1
ATOM 3581 C CA . LYS A 1 440 ? 3.328 10.981 -5.636 1.00 95.38 440 LYS A CA 1
ATOM 3582 C C . LYS A 1 440 ? 4.180 10.755 -4.378 1.00 95.38 440 LYS A C 1
ATOM 3584 O O . LYS A 1 440 ? 5.184 11.440 -4.189 1.00 95.38 440 LYS A O 1
ATOM 3589 N N . CYS A 1 441 ? 3.838 9.761 -3.556 1.00 95.44 441 CYS A N 1
ATOM 3590 C CA . CYS A 1 441 ? 4.577 9.411 -2.337 1.00 95.44 441 CYS A CA 1
ATOM 3591 C C . CYS A 1 441 ? 5.810 8.516 -2.569 1.00 95.44 441 CYS A C 1
ATOM 3593 O O . CYS A 1 441 ? 6.679 8.444 -1.695 1.00 95.44 441 CYS A O 1
ATOM 3595 N N . TYR A 1 442 ? 5.915 7.847 -3.721 1.00 95.19 442 TYR A N 1
ATOM 3596 C CA . TYR A 1 442 ? 6.891 6.784 -3.987 1.00 95.19 442 TYR A CA 1
ATOM 3597 C C . TYR A 1 442 ? 8.351 7.136 -3.631 1.00 95.19 442 TYR A C 1
ATOM 3599 O O . TYR A 1 442 ? 8.987 6.339 -2.932 1.00 95.19 442 TYR A O 1
ATOM 3607 N N . PRO A 1 443 ? 8.901 8.319 -3.994 1.00 94.06 443 PRO A N 1
ATOM 3608 C CA . PRO A 1 443 ? 10.284 8.660 -3.646 1.00 94.06 443 PRO A CA 1
ATOM 3609 C C . PRO A 1 443 ? 10.540 8.692 -2.133 1.00 94.06 443 PRO A C 1
ATOM 3611 O O . PRO A 1 443 ? 11.620 8.331 -1.665 1.00 94.06 443 PRO A O 1
ATOM 3614 N N . MET A 1 444 ? 9.550 9.126 -1.347 1.00 91.25 444 MET A N 1
ATOM 3615 C CA . MET A 1 444 ? 9.655 9.164 0.114 1.00 91.25 444 MET A CA 1
ATOM 3616 C C . MET A 1 444 ? 9.513 7.772 0.726 1.00 91.25 444 MET A C 1
ATOM 3618 O O . MET A 1 444 ? 10.306 7.433 1.603 1.00 91.25 444 MET A O 1
ATOM 3622 N N . ILE A 1 445 ? 8.586 6.949 0.220 1.00 91.62 445 ILE A N 1
ATOM 3623 C CA . ILE A 1 445 ? 8.423 5.548 0.648 1.00 91.62 445 ILE A CA 1
ATOM 3624 C C . ILE A 1 445 ? 9.742 4.786 0.448 1.00 91.62 445 ILE A C 1
ATOM 3626 O O . ILE A 1 445 ? 10.250 4.156 1.374 1.00 91.62 445 ILE A O 1
ATOM 3630 N N . ILE A 1 446 ? 10.364 4.916 -0.728 1.00 89.25 446 ILE A N 1
ATOM 3631 C CA . ILE A 1 446 ? 11.661 4.296 -1.023 1.00 89.25 446 ILE A CA 1
ATOM 3632 C C . ILE A 1 446 ? 12.764 4.789 -0.087 1.00 89.25 446 ILE A C 1
ATOM 3634 O O . ILE A 1 446 ? 13.560 3.984 0.406 1.00 89.25 446 ILE A O 1
ATOM 3638 N N . ARG A 1 447 ? 12.833 6.099 0.171 1.00 88.06 447 ARG A N 1
ATOM 3639 C CA . ARG A 1 447 ? 13.838 6.661 1.080 1.00 88.06 447 ARG A CA 1
ATOM 3640 C C . ARG A 1 447 ? 13.689 6.081 2.482 1.00 88.06 447 ARG A C 1
ATOM 3642 O O . ARG A 1 447 ? 14.688 5.622 3.027 1.00 88.06 447 ARG A O 1
ATOM 3649 N N . HIS A 1 448 ? 12.468 6.024 3.013 1.00 85.69 448 HIS A N 1
ATOM 3650 C CA . HIS A 1 448 ? 12.196 5.385 4.300 1.00 85.69 448 HIS A CA 1
ATOM 3651 C C . HIS A 1 448 ? 12.592 3.908 4.289 1.00 85.69 448 HIS A C 1
ATOM 3653 O O . HIS A 1 448 ? 13.325 3.484 5.180 1.00 85.69 448 HIS A O 1
ATOM 3659 N N . TYR A 1 449 ? 12.223 3.156 3.245 1.00 84.31 449 TYR A N 1
ATOM 3660 C CA . TYR A 1 449 ? 12.545 1.732 3.148 1.00 84.31 449 TYR A CA 1
ATOM 3661 C C . TYR A 1 449 ? 14.053 1.433 3.209 1.00 84.31 449 TYR A C 1
ATOM 3663 O O . TYR A 1 449 ? 14.516 0.449 3.795 1.00 84.31 449 TYR A O 1
ATOM 3671 N N . ARG A 1 450 ? 14.839 2.306 2.579 1.00 81.88 450 ARG A N 1
ATOM 3672 C CA . ARG A 1 450 ? 16.294 2.186 2.517 1.00 81.88 450 ARG A CA 1
ATOM 3673 C C . ARG A 1 450 ? 16.970 2.531 3.841 1.00 81.88 450 ARG A C 1
ATOM 3675 O O . ARG A 1 450 ? 17.955 1.886 4.182 1.00 81.88 450 ARG A O 1
ATOM 3682 N N . THR A 1 451 ? 16.486 3.555 4.546 1.00 76.69 451 THR A N 1
ATOM 3683 C CA . THR A 1 451 ? 17.162 4.093 5.739 1.00 76.69 451 THR A CA 1
ATOM 3684 C C . THR A 1 451 ? 16.687 3.494 7.056 1.00 76.69 451 THR A C 1
ATOM 3686 O O . THR A 1 451 ? 17.409 3.580 8.045 1.00 76.69 451 THR A O 1
ATOM 3689 N N . ASP A 1 452 ? 15.476 2.941 7.100 1.00 72.25 452 ASP A N 1
ATOM 3690 C CA . ASP A 1 452 ? 14.886 2.413 8.325 1.00 72.25 452 ASP A CA 1
ATOM 3691 C C . ASP A 1 452 ? 15.044 0.888 8.396 1.00 72.25 452 ASP A C 1
ATOM 3693 O O . ASP A 1 452 ? 14.507 0.133 7.584 1.00 72.25 452 ASP A O 1
ATOM 3697 N N . PHE A 1 453 ? 15.826 0.427 9.369 1.00 66.44 453 PHE A N 1
ATOM 3698 C CA . PHE A 1 453 ? 16.104 -0.992 9.578 1.00 66.44 453 PHE A CA 1
ATOM 3699 C C . PHE A 1 453 ? 15.034 -1.701 10.422 1.00 66.44 453 PHE A C 1
ATOM 3701 O O . PHE A 1 453 ? 15.108 -2.916 10.546 1.00 66.44 453 PHE A O 1
ATOM 3708 N N . SER A 1 454 ? 14.023 -0.987 10.939 1.00 60.59 454 SER A N 1
ATOM 3709 C CA . SER A 1 454 ? 12.937 -1.561 11.760 1.00 60.59 454 SER A CA 1
ATOM 3710 C C . SER A 1 454 ? 11.972 -2.486 11.004 1.00 60.59 454 SER A C 1
ATOM 3712 O O . SER A 1 454 ? 11.070 -3.079 11.594 1.00 60.59 454 SER A O 1
ATOM 3714 N N . PHE A 1 455 ? 12.144 -2.620 9.692 1.00 63.91 455 PHE A N 1
ATOM 3715 C CA . PHE A 1 455 ? 11.534 -3.665 8.879 1.00 63.91 455 PHE A CA 1
ATOM 3716 C C . PHE A 1 455 ? 12.623 -4.276 7.998 1.00 63.91 455 PHE A C 1
ATOM 3718 O O . PHE A 1 455 ? 13.377 -3.561 7.331 1.00 63.91 455 PHE A O 1
ATOM 3725 N N . LEU A 1 456 ? 12.753 -5.604 8.035 1.00 57.69 456 LEU A N 1
ATOM 3726 C CA . LEU A 1 456 ? 13.827 -6.316 7.342 1.00 57.69 456 LEU A CA 1
ATOM 3727 C C . LEU A 1 456 ? 13.478 -6.587 5.876 1.00 57.69 456 LEU A C 1
ATOM 3729 O O . LEU A 1 456 ? 14.353 -6.489 5.008 1.00 57.69 456 LEU A O 1
ATOM 3733 N N . TYR A 1 457 ? 12.198 -6.839 5.591 1.00 65.38 457 TYR A N 1
ATOM 3734 C CA . TYR A 1 457 ? 11.739 -7.305 4.290 1.00 65.38 457 TYR A CA 1
ATOM 3735 C C . TYR A 1 457 ? 10.814 -6.310 3.594 1.00 65.38 457 TYR A C 1
ATOM 3737 O O . TYR A 1 457 ? 10.048 -5.565 4.199 1.00 65.38 457 TYR A O 1
ATOM 3745 N N . ARG A 1 458 ? 10.844 -6.342 2.258 1.00 70.88 458 ARG A N 1
ATOM 3746 C CA . ARG A 1 458 ? 9.914 -5.588 1.401 1.00 70.88 458 ARG A CA 1
ATOM 3747 C C . ARG A 1 458 ? 8.449 -5.936 1.687 1.00 70.88 458 ARG A C 1
ATOM 3749 O O . ARG A 1 458 ? 7.579 -5.093 1.501 1.00 70.88 458 ARG A O 1
ATOM 3756 N N . ALA A 1 459 ? 8.190 -7.169 2.122 1.00 65.44 459 ALA A N 1
ATOM 3757 C CA . ALA A 1 459 ? 6.858 -7.657 2.454 1.00 65.44 459 ALA A CA 1
ATOM 3758 C C . ALA A 1 459 ? 6.210 -6.911 3.633 1.00 65.44 459 ALA A C 1
ATOM 3760 O O . ALA A 1 459 ? 4.984 -6.886 3.707 1.00 65.44 459 ALA A O 1
ATOM 3761 N N . ASP A 1 460 ? 7.016 -6.279 4.492 1.00 70.88 460 ASP A N 1
ATOM 3762 C CA . ASP A 1 460 ? 6.566 -5.592 5.707 1.00 70.88 460 ASP A CA 1
ATOM 3763 C C . ASP A 1 460 ? 6.309 -4.090 5.501 1.00 70.88 460 ASP A C 1
ATOM 3765 O O . ASP A 1 460 ? 6.021 -3.381 6.471 1.00 70.88 460 ASP A O 1
ATOM 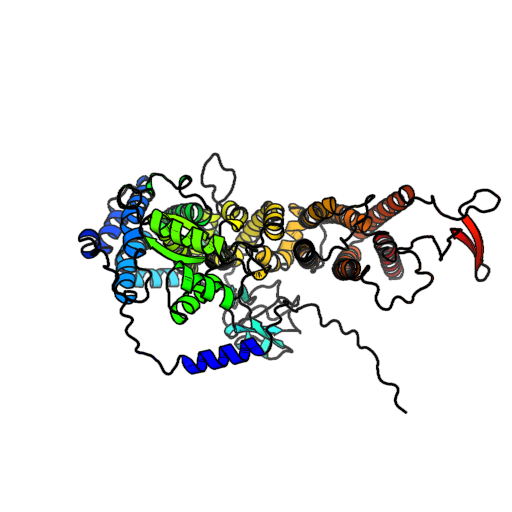3769 N N . CYS A 1 461 ? 6.444 -3.608 4.259 1.00 80.88 461 CYS A N 1
ATOM 3770 C CA . CYS A 1 461 ? 6.380 -2.198 3.884 1.00 80.88 461 CYS A CA 1
ATOM 3771 C C . CYS A 1 461 ? 5.348 -1.943 2.768 1.00 80.88 461 CYS A C 1
ATOM 3773 O O . CYS A 1 461 ? 5.074 -2.814 1.937 1.00 80.88 461 CYS A O 1
ATOM 3775 N N . PHE A 1 462 ? 4.821 -0.720 2.678 1.00 89.25 462 PHE A N 1
ATOM 3776 C CA . PHE A 1 462 ? 3.937 -0.244 1.612 1.00 89.25 462 PHE A CA 1
ATOM 3777 C C . PHE A 1 462 ? 4.574 -0.299 0.217 1.00 89.25 462 PHE A C 1
ATOM 3779 O O . PHE A 1 462 ? 3.863 -0.221 -0.786 1.00 89.25 462 PHE A O 1
ATOM 3786 N N . LEU A 1 463 ? 5.884 -0.543 0.100 1.00 87.88 463 LEU A N 1
ATOM 3787 C CA . LEU A 1 463 ? 6.495 -0.952 -1.168 1.00 87.88 463 LEU A CA 1
ATOM 3788 C C . LEU A 1 463 ? 5.895 -2.220 -1.752 1.00 87.88 463 LEU A C 1
ATOM 3790 O O . LEU A 1 463 ? 5.950 -2.399 -2.963 1.00 87.88 463 LEU A O 1
ATOM 3794 N N . ARG A 1 464 ? 5.290 -3.090 -0.946 1.00 85.94 464 ARG A N 1
ATOM 3795 C CA . ARG A 1 464 ? 4.578 -4.259 -1.454 1.00 85.94 464 ARG A CA 1
ATOM 3796 C C . ARG A 1 464 ? 3.378 -3.888 -2.332 1.00 85.94 464 ARG A C 1
ATOM 3798 O O . ARG A 1 464 ? 3.063 -4.651 -3.234 1.00 85.94 464 ARG A O 1
ATOM 3805 N N . LEU A 1 465 ? 2.754 -2.722 -2.153 1.00 89.94 465 LEU A N 1
ATOM 3806 C CA . LEU A 1 465 ? 1.601 -2.303 -2.967 1.00 89.94 465 LEU A CA 1
ATOM 3807 C C . LEU A 1 465 ? 1.955 -2.122 -4.450 1.00 89.94 465 LEU A C 1
ATOM 3809 O O . LEU A 1 465 ? 1.104 -2.307 -5.313 1.00 89.94 465 LEU A O 1
ATOM 3813 N N . SER A 1 466 ? 3.218 -1.830 -4.764 1.00 91.62 466 SER A N 1
ATOM 3814 C CA . SER A 1 466 ? 3.717 -1.692 -6.137 1.00 91.62 466 SER A CA 1
ATOM 3815 C C . SER A 1 466 ? 3.404 -2.885 -7.042 1.00 91.62 466 SER A C 1
ATOM 3817 O O . SER A 1 466 ? 3.000 -2.675 -8.180 1.00 91.62 466 SER A O 1
ATOM 3819 N N . VAL A 1 467 ? 3.523 -4.131 -6.556 1.00 87.31 467 VAL A N 1
ATOM 3820 C CA . VAL A 1 467 ? 3.243 -5.317 -7.381 1.00 87.31 467 VAL A CA 1
ATOM 3821 C C . VAL A 1 467 ? 1.766 -5.391 -7.746 1.00 87.31 467 VAL A C 1
ATOM 3823 O O . VAL A 1 467 ? 1.426 -6.003 -8.739 1.00 87.31 467 VAL A O 1
ATOM 3826 N N . GLN A 1 468 ? 0.889 -4.738 -6.985 1.00 86.44 468 GLN A N 1
ATOM 3827 C CA . GLN A 1 468 ? -0.552 -4.711 -7.234 1.00 86.44 468 GLN A CA 1
ATOM 3828 C C . GLN A 1 468 ? -0.985 -3.555 -8.139 1.00 86.44 468 GLN A C 1
ATOM 3830 O O . GLN A 1 468 ? -2.077 -3.585 -8.705 1.00 86.44 468 GLN A O 1
ATOM 3835 N N . LEU A 1 469 ? -0.141 -2.528 -8.256 1.00 92.06 469 LEU A N 1
ATOM 3836 C CA . LEU A 1 469 ? -0.399 -1.329 -9.048 1.00 92.06 469 LEU A CA 1
ATOM 3837 C C . LEU A 1 469 ? 0.323 -1.367 -10.400 1.00 92.06 469 LEU A C 1
ATOM 3839 O O . LEU A 1 469 ? -0.246 -0.979 -11.415 1.00 92.06 469 LEU A O 1
ATOM 3843 N N . PHE A 1 470 ? 1.576 -1.822 -10.424 1.00 93.06 470 PHE A N 1
ATOM 3844 C CA . PHE A 1 470 ? 2.446 -1.769 -11.603 1.00 93.06 470 PHE A CA 1
ATOM 3845 C C . PHE A 1 470 ? 2.311 -2.985 -12.519 1.00 93.06 470 PHE A C 1
ATOM 3847 O O . PHE A 1 470 ? 2.758 -2.918 -13.657 1.00 93.06 470 PHE A O 1
ATOM 3854 N N . THR A 1 471 ? 1.690 -4.072 -12.060 1.00 89.25 471 THR A N 1
ATOM 3855 C CA . THR A 1 471 ? 1.350 -5.236 -12.901 1.00 89.25 471 THR A CA 1
ATOM 3856 C C . THR A 1 471 ? 0.024 -5.047 -13.640 1.00 89.25 471 THR A C 1
ATOM 3858 O O . THR A 1 471 ? -0.170 -5.626 -14.706 1.00 89.25 471 THR A O 1
ATOM 3861 N N . THR A 1 472 ? -0.866 -4.183 -13.134 1.00 89.31 472 THR A N 1
ATOM 3862 C CA . THR A 1 472 ? -2.099 -3.796 -13.828 1.00 89.31 472 THR A CA 1
ATOM 3863 C C . THR A 1 472 ? -1.738 -2.984 -15.073 1.00 89.31 472 THR A C 1
ATOM 3865 O O . THR A 1 472 ? -1.305 -1.835 -14.996 1.00 89.31 472 THR A O 1
ATOM 3868 N N . ASN A 1 473 ? -1.896 -3.599 -16.240 1.00 86.94 473 ASN A N 1
ATOM 3869 C CA . ASN A 1 473 ? -1.430 -3.124 -17.538 1.00 86.94 473 ASN A CA 1
ATOM 3870 C C . ASN A 1 473 ? -1.969 -1.731 -17.918 1.00 86.94 473 ASN A C 1
ATOM 3872 O O . ASN A 1 473 ? -1.225 -0.867 -18.391 1.00 86.94 473 ASN A O 1
ATOM 3876 N N . SER A 1 474 ? -3.269 -1.501 -17.736 1.00 91.00 474 SER A N 1
ATOM 3877 C CA . SER A 1 474 ? -3.923 -0.217 -18.005 1.00 91.00 474 SER A CA 1
ATOM 3878 C C . SER A 1 474 ? -3.356 0.885 -17.108 1.00 91.00 474 SER A C 1
ATOM 3880 O O . SER A 1 474 ? -3.047 1.988 -17.573 1.00 91.00 474 SER A O 1
ATOM 3882 N N . LEU A 1 475 ? -3.136 0.553 -15.838 1.00 93.69 475 LEU A N 1
ATOM 3883 C CA . LEU A 1 475 ? -2.646 1.460 -14.820 1.00 93.69 475 LEU A CA 1
ATOM 3884 C C . LEU A 1 475 ? -1.164 1.783 -15.011 1.00 93.69 475 LEU A C 1
ATOM 3886 O O . LEU A 1 475 ? -0.801 2.954 -15.006 1.00 93.69 475 LEU A O 1
ATOM 3890 N N . ALA A 1 476 ? -0.317 0.786 -15.267 1.00 94.19 476 ALA A N 1
ATOM 3891 C CA . ALA A 1 476 ? 1.107 0.969 -15.535 1.00 94.19 476 ALA A CA 1
ATOM 3892 C C . ALA A 1 476 ? 1.343 1.935 -16.708 1.00 94.19 476 ALA A C 1
ATOM 3894 O O . ALA A 1 476 ? 2.098 2.903 -16.581 1.00 94.19 476 ALA A O 1
ATOM 3895 N N . LYS A 1 477 ? 0.623 1.748 -17.825 1.00 94.44 477 LYS A N 1
ATOM 3896 C CA . LYS A 1 477 ? 0.666 2.674 -18.971 1.00 94.44 477 LYS A CA 1
ATOM 3897 C C . LYS A 1 477 ? 0.218 4.071 -18.588 1.00 94.44 477 LYS A C 1
ATOM 3899 O O . LYS A 1 477 ? 0.874 5.037 -18.966 1.00 94.44 477 LYS A O 1
ATOM 3904 N N . TYR A 1 478 ? -0.887 4.184 -17.855 1.00 95.69 478 TYR A N 1
ATOM 3905 C CA . TYR A 1 478 ? -1.408 5.471 -17.413 1.00 95.69 478 TYR A CA 1
ATOM 3906 C C . TYR A 1 478 ? -0.402 6.206 -16.512 1.00 95.69 478 TYR A C 1
ATOM 3908 O O . TYR A 1 478 ? -0.133 7.388 -16.713 1.00 95.69 478 TYR A O 1
ATOM 3916 N N . LEU A 1 479 ? 0.227 5.501 -15.571 1.00 97.31 479 LEU A N 1
ATOM 3917 C CA . LEU A 1 479 ? 1.232 6.060 -14.671 1.00 97.31 479 LEU A CA 1
ATOM 3918 C C . LEU A 1 479 ? 2.507 6.491 -15.412 1.00 97.31 479 LEU A C 1
ATOM 3920 O O . LEU A 1 479 ? 3.063 7.544 -15.097 1.00 97.31 479 LEU A O 1
ATOM 3924 N N . ILE A 1 480 ? 2.957 5.743 -16.427 1.00 97.06 480 ILE A N 1
ATOM 3925 C CA . ILE A 1 480 ? 4.049 6.193 -17.308 1.00 97.06 480 ILE A CA 1
ATOM 3926 C C . ILE A 1 480 ? 3.605 7.432 -18.093 1.00 97.06 480 ILE A C 1
ATOM 3928 O O . ILE A 1 480 ? 4.302 8.442 -18.088 1.00 97.06 480 ILE A O 1
ATOM 3932 N N . SER A 1 481 ? 2.442 7.364 -18.744 1.00 96.62 481 SER A N 1
ATOM 3933 C CA . SER A 1 481 ? 1.955 8.388 -19.670 1.00 96.62 481 SER A CA 1
ATOM 3934 C C . SER A 1 481 ? 1.616 9.715 -19.001 1.00 96.62 481 SER A C 1
ATOM 3936 O O . SER A 1 481 ? 1.785 10.747 -19.639 1.00 96.62 481 SER A O 1
ATOM 3938 N N . SER A 1 482 ? 1.109 9.713 -17.768 1.00 96.25 482 SER A N 1
ATOM 3939 C CA . SER A 1 482 ? 0.564 10.917 -17.120 1.00 96.25 482 SER A CA 1
ATOM 3940 C C . SER A 1 482 ? 1.293 11.309 -15.837 1.00 96.25 482 SER A C 1
ATOM 3942 O O . SER A 1 482 ? 1.192 12.458 -15.417 1.00 96.25 482 SER A O 1
ATOM 3944 N N . HIS A 1 483 ? 2.047 10.392 -15.224 1.00 96.19 483 HIS A N 1
ATOM 3945 C CA . HIS A 1 483 ? 2.685 10.609 -13.921 1.00 96.19 483 HIS A CA 1
ATOM 3946 C C . HIS A 1 483 ? 4.188 10.285 -13.911 1.00 96.19 483 HIS A C 1
ATOM 3948 O O . HIS A 1 483 ? 4.782 10.206 -12.841 1.00 96.19 483 HIS A O 1
ATOM 3954 N N . ASN A 1 484 ? 4.817 10.126 -15.086 1.00 96.06 484 ASN A N 1
ATOM 3955 C CA . ASN A 1 484 ? 6.261 9.902 -15.236 1.00 96.06 484 ASN A CA 1
ATOM 3956 C C . ASN A 1 484 ? 6.816 8.728 -14.409 1.00 96.06 484 ASN A C 1
ATOM 3958 O O . ASN A 1 484 ? 7.984 8.736 -14.024 1.00 96.06 484 ASN A O 1
ATOM 3962 N N . ALA A 1 485 ? 6.012 7.688 -14.164 1.00 97.56 485 ALA A N 1
ATOM 3963 C CA . ALA A 1 485 ? 6.382 6.633 -13.220 1.00 97.56 485 ALA A CA 1
ATOM 3964 C C . ALA A 1 485 ? 7.721 5.948 -13.534 1.00 97.56 485 ALA A C 1
ATOM 3966 O O . ALA A 1 485 ? 8.503 5.702 -12.618 1.00 97.56 485 ALA A O 1
ATOM 3967 N N . PHE A 1 486 ? 8.040 5.716 -14.814 1.00 97.81 486 PHE A N 1
ATOM 3968 C CA . PHE A 1 486 ? 9.344 5.172 -15.209 1.00 97.81 486 PHE A CA 1
ATOM 3969 C C . PHE A 1 486 ? 10.484 6.082 -14.724 1.00 97.81 486 PHE A C 1
ATOM 3971 O O . PHE A 1 486 ? 11.397 5.624 -14.038 1.00 97.81 486 PHE A O 1
ATOM 3978 N N . GLN A 1 487 ? 10.405 7.380 -15.011 1.00 97.88 487 GLN A N 1
ATOM 3979 C CA . GLN A 1 487 ? 11.401 8.338 -14.549 1.00 97.88 487 GLN A CA 1
ATOM 3980 C C . GLN A 1 487 ? 11.483 8.372 -13.018 1.00 97.88 487 GLN A C 1
ATOM 3982 O O . GLN A 1 487 ? 12.572 8.210 -12.478 1.00 97.88 487 GLN A O 1
ATOM 3987 N N . THR A 1 488 ? 10.355 8.507 -12.317 1.00 97.69 488 THR A N 1
ATOM 3988 C CA . THR A 1 488 ? 10.315 8.605 -10.849 1.00 97.69 488 THR A CA 1
ATOM 3989 C C . THR A 1 488 ? 10.956 7.399 -10.158 1.00 97.69 488 THR A C 1
ATOM 3991 O O . THR A 1 488 ? 11.696 7.562 -9.183 1.00 97.69 488 THR A O 1
ATOM 3994 N N . ILE A 1 489 ? 10.715 6.185 -10.668 1.00 96.88 489 ILE A N 1
ATOM 3995 C CA . ILE A 1 489 ? 11.312 4.955 -10.131 1.00 96.88 489 ILE A CA 1
ATOM 3996 C C . ILE A 1 489 ? 12.832 4.958 -10.336 1.00 96.88 489 ILE A C 1
ATOM 3998 O O . ILE A 1 489 ? 13.577 4.671 -9.397 1.00 96.88 489 ILE A O 1
ATOM 4002 N N . VAL A 1 490 ? 13.308 5.309 -11.536 1.00 97.00 490 VAL A N 1
ATOM 4003 C CA . VAL A 1 490 ? 14.750 5.333 -11.824 1.00 97.00 490 VAL A CA 1
ATOM 4004 C C . VAL A 1 490 ? 15.451 6.450 -11.053 1.00 97.00 490 VAL A C 1
ATOM 4006 O O . VAL A 1 490 ? 16.501 6.192 -10.473 1.00 97.00 490 VAL A O 1
ATOM 4009 N N . ASP A 1 491 ? 14.872 7.650 -10.979 1.00 96.56 491 ASP A N 1
ATOM 4010 C CA . ASP A 1 491 ? 15.409 8.777 -10.205 1.00 96.56 491 ASP A CA 1
ATOM 4011 C C . ASP A 1 491 ? 15.584 8.396 -8.727 1.00 96.56 491 ASP A C 1
ATOM 4013 O O . ASP A 1 491 ? 16.626 8.673 -8.134 1.00 96.56 491 ASP A O 1
ATOM 4017 N N . SER A 1 492 ? 14.620 7.665 -8.156 1.00 94.62 492 SER A N 1
ATOM 4018 C CA . SER A 1 492 ? 14.702 7.165 -6.776 1.00 94.62 492 SER A CA 1
ATOM 4019 C C . SER A 1 492 ? 15.869 6.184 -6.571 1.00 94.62 492 SER A C 1
ATOM 4021 O O . SER A 1 492 ? 16.501 6.176 -5.513 1.00 94.62 492 SER A O 1
ATOM 4023 N N . PHE A 1 493 ? 16.197 5.364 -7.579 1.00 93.12 493 PHE A N 1
ATOM 4024 C CA . PHE A 1 493 ? 17.386 4.504 -7.546 1.00 93.12 493 PHE A CA 1
ATOM 4025 C C . PHE A 1 493 ? 18.680 5.299 -7.777 1.00 93.12 493 PHE A C 1
ATOM 4027 O O . PHE A 1 493 ? 19.692 5.042 -7.126 1.00 93.12 493 PHE A O 1
ATOM 4034 N N . LEU A 1 494 ? 18.662 6.292 -8.669 1.00 93.00 494 LEU A N 1
ATOM 4035 C CA . LEU A 1 494 ? 19.819 7.140 -8.943 1.00 93.00 494 LEU A CA 1
ATOM 4036 C C . LEU A 1 494 ? 20.214 7.988 -7.737 1.00 93.00 494 LEU A C 1
ATOM 4038 O O . LEU A 1 494 ? 21.408 8.115 -7.474 1.00 93.00 494 LEU A O 1
ATOM 4042 N N . GLU A 1 495 ? 19.248 8.524 -6.990 1.00 91.75 495 GLU A N 1
ATOM 4043 C CA . GLU A 1 495 ? 19.499 9.278 -5.757 1.00 91.75 495 GLU A CA 1
ATOM 4044 C C . GLU A 1 495 ? 20.375 8.477 -4.786 1.00 91.75 495 GLU A C 1
ATOM 4046 O O . GLU A 1 495 ? 21.338 8.996 -4.224 1.00 91.75 495 GLU A O 1
ATOM 4051 N N . TYR A 1 496 ? 20.112 7.177 -4.650 1.00 87.25 496 TYR A N 1
ATOM 4052 C CA . TYR A 1 496 ? 20.978 6.300 -3.875 1.00 87.25 496 TYR A CA 1
ATOM 4053 C C . TYR A 1 496 ? 22.384 6.180 -4.465 1.00 87.25 496 TYR A C 1
ATOM 4055 O O . TYR A 1 496 ? 23.389 6.334 -3.759 1.00 87.25 496 TYR A O 1
ATOM 4063 N N . CYS A 1 497 ? 22.440 5.880 -5.764 1.00 88.50 497 CYS A N 1
ATOM 4064 C CA . CYS A 1 497 ? 23.675 5.659 -6.497 1.00 88.50 497 CYS A CA 1
ATOM 4065 C C . CYS A 1 497 ? 24.622 6.858 -6.429 1.00 88.50 497 CYS A C 1
ATOM 4067 O O . CYS A 1 497 ? 25.827 6.636 -6.419 1.00 88.50 497 CYS A O 1
ATOM 4069 N N . GLN A 1 498 ? 24.114 8.095 -6.336 1.00 88.62 498 GLN A N 1
ATOM 4070 C CA . GLN A 1 498 ? 24.924 9.322 -6.294 1.00 88.62 498 GLN A CA 1
ATOM 4071 C C . GLN A 1 498 ? 26.029 9.269 -5.232 1.00 88.62 498 GLN A C 1
ATOM 4073 O O . GLN A 1 498 ? 27.171 9.625 -5.513 1.00 88.62 498 GLN A O 1
ATOM 4078 N N . SER A 1 499 ? 25.719 8.757 -4.037 1.00 84.00 499 SER A N 1
ATOM 4079 C CA . SER A 1 499 ? 26.689 8.616 -2.938 1.00 84.00 499 SER A CA 1
ATOM 4080 C C . SER A 1 499 ? 27.754 7.531 -3.166 1.00 84.00 499 SER A C 1
ATOM 4082 O O . SER A 1 499 ? 28.698 7.418 -2.385 1.00 84.00 499 SER A O 1
ATOM 4084 N N . LYS A 1 500 ? 27.586 6.705 -4.204 1.00 84.75 500 LYS A N 1
ATOM 4085 C CA . LYS A 1 500 ? 28.420 5.543 -4.549 1.00 84.75 500 LYS A CA 1
ATOM 4086 C C . LYS A 1 500 ? 29.172 5.734 -5.869 1.00 84.75 500 LYS A C 1
ATOM 4088 O O . LYS A 1 500 ? 29.709 4.768 -6.408 1.00 84.75 500 LYS A O 1
ATOM 4093 N N . LEU A 1 501 ? 29.167 6.948 -6.422 1.00 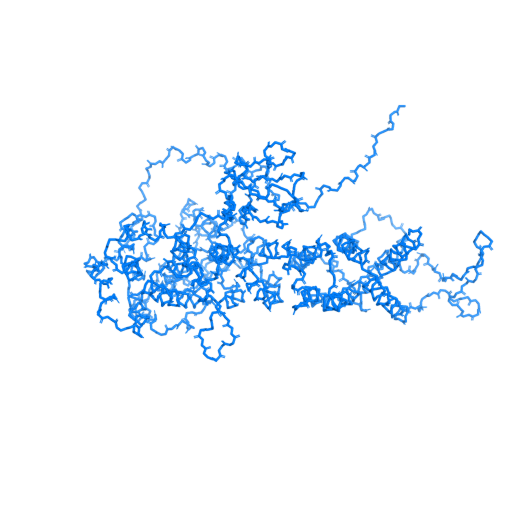88.12 501 LEU A N 1
ATOM 4094 C CA . LEU A 1 501 ? 29.897 7.254 -7.645 1.00 88.12 501 LEU A CA 1
ATOM 4095 C C . LEU A 1 501 ? 31.342 7.640 -7.328 1.00 88.12 501 LEU A C 1
ATOM 4097 O O . LEU A 1 501 ? 31.591 8.531 -6.522 1.00 88.12 501 LEU A O 1
ATOM 4101 N N . ASP A 1 502 ? 32.278 7.023 -8.038 1.00 84.50 502 ASP A N 1
ATOM 4102 C CA . ASP A 1 502 ? 33.675 7.426 -8.124 1.00 84.50 502 ASP A CA 1
ATOM 4103 C C . ASP A 1 502 ? 34.002 7.762 -9.583 1.00 84.50 502 ASP A C 1
ATOM 4105 O O . ASP A 1 502 ? 33.736 6.969 -10.486 1.00 84.50 502 ASP A O 1
ATOM 4109 N N . HIS A 1 503 ? 34.497 8.975 -9.844 1.00 85.06 503 HIS A N 1
ATOM 4110 C CA . HIS A 1 503 ? 34.754 9.476 -11.206 1.00 85.06 503 HIS A CA 1
ATOM 4111 C C . HIS A 1 503 ? 33.566 9.271 -12.180 1.00 85.06 503 HIS A C 1
ATOM 4113 O O . HIS A 1 503 ? 33.738 8.983 -13.365 1.00 85.06 503 HIS A O 1
ATOM 4119 N N . GLY A 1 504 ? 32.334 9.394 -11.670 1.00 86.69 504 GLY A N 1
ATOM 4120 C CA . GLY A 1 504 ? 31.103 9.205 -12.445 1.00 86.69 504 GLY A CA 1
ATOM 4121 C C . GLY A 1 504 ? 30.737 7.745 -12.743 1.00 86.69 504 GLY A C 1
ATOM 4122 O O . GLY A 1 504 ? 29.856 7.504 -13.569 1.00 86.69 504 GLY A O 1
ATOM 4123 N N . LYS A 1 505 ? 31.392 6.773 -12.097 1.00 88.94 505 LYS A N 1
ATOM 4124 C CA . LYS A 1 505 ? 31.115 5.335 -12.218 1.00 88.94 505 LYS A CA 1
ATOM 4125 C C . LYS A 1 505 ? 30.704 4.750 -10.881 1.00 88.94 505 LYS A C 1
ATOM 4127 O O . LYS A 1 505 ? 31.177 5.200 -9.846 1.00 88.94 505 LYS A O 1
ATOM 4132 N N . LEU A 1 506 ? 29.816 3.759 -10.895 1.00 87.38 506 LEU A N 1
ATOM 4133 C CA . LEU A 1 506 ? 29.456 3.057 -9.665 1.00 87.38 506 LEU A CA 1
ATOM 4134 C C . LEU A 1 506 ? 30.679 2.333 -9.112 1.00 87.38 506 LEU A C 1
ATOM 4136 O O . LEU A 1 506 ? 31.364 1.623 -9.842 1.00 87.38 506 LEU A O 1
ATOM 4140 N N . LEU A 1 507 ? 30.936 2.527 -7.825 1.00 80.25 507 LEU A N 1
ATOM 4141 C CA . LEU A 1 507 ? 31.962 1.808 -7.096 1.00 80.25 507 LEU A CA 1
ATOM 4142 C C . LEU A 1 507 ? 31.301 1.110 -5.915 1.00 80.25 507 LEU A C 1
ATOM 4144 O O . LEU A 1 507 ? 30.758 1.754 -5.011 1.00 80.25 507 LEU A O 1
ATOM 4148 N N . PHE A 1 508 ? 31.345 -0.218 -5.912 1.00 73.69 508 PHE A N 1
ATOM 4149 C CA . PHE A 1 508 ? 30.826 -0.987 -4.792 1.00 73.69 508 PHE A CA 1
ATOM 4150 C C . PHE A 1 508 ? 31.893 -1.114 -3.714 1.00 73.69 508 PHE A C 1
ATOM 4152 O O . PHE A 1 508 ? 33.064 -1.399 -3.973 1.00 73.69 508 PHE A O 1
ATOM 4159 N N . SER A 1 509 ? 31.485 -0.847 -2.474 1.00 62.62 509 SER A N 1
ATOM 4160 C CA . SER A 1 509 ? 32.406 -0.889 -1.352 1.00 62.62 509 SER A CA 1
ATOM 4161 C C . SER A 1 509 ? 32.921 -2.312 -1.141 1.00 62.62 509 SER A C 1
ATOM 4163 O O . SER A 1 509 ? 32.139 -3.230 -0.913 1.00 62.62 509 SER A O 1
ATOM 4165 N N . ARG A 1 510 ? 34.247 -2.471 -1.133 1.00 63.09 510 ARG A N 1
ATOM 4166 C CA . ARG A 1 510 ? 34.948 -3.726 -0.794 1.00 63.09 510 ARG A CA 1
ATOM 4167 C C . ARG A 1 510 ? 34.878 -4.058 0.704 1.00 63.09 510 ARG A C 1
ATOM 4169 O O . ARG A 1 510 ? 35.499 -5.012 1.162 1.00 63.09 510 ARG A O 1
ATOM 4176 N N . THR A 1 511 ? 34.212 -3.217 1.498 1.00 51.34 511 THR A N 1
ATOM 4177 C CA . THR A 1 511 ? 34.154 -3.355 2.954 1.00 51.34 511 THR A CA 1
ATOM 4178 C C . THR A 1 511 ? 33.209 -4.482 3.361 1.00 51.34 511 THR A C 1
ATOM 4180 O O . THR A 1 511 ? 32.086 -4.575 2.874 1.00 51.34 511 THR A O 1
ATOM 4183 N N . THR A 1 512 ? 33.616 -5.254 4.364 1.00 50.91 512 THR A N 1
ATOM 4184 C CA . THR A 1 512 ? 32.809 -6.259 5.078 1.00 50.91 512 THR A CA 1
ATOM 4185 C C . THR A 1 512 ? 31.706 -5.653 5.962 1.00 50.91 512 THR A C 1
ATOM 4187 O O . THR A 1 512 ? 31.155 -6.335 6.823 1.00 50.91 512 THR A O 1
ATOM 4190 N N . ASN A 1 513 ? 31.383 -4.361 5.804 1.00 58.03 513 ASN A N 1
ATOM 4191 C CA . ASN A 1 513 ? 30.360 -3.714 6.617 1.00 58.03 513 ASN A CA 1
ATOM 4192 C C . ASN A 1 513 ? 28.972 -4.157 6.136 1.00 58.03 513 ASN A C 1
ATOM 4194 O O . ASN A 1 513 ? 28.447 -3.627 5.153 1.00 58.03 513 ASN A O 1
ATOM 4198 N N . ALA A 1 514 ? 28.394 -5.115 6.862 1.00 62.75 514 ALA A N 1
ATOM 4199 C CA . ALA A 1 514 ? 27.093 -5.706 6.574 1.00 62.75 514 ALA A CA 1
ATOM 4200 C C . ALA A 1 514 ? 25.999 -4.646 6.350 1.00 62.75 514 ALA A C 1
ATOM 4202 O O . ALA A 1 514 ? 25.226 -4.765 5.404 1.00 62.75 514 ALA A O 1
ATOM 4203 N N . SER A 1 515 ? 25.972 -3.560 7.134 1.00 63.75 515 SER A N 1
ATOM 4204 C CA . SER A 1 515 ? 24.928 -2.522 7.031 1.00 63.75 515 SER A CA 1
ATOM 4205 C C . SER A 1 515 ? 24.861 -1.856 5.648 1.00 63.75 515 SER A C 1
ATOM 4207 O O . SER A 1 515 ? 23.778 -1.693 5.086 1.00 63.75 515 SER A O 1
ATOM 4209 N N . LEU A 1 516 ? 26.017 -1.549 5.048 1.00 65.25 516 LEU A N 1
ATOM 4210 C CA . LEU A 1 516 ? 26.099 -0.941 3.716 1.00 65.25 516 LEU A CA 1
ATOM 4211 C C . LEU A 1 516 ? 25.698 -1.929 2.614 1.00 65.25 516 LEU A C 1
ATOM 4213 O O . LEU A 1 516 ? 25.101 -1.528 1.613 1.00 65.25 516 LEU A O 1
ATOM 4217 N N . GLN A 1 517 ? 26.003 -3.216 2.797 1.00 67.50 517 GLN A N 1
ATOM 4218 C CA . GLN A 1 517 ? 25.587 -4.273 1.873 1.00 67.50 517 GLN A CA 1
ATOM 4219 C C . GLN A 1 517 ? 24.070 -4.503 1.934 1.00 67.50 517 GLN A C 1
ATOM 4221 O O . GLN A 1 517 ? 23.431 -4.655 0.891 1.00 67.50 517 GLN A O 1
ATOM 4226 N N . HIS A 1 518 ? 23.471 -4.456 3.129 1.00 71.62 518 HIS A N 1
ATOM 4227 C CA . HIS A 1 518 ? 22.019 -4.530 3.302 1.00 71.62 518 HIS A CA 1
ATOM 4228 C C . HIS A 1 518 ? 21.302 -3.346 2.641 1.00 71.62 518 HIS A C 1
ATOM 4230 O O . HIS A 1 518 ? 20.331 -3.561 1.916 1.00 71.62 518 HIS A O 1
ATOM 4236 N N . GLU A 1 519 ? 21.802 -2.117 2.808 1.00 76.25 519 GLU A N 1
ATOM 4237 C CA . GLU A 1 519 ? 21.234 -0.934 2.146 1.00 76.25 519 GLU A CA 1
ATOM 4238 C C . GLU A 1 519 ? 21.254 -1.079 0.611 1.00 76.25 519 GLU A C 1
ATOM 4240 O O . GLU A 1 519 ? 20.267 -0.764 -0.059 1.00 76.25 519 GLU A O 1
ATOM 4245 N N . PHE A 1 520 ? 22.346 -1.612 0.045 1.00 78.56 520 PHE A N 1
ATOM 4246 C CA . PHE A 1 520 ? 22.457 -1.856 -1.398 1.00 78.56 520 PHE A CA 1
ATOM 4247 C C . PHE A 1 520 ? 21.458 -2.900 -1.892 1.00 78.56 520 PHE A C 1
ATOM 4249 O O . PHE A 1 520 ? 20.731 -2.645 -2.855 1.00 78.56 520 PHE A O 1
ATOM 4256 N N . ARG A 1 521 ? 21.359 -4.049 -1.210 1.00 78.19 521 ARG A N 1
ATOM 4257 C CA . ARG A 1 521 ? 20.376 -5.094 -1.544 1.00 78.19 521 ARG A CA 1
ATOM 4258 C C . ARG A 1 521 ? 18.945 -4.550 -1.509 1.00 78.19 521 ARG A C 1
ATOM 4260 O O . ARG A 1 521 ? 18.166 -4.825 -2.420 1.00 78.19 521 ARG A O 1
ATOM 4267 N N . ARG A 1 522 ? 18.615 -3.717 -0.515 1.00 81.31 522 ARG A N 1
ATOM 4268 C CA . ARG A 1 522 ? 17.313 -3.036 -0.425 1.00 81.31 522 ARG A CA 1
ATOM 4269 C C . ARG A 1 522 ? 17.093 -2.058 -1.571 1.00 81.31 522 ARG A C 1
ATOM 4271 O O . ARG A 1 522 ? 16.027 -2.072 -2.180 1.00 81.31 522 ARG A O 1
ATOM 4278 N N . ALA A 1 523 ? 18.092 -1.252 -1.920 1.00 84.06 523 ALA A N 1
ATOM 4279 C CA . ALA A 1 523 ? 17.996 -0.329 -3.046 1.00 84.06 523 ALA A CA 1
ATOM 4280 C C . ALA A 1 523 ? 17.721 -1.057 -4.368 1.00 84.06 523 ALA A C 1
ATOM 4282 O O . ALA A 1 523 ? 16.908 -0.602 -5.165 1.00 84.06 523 ALA A O 1
ATOM 4283 N N . GLN A 1 524 ? 18.340 -2.222 -4.585 1.00 84.12 524 GLN A N 1
ATOM 4284 C CA . GLN A 1 524 ? 18.083 -3.033 -5.776 1.00 84.12 524 GLN A CA 1
ATOM 4285 C C . GLN A 1 524 ? 16.627 -3.498 -5.890 1.00 84.12 524 GLN A C 1
ATOM 4287 O O . GLN A 1 524 ? 16.210 -3.857 -6.988 1.00 84.12 524 GLN A O 1
ATOM 4292 N N . SER A 1 525 ? 15.844 -3.496 -4.805 1.00 83.00 525 SER A N 1
ATOM 4293 C CA . SER A 1 525 ? 14.427 -3.861 -4.879 1.00 83.00 525 SER A CA 1
ATOM 4294 C C . SER A 1 525 ? 13.605 -2.902 -5.752 1.00 83.00 525 SER A C 1
ATOM 4296 O O . SER A 1 525 ? 12.638 -3.341 -6.365 1.00 83.00 525 SER A O 1
ATOM 4298 N N . ILE A 1 526 ? 14.056 -1.650 -5.917 1.00 90.44 526 ILE A N 1
ATOM 4299 C CA . ILE A 1 526 ? 13.473 -0.651 -6.835 1.00 90.44 526 ILE A CA 1
ATOM 4300 C C . ILE A 1 526 ? 13.478 -1.153 -8.286 1.00 90.44 526 ILE A C 1
ATOM 4302 O O . ILE A 1 52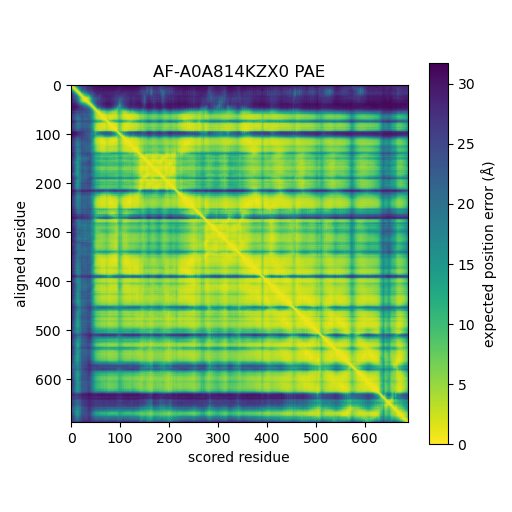6 ? 12.622 -0.799 -9.093 1.00 90.44 526 ILE A O 1
ATOM 4306 N N . LEU A 1 527 ? 14.442 -2.003 -8.644 1.00 91.31 527 LEU A N 1
ATOM 4307 C CA . LEU A 1 527 ? 14.530 -2.562 -9.991 1.00 91.31 527 LEU A CA 1
ATOM 4308 C C . LEU A 1 527 ? 13.414 -3.581 -10.263 1.00 91.31 527 LEU A C 1
ATOM 4310 O O . LEU A 1 527 ? 13.013 -3.731 -11.415 1.00 91.31 527 LEU A O 1
ATOM 4314 N N . TYR A 1 528 ? 12.866 -4.230 -9.229 1.00 89.56 528 TYR A N 1
ATOM 4315 C CA . TYR A 1 528 ? 11.674 -5.068 -9.387 1.00 89.56 528 TYR A CA 1
ATOM 4316 C C . TYR A 1 528 ? 10.442 -4.221 -9.705 1.00 89.56 528 TYR A C 1
ATOM 4318 O O . TYR A 1 528 ? 9.683 -4.588 -10.593 1.00 89.56 528 TYR A O 1
ATOM 4326 N N . ASP A 1 529 ? 10.291 -3.057 -9.064 1.00 92.75 529 ASP A N 1
ATOM 4327 C CA . ASP A 1 529 ? 9.215 -2.102 -9.373 1.00 92.75 529 ASP A CA 1
ATOM 4328 C C . ASP A 1 529 ? 9.251 -1.658 -10.826 1.00 92.75 529 ASP A C 1
ATOM 4330 O O . ASP A 1 529 ? 8.234 -1.658 -11.519 1.00 92.75 529 ASP A O 1
ATOM 4334 N N . LEU A 1 530 ? 10.455 -1.340 -11.305 1.00 95.25 530 LEU A N 1
ATOM 4335 C CA . LEU A 1 530 ? 10.661 -0.969 -12.693 1.00 95.25 530 LEU A CA 1
ATOM 4336 C C . LEU A 1 530 ? 10.329 -2.118 -13.651 1.00 95.25 530 LEU A C 1
ATOM 4338 O O . LEU A 1 530 ? 9.734 -1.894 -14.704 1.00 95.25 530 LEU A O 1
ATOM 4342 N N . LYS A 1 531 ? 10.699 -3.349 -13.286 1.00 92.75 531 LYS A N 1
ATOM 4343 C CA . LYS A 1 531 ? 10.364 -4.536 -14.070 1.00 92.75 531 LYS A CA 1
ATOM 4344 C C . LYS A 1 531 ? 8.853 -4.769 -14.117 1.00 92.75 531 LYS A C 1
ATOM 4346 O O . LYS A 1 531 ? 8.345 -5.039 -15.198 1.00 92.75 531 LYS A O 1
ATOM 4351 N N . TYR A 1 532 ? 8.140 -4.638 -12.996 1.00 91.94 532 TYR A N 1
ATOM 4352 C CA . TYR A 1 532 ? 6.678 -4.740 -12.978 1.00 91.94 532 TYR A CA 1
ATOM 4353 C C . TYR A 1 532 ? 6.055 -3.689 -13.897 1.00 91.94 532 TYR A C 1
ATOM 4355 O O . TYR A 1 532 ? 5.309 -4.047 -14.803 1.00 91.94 532 TYR A O 1
ATOM 4363 N N . LEU A 1 533 ? 6.466 -2.424 -13.753 1.00 95.12 533 LEU A N 1
ATOM 4364 C CA . LEU A 1 533 ? 5.937 -1.303 -14.532 1.00 95.12 533 LEU A CA 1
ATOM 4365 C C . LEU A 1 533 ? 6.120 -1.483 -16.050 1.00 95.12 533 LEU A C 1
ATOM 4367 O O . LEU A 1 533 ? 5.260 -1.085 -16.833 1.00 95.12 533 LEU A O 1
ATOM 4371 N N . LEU A 1 534 ? 7.244 -2.066 -16.476 1.00 94.38 534 LEU A N 1
ATOM 4372 C CA . LEU A 1 534 ? 7.570 -2.285 -17.889 1.00 94.38 534 LEU A CA 1
ATOM 4373 C C . LEU A 1 534 ? 7.187 -3.680 -18.401 1.00 94.38 534 LEU A C 1
ATOM 4375 O O . LEU A 1 534 ? 7.334 -3.944 -19.596 1.00 94.38 534 LEU A O 1
ATOM 4379 N N . GLY A 1 535 ? 6.713 -4.570 -17.528 1.00 88.75 535 GLY A N 1
ATOM 4380 C CA . GLY A 1 535 ? 6.517 -5.987 -17.828 1.00 88.75 535 GLY A CA 1
ATOM 4381 C C . GLY A 1 535 ? 5.449 -6.251 -18.885 1.00 88.75 535 GLY A C 1
ATOM 4382 O O . GLY A 1 535 ? 5.549 -7.235 -19.618 1.00 88.75 535 GLY A O 1
ATOM 4383 N N . VAL A 1 536 ? 4.464 -5.358 -19.019 1.00 79.75 536 VAL A N 1
ATOM 4384 C CA . VAL A 1 536 ? 3.384 -5.508 -19.997 1.00 79.75 536 VAL A CA 1
ATOM 4385 C C . VAL A 1 536 ? 3.512 -4.480 -21.116 1.00 79.75 536 VAL A C 1
ATOM 4387 O O . VAL A 1 536 ? 3.306 -3.281 -20.937 1.00 79.75 536 VAL A O 1
ATOM 4390 N N . VAL A 1 537 ? 3.860 -4.970 -22.304 1.00 86.81 537 VAL A N 1
ATOM 4391 C CA . VAL A 1 537 ? 4.065 -4.144 -23.497 1.00 86.81 537 VAL A CA 1
ATOM 4392 C C . VAL A 1 537 ? 2.717 -3.615 -24.011 1.00 86.81 537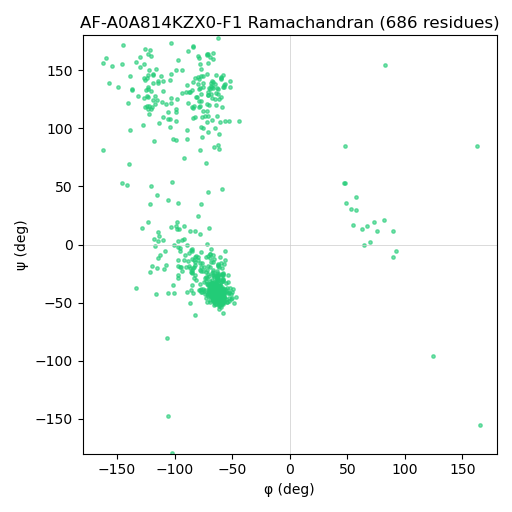 VAL A C 1
ATOM 4394 O O . VAL A 1 537 ? 1.782 -4.401 -24.204 1.00 86.81 537 VAL A O 1
ATOM 4397 N N . PRO A 1 538 ? 2.569 -2.301 -24.254 1.00 87.12 538 PRO A N 1
ATOM 4398 C CA . PRO A 1 538 ? 1.324 -1.738 -24.753 1.00 87.12 538 PRO A CA 1
ATOM 4399 C C . PRO A 1 538 ? 1.084 -2.110 -26.219 1.00 87.12 538 PRO A C 1
ATOM 4401 O O . PRO A 1 538 ? 2.008 -2.213 -27.023 1.00 87.12 538 PRO A O 1
ATOM 4404 N N . GLN A 1 539 ? -0.191 -2.283 -26.568 1.00 85.69 539 GLN A N 1
ATOM 4405 C CA . GLN A 1 539 ? -0.628 -2.478 -27.954 1.00 85.69 539 GLN A CA 1
ATOM 4406 C C . GLN A 1 539 ? -0.786 -1.145 -28.696 1.00 85.69 539 GLN A C 1
ATOM 4408 O O . GLN A 1 539 ? -0.602 -1.084 -29.908 1.00 85.69 539 GLN A O 1
ATOM 4413 N N . GLU A 1 540 ? -1.095 -0.075 -27.961 1.00 88.75 540 GLU A N 1
ATOM 4414 C CA . GLU A 1 540 ? -1.311 1.267 -28.490 1.00 88.75 540 GLU A CA 1
ATOM 4415 C C . GLU A 1 540 ? -0.415 2.275 -27.775 1.00 88.75 540 GLU A C 1
ATOM 4417 O O . GLU A 1 540 ? -0.207 2.198 -26.562 1.00 88.75 540 GLU A O 1
ATOM 4422 N N . TYR A 1 541 ? 0.098 3.240 -28.537 1.00 93.88 541 TYR A N 1
ATOM 4423 C CA . TYR A 1 541 ? 1.013 4.264 -28.049 1.00 93.88 541 TYR A CA 1
ATOM 4424 C C . TYR A 1 541 ? 0.450 5.653 -28.349 1.00 93.88 541 TYR A C 1
ATOM 4426 O O . TYR A 1 541 ? 0.283 6.028 -29.515 1.00 93.88 541 TYR A O 1
ATOM 4434 N N . THR A 1 542 ? 0.200 6.437 -27.300 1.00 95.31 542 THR A N 1
ATOM 4435 C CA . THR A 1 542 ? -0.139 7.867 -27.395 1.00 95.31 542 THR A CA 1
ATOM 4436 C C . THR A 1 542 ? 1.129 8.722 -27.498 1.00 95.31 542 THR A C 1
ATOM 4438 O O . THR A 1 542 ? 2.247 8.214 -27.364 1.00 95.31 542 THR A O 1
ATOM 4441 N N . VAL A 1 543 ? 0.986 10.019 -27.784 1.00 96.38 543 VAL A N 1
ATOM 4442 C CA . VAL A 1 543 ? 2.134 10.943 -27.842 1.00 96.38 543 VAL A CA 1
ATOM 4443 C C . VAL A 1 543 ? 2.748 11.092 -26.450 1.00 96.38 543 VAL A C 1
ATOM 4445 O O . VAL A 1 543 ? 3.956 10.927 -26.289 1.00 96.38 543 VAL A O 1
ATOM 4448 N N . GLU A 1 544 ? 1.903 11.283 -25.441 1.00 97.19 544 GLU A N 1
ATOM 4449 C CA . GLU A 1 544 ? 2.284 11.450 -24.040 1.00 97.19 544 GLU A CA 1
ATOM 4450 C C . GLU A 1 544 ? 2.982 10.196 -23.498 1.00 97.19 544 GLU A C 1
ATOM 4452 O O . GLU A 1 544 ? 4.000 10.299 -22.811 1.00 97.19 544 GLU A O 1
ATOM 4457 N N . LEU A 1 545 ? 2.494 8.999 -23.856 1.00 96.69 545 LEU A N 1
ATOM 4458 C CA . LEU A 1 545 ? 3.123 7.743 -23.450 1.00 96.69 545 LEU A CA 1
ATOM 4459 C C . LEU A 1 545 ? 4.531 7.614 -24.038 1.00 96.69 545 LEU A C 1
ATOM 4461 O O . LEU A 1 545 ? 5.453 7.234 -23.318 1.00 96.69 545 LEU A O 1
ATOM 4465 N N . ARG A 1 546 ? 4.719 7.941 -25.325 1.00 97.19 546 ARG A N 1
ATOM 4466 C CA . ARG A 1 546 ? 6.048 7.908 -25.961 1.00 97.19 546 ARG A CA 1
ATOM 4467 C C . ARG A 1 546 ? 6.996 8.912 -25.317 1.00 97.19 546 ARG A C 1
ATOM 4469 O O . ARG A 1 546 ? 8.136 8.561 -25.019 1.00 97.19 546 ARG A O 1
ATOM 4476 N N . GLU A 1 547 ? 6.537 10.141 -25.107 1.00 97.56 547 GLU A N 1
ATOM 4477 C CA . GLU A 1 547 ? 7.349 11.213 -24.535 1.00 97.56 547 GLU A CA 1
ATOM 4478 C C . GLU A 1 547 ? 7.818 10.863 -23.119 1.00 97.56 547 GLU A C 1
ATOM 4480 O O . GLU A 1 547 ? 9.023 10.848 -22.852 1.00 97.56 547 GLU A O 1
ATOM 4485 N N . ASN A 1 548 ? 6.891 10.486 -22.237 1.00 97.81 548 ASN A N 1
ATOM 4486 C CA . ASN A 1 548 ? 7.211 10.192 -20.842 1.00 97.81 548 ASN A CA 1
ATOM 4487 C C . ASN A 1 548 ? 7.943 8.854 -20.668 1.00 97.81 548 ASN A C 1
ATOM 4489 O O . ASN A 1 548 ? 8.812 8.737 -19.798 1.00 97.81 548 ASN A O 1
ATOM 4493 N N . PHE A 1 549 ? 7.717 7.874 -21.553 1.00 97.94 549 PHE A N 1
ATOM 4494 C CA . PHE A 1 549 ? 8.596 6.706 -21.635 1.00 97.94 549 PHE A CA 1
ATOM 4495 C C . PHE A 1 549 ? 10.028 7.118 -21.990 1.00 97.94 549 PHE A C 1
ATOM 4497 O O . PHE A 1 549 ? 10.971 6.661 -21.346 1.00 97.94 549 PHE A O 1
ATOM 4504 N N . LEU A 1 550 ? 10.222 7.977 -23.000 1.00 98.06 550 LEU A N 1
ATOM 4505 C CA . LEU A 1 550 ? 11.558 8.433 -23.397 1.00 98.06 550 LEU A CA 1
ATOM 4506 C C . LEU A 1 550 ? 12.234 9.265 -22.303 1.00 98.06 550 LEU A C 1
ATOM 4508 O O . LEU A 1 550 ? 13.454 9.184 -22.164 1.00 98.06 550 LEU A O 1
ATOM 4512 N N . ASN A 1 551 ? 11.477 10.022 -21.508 1.00 97.75 551 ASN A N 1
ATOM 4513 C CA . ASN A 1 551 ? 11.996 10.723 -20.331 1.00 97.75 551 ASN A CA 1
ATOM 4514 C C . ASN A 1 551 ? 12.564 9.729 -19.310 1.00 97.75 551 ASN A C 1
ATOM 4516 O O . ASN A 1 551 ? 13.753 9.798 -18.993 1.00 97.75 551 ASN A O 1
ATOM 4520 N N . GLY A 1 552 ? 11.777 8.724 -18.911 1.00 97.88 552 GLY A N 1
ATOM 4521 C CA . GLY A 1 552 ? 12.259 7.650 -18.036 1.00 97.88 552 GLY A CA 1
ATOM 4522 C C . GLY A 1 552 ? 13.430 6.867 -18.633 1.00 97.88 552 GLY A C 1
ATOM 4523 O O . GLY A 1 552 ? 14.412 6.586 -17.949 1.00 97.88 552 GLY A O 1
ATOM 4524 N N . PHE A 1 553 ? 13.400 6.604 -19.940 1.00 98.12 553 PHE A N 1
ATOM 4525 C CA . PHE A 1 553 ? 14.472 5.906 -20.643 1.00 98.12 553 PHE A CA 1
ATOM 4526 C C . PHE A 1 553 ? 15.794 6.691 -20.649 1.00 98.12 553 PHE A C 1
ATOM 4528 O O . PHE A 1 553 ? 16.861 6.092 -20.518 1.00 98.12 553 PHE A O 1
ATOM 4535 N N . ARG A 1 554 ? 15.761 8.025 -20.768 1.00 98.00 554 ARG A N 1
ATOM 4536 C CA . ARG A 1 554 ? 16.966 8.872 -20.678 1.00 98.00 554 ARG A CA 1
ATOM 4537 C C . ARG A 1 554 ? 17.584 8.827 -19.283 1.00 98.00 554 ARG A C 1
ATOM 4539 O O . ARG A 1 554 ? 18.801 8.698 -19.169 1.00 98.00 554 ARG A O 1
ATOM 4546 N N . VAL A 1 555 ? 16.759 8.855 -18.240 1.00 97.38 555 VAL A N 1
ATOM 4547 C CA . VAL A 1 555 ? 17.223 8.684 -16.855 1.00 97.38 555 VAL A CA 1
ATOM 4548 C C . VAL A 1 555 ? 17.773 7.266 -16.641 1.00 97.38 555 VAL A C 1
ATOM 4550 O O . VAL A 1 555 ? 18.833 7.076 -16.048 1.00 97.38 555 VAL A O 1
ATOM 4553 N N . PHE A 1 556 ? 17.149 6.246 -17.230 1.00 97.62 556 PHE A N 1
ATOM 4554 C CA . PHE A 1 556 ? 17.690 4.885 -17.220 1.00 97.62 556 PHE A CA 1
ATOM 4555 C C . PHE A 1 556 ? 19.040 4.778 -17.946 1.00 97.62 556 PHE A C 1
ATOM 4557 O O . PHE A 1 556 ? 19.949 4.096 -17.475 1.00 97.62 556 PHE A O 1
ATOM 4564 N N . LEU A 1 557 ? 19.236 5.498 -19.056 1.00 97.44 557 LEU A N 1
ATOM 4565 C CA . LEU A 1 557 ? 20.539 5.586 -19.723 1.00 97.44 557 LEU A CA 1
ATOM 4566 C C . LEU A 1 557 ? 21.610 6.238 -18.841 1.00 97.44 557 LEU A C 1
ATOM 4568 O O . LEU A 1 557 ? 22.776 5.851 -18.943 1.00 97.44 557 LEU A O 1
ATOM 4572 N N . GLN A 1 558 ? 21.248 7.179 -17.967 1.00 95.75 558 GLN A N 1
ATOM 4573 C CA . GLN A 1 558 ? 22.171 7.740 -16.978 1.00 95.75 558 GLN A CA 1
ATOM 4574 C C . GLN A 1 558 ? 22.647 6.661 -15.998 1.00 95.75 558 GLN A C 1
ATOM 4576 O O . GLN A 1 558 ? 23.855 6.526 -15.795 1.00 95.75 558 GLN A O 1
ATOM 4581 N N . LEU A 1 559 ? 21.741 5.814 -15.493 1.00 95.06 559 LEU A N 1
ATOM 4582 C CA . LEU A 1 559 ? 22.113 4.642 -14.690 1.00 95.06 559 LEU A CA 1
ATOM 4583 C C . LEU A 1 559 ? 23.064 3.713 -15.458 1.00 95.06 559 LEU A C 1
ATOM 4585 O O . LEU A 1 559 ? 24.134 3.360 -14.957 1.00 95.06 559 LEU A O 1
ATOM 4589 N N . LEU A 1 560 ? 22.722 3.356 -16.700 1.00 95.19 560 LEU A N 1
ATOM 4590 C CA . LEU A 1 560 ? 23.594 2.512 -17.521 1.00 95.19 560 LEU A CA 1
ATOM 4591 C C . LEU A 1 560 ? 24.957 3.165 -17.782 1.00 95.19 560 LEU A C 1
ATOM 4593 O O . LEU A 1 560 ? 25.950 2.454 -17.909 1.00 95.19 560 LEU A O 1
ATOM 4597 N N . SER A 1 561 ? 25.024 4.495 -17.844 1.00 94.25 561 SER A N 1
ATOM 4598 C CA . SER A 1 561 ? 26.270 5.247 -18.023 1.00 94.25 561 SER A CA 1
ATOM 4599 C C . SER A 1 561 ? 27.150 5.219 -16.773 1.00 94.25 561 SER A C 1
ATOM 4601 O O . SER A 1 561 ? 28.375 5.134 -16.907 1.00 94.25 561 SER A O 1
ATOM 4603 N N . TYR A 1 562 ? 26.554 5.209 -15.575 1.00 92.56 562 TYR A N 1
ATOM 4604 C CA . TYR A 1 562 ? 27.274 4.969 -14.318 1.00 92.56 562 TYR A CA 1
ATOM 4605 C C . TYR A 1 562 ? 27.832 3.547 -14.239 1.00 92.56 562 TYR A C 1
ATOM 4607 O O . TYR A 1 562 ? 28.936 3.343 -13.739 1.00 92.56 562 TYR A O 1
ATOM 4615 N N . MET A 1 563 ? 27.105 2.571 -14.786 1.00 91.56 563 MET A N 1
ATOM 4616 C CA . MET A 1 563 ? 27.572 1.185 -14.882 1.00 91.56 563 MET A CA 1
ATOM 4617 C C . MET A 1 563 ? 28.598 0.970 -16.005 1.00 91.56 563 MET A C 1
ATOM 4619 O O . MET A 1 563 ? 29.360 0.006 -15.985 1.00 91.56 563 MET A O 1
ATOM 4623 N N . HIS A 1 564 ? 28.617 1.836 -17.021 1.00 90.88 564 HIS A N 1
ATOM 4624 C CA . HIS A 1 564 ? 29.459 1.654 -18.198 1.00 90.88 564 HIS A CA 1
ATOM 4625 C C . HIS A 1 564 ? 30.934 1.885 -17.877 1.00 90.88 564 HIS A C 1
ATOM 4627 O O . HIS A 1 564 ? 31.374 3.028 -17.750 1.00 90.88 564 HIS A O 1
ATOM 4633 N N . GLY A 1 565 ? 31.709 0.808 -17.802 1.00 86.69 565 GLY A N 1
ATOM 4634 C CA . GLY A 1 565 ? 33.117 0.844 -17.432 1.00 86.69 565 GLY A CA 1
ATOM 4635 C C . GLY A 1 565 ? 33.369 0.893 -15.922 1.00 86.69 565 GLY A C 1
ATOM 4636 O O . GLY A 1 565 ? 34.448 1.336 -15.531 1.00 86.69 565 GLY A O 1
ATOM 4637 N N . MET A 1 566 ? 32.397 0.484 -15.094 1.00 87.25 566 MET A N 1
ATOM 4638 C CA . MET A 1 566 ? 32.567 0.315 -13.639 1.00 87.25 566 MET A CA 1
ATOM 4639 C C . MET A 1 566 ? 33.437 -0.905 -13.292 1.00 87.25 566 MET A C 1
ATOM 4641 O O . MET A 1 566 ? 33.644 -1.758 -14.154 1.00 87.25 566 MET A O 1
ATOM 4645 N N . ASP A 1 567 ? 33.939 -0.992 -12.057 1.00 81.38 567 ASP A N 1
ATOM 4646 C CA . ASP A 1 567 ? 34.741 -2.122 -11.543 1.00 81.38 567 ASP A CA 1
ATOM 4647 C C . ASP A 1 567 ? 35.869 -2.568 -12.483 1.00 81.38 567 ASP A C 1
ATOM 4649 O O . ASP A 1 567 ? 35.991 -3.730 -12.876 1.00 81.38 567 ASP A O 1
ATOM 4653 N N . LYS A 1 568 ? 36.705 -1.608 -12.895 1.00 81.81 568 LYS A N 1
ATOM 4654 C CA . LYS A 1 568 ? 37.869 -1.920 -13.724 1.00 81.81 568 LYS A CA 1
ATOM 4655 C C . LYS A 1 568 ? 38.887 -2.717 -12.903 1.00 81.81 568 LYS A C 1
ATOM 4657 O O . LYS A 1 568 ? 39.298 -2.267 -11.835 1.00 81.81 568 LYS A O 1
ATOM 4662 N N . VAL A 1 569 ? 39.348 -3.841 -13.440 1.00 79.81 569 VAL A N 1
ATOM 4663 C CA . VAL A 1 569 ? 40.365 -4.696 -12.814 1.00 79.81 569 VAL A CA 1
ATOM 4664 C C . VAL A 1 569 ? 41.605 -4.788 -13.693 1.00 79.81 569 VAL A C 1
ATOM 4666 O O . VAL A 1 569 ? 41.511 -4.875 -14.917 1.00 79.81 569 VAL A O 1
ATOM 4669 N N . ALA A 1 570 ? 42.781 -4.745 -13.073 1.00 82.06 570 ALA A N 1
ATOM 4670 C CA . ALA A 1 570 ? 44.042 -5.040 -13.742 1.00 82.06 570 ALA A CA 1
ATOM 4671 C C . ALA A 1 570 ? 44.383 -6.519 -13.550 1.00 82.06 570 ALA A C 1
ATOM 4673 O O . ALA A 1 570 ? 44.041 -7.125 -12.534 1.00 82.06 570 ALA A O 1
ATOM 4674 N N . ARG A 1 571 ? 45.089 -7.104 -14.518 1.00 81.25 571 ARG A N 1
ATOM 4675 C CA . ARG A 1 571 ? 45.537 -8.491 -14.415 1.00 81.25 571 ARG A CA 1
ATOM 4676 C C . ARG A 1 571 ? 46.443 -8.671 -13.196 1.00 81.25 571 ARG A C 1
ATOM 4678 O O . ARG A 1 571 ? 47.467 -8.004 -13.081 1.00 81.25 571 ARG A O 1
ATOM 4685 N N . GLN A 1 572 ? 46.121 -9.644 -12.347 1.00 79.00 572 GLN A N 1
ATOM 4686 C CA . GLN A 1 572 ? 47.006 -10.048 -11.258 1.00 79.00 572 GLN A CA 1
ATOM 4687 C C . GLN A 1 572 ? 48.230 -10.786 -11.814 1.00 79.00 572 GLN A C 1
ATOM 4689 O O . GLN A 1 572 ? 48.116 -11.716 -12.619 1.00 79.00 572 GLN A O 1
ATOM 4694 N N . VAL A 1 573 ? 49.419 -10.338 -11.406 1.00 79.75 573 VAL A N 1
ATOM 4695 C CA . VAL A 1 573 ? 50.709 -10.898 -11.827 1.00 79.75 573 VAL A CA 1
ATOM 4696 C C . VAL A 1 573 ? 51.440 -11.401 -10.587 1.00 79.75 573 VAL A C 1
ATOM 4698 O O . VAL A 1 573 ? 51.758 -10.623 -9.694 1.00 79.75 573 VAL A O 1
ATOM 4701 N N . GLY A 1 574 ? 51.721 -12.704 -10.531 1.00 83.12 574 GLY A N 1
ATOM 4702 C CA . GLY A 1 574 ? 52.427 -13.331 -9.413 1.00 83.12 574 GLY A CA 1
ATOM 4703 C C . GLY A 1 574 ? 51.634 -14.480 -8.799 1.00 83.12 574 GLY A C 1
ATOM 4704 O O . GLY A 1 574 ? 51.735 -15.608 -9.274 1.00 83.12 574 GLY A O 1
ATOM 4705 N N . GLN A 1 575 ? 50.888 -14.207 -7.727 1.00 78.56 575 GLN A N 1
ATOM 4706 C CA . GLN A 1 575 ? 50.105 -15.226 -7.021 1.00 78.56 575 GLN A CA 1
ATOM 4707 C C . GLN A 1 575 ? 48.816 -15.576 -7.771 1.00 78.56 575 GLN A C 1
ATOM 4709 O O . GLN A 1 575 ? 48.198 -14.721 -8.403 1.00 78.56 575 GLN A O 1
ATOM 4714 N N . HIS A 1 576 ? 48.424 -16.848 -7.691 1.00 80.19 576 HIS A N 1
ATOM 4715 C CA . HIS A 1 576 ? 47.134 -17.304 -8.191 1.00 80.19 576 HIS A CA 1
ATOM 4716 C C . HIS A 1 576 ? 46.008 -16.701 -7.346 1.00 80.19 576 HIS A C 1
ATOM 4718 O O . HIS A 1 576 ? 46.084 -16.713 -6.118 1.00 80.19 576 HIS A O 1
ATOM 4724 N N . VAL A 1 577 ? 44.978 -16.196 -8.018 1.00 74.12 577 VAL A N 1
ATOM 4725 C CA . VAL A 1 577 ? 43.735 -15.745 -7.398 1.00 74.12 577 VAL A CA 1
ATOM 4726 C C . VAL A 1 577 ? 42.680 -16.796 -7.709 1.00 74.12 577 VAL A C 1
ATOM 4728 O O . VAL A 1 577 ? 42.373 -17.031 -8.874 1.00 74.12 577 VAL A O 1
ATOM 4731 N N . GLU A 1 578 ? 42.203 -17.469 -6.665 1.00 75.88 578 GLU A N 1
ATOM 4732 C CA . GLU A 1 578 ? 41.202 -18.538 -6.769 1.00 75.88 578 GLU A CA 1
ATOM 4733 C C . GLU A 1 578 ? 39.775 -17.974 -6.879 1.00 75.88 578 GLU A C 1
ATOM 4735 O O . GLU A 1 578 ? 38.929 -18.556 -7.552 1.00 75.88 578 GLU A O 1
ATOM 4740 N N . PHE A 1 579 ? 39.521 -16.807 -6.272 1.00 68.88 579 PHE A N 1
ATOM 4741 C CA . PHE A 1 579 ? 38.222 -16.132 -6.267 1.00 68.88 579 PHE A CA 1
ATOM 4742 C C . PHE A 1 579 ? 38.388 -14.630 -6.515 1.00 68.88 579 PHE A C 1
ATOM 4744 O O . PHE A 1 579 ? 39.200 -13.990 -5.846 1.00 68.88 579 PHE A O 1
ATOM 4751 N N . ASP A 1 580 ? 37.577 -14.070 -7.420 1.00 68.44 580 ASP A N 1
ATOM 4752 C CA . ASP A 1 580 ? 37.488 -12.630 -7.694 1.00 68.44 580 ASP A CA 1
ATOM 4753 C C . ASP A 1 580 ? 36.280 -12.022 -6.944 1.00 68.44 580 ASP A C 1
ATOM 4755 O O . ASP A 1 580 ? 35.174 -11.961 -7.489 1.00 68.44 580 ASP A O 1
ATOM 4759 N N . PRO A 1 581 ? 36.437 -11.542 -5.694 1.00 61.91 581 PRO A N 1
ATOM 4760 C CA . PRO A 1 581 ? 35.326 -10.980 -4.912 1.00 61.91 581 PRO A CA 1
ATOM 4761 C C . PRO A 1 581 ? 34.821 -9.635 -5.464 1.00 61.91 581 PRO A C 1
ATOM 4763 O O . PRO A 1 581 ? 33.822 -9.094 -4.997 1.00 61.91 581 PRO A O 1
ATOM 4766 N N . GLU A 1 582 ? 35.529 -9.061 -6.436 1.00 66.12 582 GLU A N 1
ATOM 4767 C CA . GLU A 1 582 ? 35.313 -7.706 -6.942 1.00 66.12 582 GLU A CA 1
ATOM 4768 C C . GLU A 1 582 ? 34.065 -7.595 -7.828 1.00 66.12 582 GLU A C 1
ATOM 4770 O O . GLU A 1 582 ? 33.559 -6.494 -8.024 1.00 66.12 582 GLU A O 1
ATOM 4775 N N . TRP A 1 583 ? 33.557 -8.708 -8.366 1.00 71.31 583 TRP A N 1
ATOM 4776 C CA . TRP A 1 583 ? 32.548 -8.677 -9.430 1.00 71.31 583 TRP A CA 1
ATOM 4777 C C . TRP A 1 583 ? 31.133 -9.075 -8.996 1.00 71.31 583 TRP A C 1
ATOM 4779 O O . TRP A 1 583 ? 30.171 -8.758 -9.695 1.00 71.31 583 TRP A O 1
ATOM 4789 N N . GLU A 1 584 ? 30.961 -9.743 -7.854 1.00 75.25 584 GLU A N 1
ATOM 4790 C CA . GLU A 1 584 ? 29.673 -10.333 -7.455 1.00 75.25 584 GLU A CA 1
ATOM 4791 C C . GLU A 1 584 ? 28.542 -9.290 -7.371 1.00 75.25 584 GLU A C 1
ATOM 4793 O O . GLU A 1 584 ? 27.474 -9.445 -7.967 1.00 75.25 584 GLU A O 1
ATOM 4798 N N . THR A 1 585 ? 28.792 -8.174 -6.679 1.00 76.44 585 THR A N 1
ATOM 4799 C CA . THR A 1 585 ? 27.794 -7.104 -6.489 1.00 76.44 585 THR A CA 1
ATOM 4800 C C . THR A 1 585 ? 27.400 -6.463 -7.824 1.00 76.44 585 THR A C 1
ATOM 4802 O O . THR A 1 585 ? 26.218 -6.208 -8.085 1.00 76.44 585 THR A O 1
ATOM 4805 N N . ALA A 1 586 ? 28.389 -6.259 -8.693 1.00 80.44 586 ALA A N 1
ATOM 4806 C CA . ALA A 1 586 ? 28.224 -5.702 -10.024 1.00 80.44 586 ALA A CA 1
ATOM 4807 C C . ALA A 1 586 ? 27.412 -6.630 -10.936 1.00 80.44 586 ALA A C 1
ATOM 4809 O O . ALA A 1 586 ? 26.490 -6.175 -11.616 1.00 80.44 586 ALA A O 1
ATOM 4810 N N . PHE A 1 587 ? 27.696 -7.936 -10.918 1.00 82.56 587 PHE A N 1
ATOM 4811 C CA . PHE A 1 587 ? 26.938 -8.932 -11.675 1.00 82.56 587 PHE A CA 1
ATOM 4812 C C . PHE A 1 587 ? 25.494 -9.038 -11.205 1.00 82.56 587 PHE A C 1
ATOM 4814 O O . PHE A 1 587 ? 24.594 -9.008 -12.043 1.00 82.56 587 PHE A O 1
ATOM 4821 N N . ASN A 1 588 ? 25.255 -9.061 -9.893 1.00 82.38 588 ASN A N 1
ATOM 4822 C CA . ASN A 1 588 ? 23.901 -9.076 -9.340 1.00 82.38 588 ASN A CA 1
ATOM 4823 C C . ASN A 1 588 ? 23.077 -7.864 -9.805 1.00 82.38 588 ASN A C 1
ATOM 4825 O O . ASN A 1 588 ? 21.896 -7.996 -10.129 1.00 82.38 588 ASN A O 1
ATOM 4829 N N . LEU A 1 589 ? 23.696 -6.681 -9.896 1.00 87.31 589 LEU A N 1
ATOM 4830 C CA . LEU A 1 589 ? 23.044 -5.508 -10.479 1.00 87.31 589 LEU A CA 1
ATOM 4831 C C . LEU A 1 589 ? 22.791 -5.682 -11.986 1.00 87.31 589 LEU A C 1
ATOM 4833 O O . LEU A 1 589 ? 21.696 -5.391 -12.463 1.00 87.31 589 LEU A O 1
ATOM 4837 N N . VAL A 1 590 ? 23.782 -6.163 -12.743 1.00 87.56 590 VAL A N 1
ATOM 4838 C CA . VAL A 1 590 ? 23.676 -6.365 -14.198 1.00 87.56 590 VAL A CA 1
ATOM 4839 C C . VAL A 1 590 ? 22.578 -7.361 -14.566 1.00 87.56 590 VAL A C 1
ATOM 4841 O O . VAL A 1 590 ? 21.837 -7.083 -15.504 1.00 87.56 590 VAL A O 1
ATOM 4844 N N . ILE A 1 591 ? 22.437 -8.472 -13.838 1.00 86.25 591 ILE A N 1
ATOM 4845 C CA . ILE A 1 591 ? 21.397 -9.486 -14.080 1.00 86.25 591 ILE A CA 1
ATOM 4846 C C . ILE A 1 591 ? 20.006 -8.852 -13.959 1.00 86.25 591 ILE A C 1
ATOM 4848 O O . ILE A 1 591 ? 19.191 -8.951 -14.878 1.00 86.25 591 ILE A O 1
ATOM 4852 N N . LYS A 1 592 ? 19.763 -8.097 -12.880 1.00 88.06 592 LYS A N 1
ATOM 4853 C CA . LYS A 1 592 ? 18.494 -7.376 -12.680 1.00 88.06 592 LYS A CA 1
ATOM 4854 C C . LYS A 1 592 ? 18.239 -6.371 -13.804 1.00 88.06 592 LYS A C 1
ATOM 4856 O O . LYS A 1 592 ? 17.150 -6.334 -14.371 1.00 88.06 592 LYS A O 1
ATOM 4861 N N . ILE A 1 593 ? 19.258 -5.603 -14.186 1.00 91.50 593 ILE A N 1
ATOM 4862 C CA . ILE A 1 593 ? 19.180 -4.618 -15.273 1.00 91.50 593 ILE A CA 1
ATOM 4863 C C . ILE A 1 593 ? 18.942 -5.271 -16.642 1.00 91.50 593 ILE A C 1
ATOM 4865 O O . ILE A 1 593 ? 18.246 -4.692 -17.473 1.00 91.50 593 ILE A O 1
ATOM 4869 N N . GLN A 1 594 ? 19.471 -6.468 -16.894 1.00 89.62 594 GLN A N 1
ATOM 4870 C CA . GLN A 1 594 ? 19.270 -7.188 -18.152 1.00 89.62 594 GLN A CA 1
ATOM 4871 C C . GLN A 1 594 ? 17.796 -7.544 -18.379 1.00 89.62 594 GLN A C 1
ATOM 4873 O O . GLN A 1 594 ? 17.308 -7.407 -19.505 1.00 89.62 594 GLN A O 1
ATOM 4878 N N . SER A 1 595 ? 17.077 -7.940 -17.323 1.00 89.19 595 SER A N 1
ATOM 4879 C CA . SER A 1 595 ? 15.631 -8.187 -17.409 1.00 89.19 595 SER A CA 1
ATOM 4880 C C . SER A 1 595 ? 14.875 -6.919 -17.840 1.00 89.19 595 SER A C 1
ATOM 4882 O O . SER A 1 595 ? 14.120 -6.945 -18.809 1.00 89.19 595 SER A O 1
ATOM 4884 N N . ILE A 1 596 ? 15.193 -5.773 -17.226 1.00 93.81 596 ILE A N 1
ATOM 4885 C CA . ILE A 1 596 ? 14.604 -4.464 -17.549 1.00 93.81 596 ILE A CA 1
ATOM 4886 C C . ILE A 1 596 ? 14.950 -4.029 -18.977 1.00 93.81 596 ILE A C 1
ATOM 4888 O O . ILE A 1 596 ? 14.088 -3.539 -19.704 1.00 93.81 596 ILE A O 1
ATOM 4892 N N . ILE A 1 597 ? 16.205 -4.209 -19.404 1.00 92.75 597 ILE A N 1
ATOM 4893 C CA . ILE A 1 597 ? 16.634 -3.911 -20.777 1.00 92.75 597 ILE A CA 1
ATOM 4894 C C . ILE A 1 597 ? 15.797 -4.707 -21.777 1.00 92.75 597 ILE A C 1
ATOM 4896 O O . ILE A 1 597 ? 15.387 -4.144 -22.789 1.00 92.75 597 ILE A O 1
ATOM 4900 N N . SER A 1 598 ? 15.532 -5.983 -21.495 1.00 90.75 598 SER A N 1
ATOM 4901 C CA . SER A 1 598 ? 14.711 -6.831 -22.362 1.00 90.75 598 SER A CA 1
ATOM 4902 C C . SER A 1 598 ? 13.295 -6.265 -22.490 1.00 90.75 598 SER A C 1
ATOM 4904 O O . SER A 1 598 ? 12.854 -6.015 -23.609 1.00 90.75 598 SER A O 1
ATOM 4906 N N . SER A 1 599 ? 12.655 -5.893 -21.375 1.00 92.38 599 SER A N 1
ATOM 4907 C CA . SER A 1 599 ? 11.343 -5.231 -21.400 1.00 92.38 599 SER A CA 1
ATOM 4908 C C . SER A 1 599 ? 11.364 -3.913 -22.188 1.00 92.38 599 SER A C 1
ATOM 4910 O O . SER A 1 599 ? 10.504 -3.681 -23.033 1.00 92.38 599 SER A O 1
ATOM 4912 N N . ILE A 1 600 ? 12.377 -3.058 -22.005 1.00 94.06 600 ILE A N 1
ATOM 4913 C CA . ILE A 1 600 ? 12.522 -1.808 -22.780 1.00 94.06 600 ILE A CA 1
ATOM 4914 C C . ILE A 1 600 ? 12.645 -2.095 -24.283 1.00 94.06 600 ILE A C 1
ATOM 4916 O O . ILE A 1 600 ? 12.093 -1.360 -25.109 1.00 94.06 600 ILE A O 1
ATOM 4920 N N . LEU A 1 601 ? 13.395 -3.135 -24.653 1.00 91.75 601 LEU A N 1
ATOM 4921 C CA . LEU A 1 601 ? 13.555 -3.542 -26.044 1.00 91.75 601 LEU A CA 1
ATOM 4922 C C . LEU A 1 601 ? 12.240 -4.060 -26.629 1.00 91.75 601 LEU A C 1
ATOM 4924 O O . LEU A 1 601 ? 11.943 -3.705 -27.768 1.00 91.75 601 LEU A O 1
ATOM 4928 N N . ASP A 1 602 ? 11.438 -4.798 -25.863 1.00 91.56 602 ASP A N 1
ATOM 4929 C CA . ASP A 1 602 ? 10.116 -5.261 -26.294 1.00 91.56 602 ASP A CA 1
ATOM 4930 C C . ASP A 1 602 ? 9.153 -4.090 -26.535 1.00 91.56 602 ASP A C 1
ATOM 4932 O O . ASP A 1 602 ? 8.471 -4.056 -27.561 1.00 91.56 602 ASP A O 1
ATOM 4936 N N . TRP A 1 603 ? 9.177 -3.065 -25.675 1.00 93.75 603 TRP A N 1
ATOM 4937 C CA . TRP A 1 603 ? 8.443 -1.813 -25.902 1.00 93.75 603 TRP A CA 1
ATOM 4938 C C . TRP A 1 603 ? 8.887 -1.113 -27.191 1.00 93.75 603 TRP A C 1
ATOM 4940 O O . TRP A 1 603 ? 8.068 -0.761 -28.041 1.00 93.75 603 TRP A O 1
ATOM 4950 N N . CYS A 1 604 ? 10.195 -0.943 -27.392 1.00 92.44 604 CYS A N 1
ATOM 4951 C CA . CYS A 1 604 ? 10.717 -0.358 -28.629 1.00 92.44 604 CYS A CA 1
ATOM 4952 C C . CYS A 1 604 ? 10.387 -1.231 -29.858 1.00 92.44 604 CYS A C 1
ATOM 4954 O O . CYS A 1 604 ? 10.231 -0.736 -30.975 1.00 92.44 604 CYS A O 1
ATOM 4956 N N . ALA A 1 605 ? 10.277 -2.547 -29.685 1.00 90.19 605 ALA A N 1
ATOM 4957 C CA . ALA A 1 605 ? 9.953 -3.473 -30.757 1.00 90.19 605 ALA A CA 1
ATOM 4958 C C . ALA A 1 605 ? 8.487 -3.399 -31.201 1.00 90.19 605 ALA A C 1
ATOM 4960 O O . ALA A 1 605 ? 8.194 -3.919 -32.275 1.00 90.19 605 ALA A O 1
ATOM 4961 N N . GLN A 1 606 ? 7.585 -2.717 -30.494 1.00 90.69 606 GLN A N 1
ATOM 4962 C CA . GLN A 1 606 ? 6.205 -2.520 -30.963 1.00 90.69 606 GLN A CA 1
ATOM 4963 C C . GLN A 1 606 ? 5.990 -1.172 -31.664 1.00 90.69 606 GLN A C 1
ATOM 4965 O O . GLN A 1 606 ? 5.225 -1.113 -32.621 1.00 90.69 606 GLN A O 1
ATOM 4970 N N . ASP A 1 607 ? 6.750 -0.126 -31.321 1.00 93.00 607 ASP A N 1
ATOM 4971 C CA . ASP A 1 607 ? 6.547 1.222 -31.874 1.00 93.00 607 ASP A CA 1
ATOM 4972 C C . ASP A 1 607 ? 7.797 1.808 -32.558 1.00 93.00 607 ASP A C 1
ATOM 4974 O O . ASP A 1 607 ? 8.895 1.852 -32.001 1.00 93.00 607 ASP A O 1
ATOM 4978 N N . LYS A 1 608 ? 7.640 2.264 -33.809 1.00 91.62 608 LYS A N 1
ATOM 4979 C CA . LYS A 1 608 ? 8.758 2.760 -34.632 1.00 91.62 608 LYS A CA 1
ATOM 4980 C C . LYS A 1 608 ? 9.313 4.093 -34.129 1.00 91.62 608 LYS A C 1
ATOM 4982 O O . LYS A 1 608 ? 10.529 4.280 -34.165 1.00 91.62 608 LYS A O 1
ATOM 4987 N N . GLU A 1 609 ? 8.453 5.018 -33.715 1.00 93.81 609 GLU A N 1
ATOM 4988 C CA . GLU A 1 609 ? 8.880 6.341 -33.247 1.00 93.81 609 GLU A CA 1
ATOM 4989 C C . GLU A 1 609 ? 9.631 6.220 -31.924 1.00 93.81 609 GLU A C 1
ATOM 4991 O O . GLU A 1 609 ? 10.724 6.770 -31.777 1.00 93.81 609 GLU A O 1
ATOM 4996 N N . LEU A 1 610 ? 9.109 5.396 -31.014 1.00 94.50 610 LEU A N 1
ATOM 4997 C CA . LEU A 1 610 ? 9.752 5.066 -29.754 1.00 94.50 610 LEU A CA 1
ATOM 4998 C C . LEU A 1 610 ? 11.129 4.432 -29.969 1.00 94.50 610 LEU A C 1
ATOM 5000 O O . LEU A 1 610 ? 12.105 4.858 -29.350 1.00 94.50 610 LEU A O 1
ATOM 5004 N N . LEU A 1 611 ? 11.239 3.461 -30.886 1.00 93.44 611 LEU A N 1
ATOM 5005 C CA . LEU A 1 611 ? 12.516 2.832 -31.232 1.00 93.44 611 LEU A CA 1
ATOM 5006 C C . LEU A 1 611 ? 13.543 3.850 -31.734 1.00 93.44 611 LEU A C 1
ATOM 5008 O O . LEU A 1 611 ? 14.707 3.782 -31.337 1.00 93.44 611 LEU A O 1
ATOM 5012 N N . LEU A 1 612 ? 13.136 4.778 -32.606 1.00 92.62 612 LEU A N 1
ATOM 5013 C CA . LEU A 1 612 ? 14.027 5.806 -33.149 1.00 92.62 612 LEU A CA 1
ATOM 5014 C C . LEU A 1 612 ? 14.487 6.781 -32.063 1.00 92.62 612 LEU A C 1
ATOM 5016 O O . LEU A 1 612 ? 15.692 6.998 -31.934 1.00 92.62 612 LEU A O 1
ATOM 5020 N N . GLY A 1 613 ? 13.567 7.290 -31.239 1.00 94.88 613 GLY A N 1
ATOM 5021 C CA . GLY A 1 613 ? 13.908 8.177 -30.125 1.00 94.88 613 GLY A CA 1
ATOM 5022 C C . GLY A 1 613 ? 14.821 7.496 -29.101 1.00 94.88 613 GLY A C 1
ATOM 5023 O O . GLY A 1 613 ? 15.817 8.066 -28.654 1.00 94.88 613 GLY A O 1
ATOM 5024 N N . ALA A 1 614 ? 14.553 6.228 -28.784 1.00 94.88 614 ALA A N 1
ATOM 5025 C CA . ALA A 1 614 ? 15.391 5.448 -27.885 1.00 94.88 614 ALA A CA 1
ATOM 5026 C C . ALA A 1 614 ? 16.763 5.131 -28.506 1.00 94.88 614 ALA A C 1
ATOM 5028 O O . ALA A 1 614 ? 17.754 5.028 -27.777 1.00 94.88 614 ALA A O 1
ATOM 5029 N N . TYR A 1 615 ? 16.851 4.929 -29.823 1.00 93.31 615 TYR A N 1
ATOM 5030 C CA . TYR A 1 615 ? 18.114 4.725 -30.538 1.00 93.31 615 TYR A CA 1
ATOM 5031 C C . TYR A 1 615 ? 18.976 5.992 -30.506 1.00 93.31 615 TYR A C 1
ATOM 5033 O O . TYR A 1 615 ? 20.143 5.921 -30.121 1.00 93.31 615 TYR A O 1
ATOM 5041 N N . GLU A 1 616 ? 18.386 7.146 -30.820 1.00 94.19 616 GLU A N 1
ATOM 5042 C CA . GLU A 1 616 ? 19.053 8.450 -30.767 1.00 94.19 616 GLU A CA 1
ATOM 5043 C C . GLU A 1 616 ? 19.576 8.757 -29.360 1.00 94.19 616 GLU A C 1
ATOM 5045 O O . GLU A 1 616 ? 20.768 9.018 -29.192 1.00 94.19 616 GLU A O 1
ATOM 5050 N N . ALA A 1 617 ? 18.733 8.614 -28.331 1.00 96.31 617 ALA A N 1
ATOM 5051 C CA . ALA A 1 617 ? 19.136 8.833 -26.942 1.00 96.31 617 ALA A CA 1
ATOM 5052 C C . ALA A 1 617 ? 20.302 7.921 -26.515 1.00 96.31 617 ALA A C 1
ATOM 5054 O O . ALA A 1 617 ? 21.223 8.362 -25.828 1.00 96.31 617 ALA A O 1
ATOM 5055 N N . THR A 1 618 ? 20.310 6.660 -26.968 1.00 95.75 618 THR A N 1
ATOM 5056 C CA . THR A 1 618 ? 21.418 5.730 -26.674 1.00 95.75 618 THR A CA 1
ATOM 5057 C C . THR A 1 618 ? 22.703 6.150 -27.393 1.00 95.75 618 THR A C 1
ATOM 5059 O O . THR A 1 618 ? 23.780 6.082 -26.806 1.00 95.75 618 THR A O 1
ATOM 5062 N N . GLY A 1 619 ? 22.606 6.606 -28.647 1.00 93.31 619 GLY A N 1
ATOM 5063 C CA . GLY A 1 619 ? 23.748 7.120 -29.407 1.00 93.31 619 GLY A CA 1
ATOM 5064 C C . GLY A 1 619 ? 24.367 8.365 -28.766 1.00 93.31 619 GLY A C 1
ATOM 5065 O O . GLY A 1 619 ? 25.589 8.450 -28.658 1.00 93.31 619 GLY A O 1
ATOM 5066 N N . LEU A 1 620 ? 23.535 9.285 -28.267 1.00 94.56 620 LEU A N 1
ATOM 5067 C CA . LEU A 1 620 ? 23.987 10.458 -27.514 1.00 94.56 620 LEU A CA 1
ATOM 5068 C C . LEU A 1 620 ? 24.705 10.057 -26.218 1.00 94.56 620 LEU A C 1
ATOM 5070 O O . LEU A 1 620 ? 25.789 10.569 -25.944 1.00 94.56 620 LEU A O 1
ATOM 5074 N N . ALA A 1 621 ? 24.157 9.098 -25.463 1.00 94.31 621 ALA A N 1
ATOM 5075 C CA . ALA A 1 621 ? 24.805 8.579 -24.258 1.00 94.31 621 ALA A CA 1
ATOM 5076 C C . ALA A 1 621 ? 26.172 7.937 -24.568 1.00 94.31 621 ALA A C 1
ATOM 5078 O O . ALA A 1 621 ? 27.148 8.192 -23.865 1.00 94.31 621 ALA A O 1
ATOM 5079 N N . LEU A 1 622 ? 26.278 7.157 -25.652 1.00 91.00 622 LEU A N 1
ATOM 5080 C CA . LEU A 1 622 ? 27.557 6.590 -26.096 1.00 91.00 622 LEU A CA 1
ATOM 5081 C C . LEU A 1 622 ? 28.573 7.662 -26.486 1.00 91.00 622 LEU A C 1
ATOM 5083 O O . LEU A 1 622 ? 29.736 7.559 -26.098 1.00 91.00 622 LEU A O 1
ATOM 5087 N N . ALA A 1 623 ? 28.151 8.682 -27.233 1.00 89.31 623 ALA A N 1
ATOM 5088 C CA . ALA A 1 623 ? 29.026 9.781 -27.617 1.00 89.31 623 ALA A CA 1
ATOM 5089 C C . ALA A 1 623 ? 29.565 10.518 -26.380 1.00 89.31 623 ALA A C 1
ATOM 5091 O O . ALA A 1 623 ? 30.740 10.874 -26.339 1.00 89.31 623 ALA A O 1
ATOM 5092 N N . GLU A 1 624 ? 28.739 10.703 -25.349 1.00 89.62 624 GLU A N 1
ATOM 5093 C CA . GLU A 1 624 ? 29.162 11.345 -24.105 1.00 89.62 624 GLU A CA 1
ATOM 5094 C C . GLU A 1 624 ? 30.130 10.478 -23.288 1.00 89.62 624 GLU A C 1
ATOM 5096 O O . GLU A 1 624 ? 31.154 10.966 -22.805 1.00 89.62 624 GLU A O 1
ATOM 5101 N N . ILE A 1 625 ? 29.880 9.167 -23.213 1.00 86.38 625 ILE A N 1
ATOM 5102 C CA . ILE A 1 625 ? 30.820 8.210 -22.613 1.00 86.38 625 ILE A CA 1
ATOM 5103 C C . ILE A 1 625 ? 32.166 8.249 -23.345 1.00 86.38 625 ILE A C 1
ATOM 5105 O O . ILE A 1 625 ? 33.211 8.250 -22.700 1.00 86.38 625 ILE A O 1
ATOM 5109 N N . GLN A 1 626 ? 32.170 8.316 -24.678 1.00 81.81 626 GLN A N 1
ATOM 5110 C CA . GLN A 1 626 ? 33.405 8.392 -25.463 1.00 81.81 626 GLN A CA 1
ATOM 5111 C C . GLN A 1 626 ? 34.199 9.678 -25.204 1.00 81.81 626 GLN A C 1
ATOM 5113 O O . GLN A 1 626 ? 35.423 9.616 -25.144 1.00 81.81 626 GLN A O 1
ATOM 5118 N N . LYS A 1 627 ? 33.534 10.826 -25.015 1.00 80.38 627 LYS A N 1
ATOM 5119 C CA . LYS A 1 627 ? 34.212 12.094 -24.680 1.00 80.38 627 LYS A CA 1
ATOM 5120 C C . LYS A 1 627 ? 34.837 12.088 -23.287 1.00 80.38 627 LYS A C 1
ATOM 5122 O O . LYS A 1 627 ? 35.874 12.710 -23.088 1.00 80.38 627 LYS A O 1
ATOM 5127 N N . THR A 1 628 ? 34.173 11.444 -22.330 1.00 74.19 628 THR A N 1
ATOM 5128 C CA . THR A 1 628 ? 34.550 11.446 -20.906 1.00 74.19 628 THR A CA 1
ATOM 5129 C C . THR A 1 628 ? 35.473 10.290 -20.526 1.00 74.19 628 THR A C 1
ATOM 5131 O O . THR A 1 628 ? 36.063 10.297 -19.450 1.00 74.19 628 THR A O 1
ATOM 5134 N N . SER A 1 629 ? 35.616 9.291 -21.399 1.00 67.31 629 SER A N 1
ATOM 5135 C CA . SER A 1 629 ? 36.547 8.186 -21.193 1.00 67.31 629 SER A CA 1
ATOM 5136 C C . SER A 1 629 ? 37.980 8.682 -21.354 1.00 67.31 629 SER A C 1
ATOM 5138 O O . SER A 1 629 ? 38.423 8.978 -22.462 1.00 67.31 629 SER A O 1
ATOM 5140 N N . ASP A 1 630 ? 38.717 8.733 -20.248 1.00 57.19 630 ASP A N 1
ATOM 5141 C CA . ASP A 1 630 ? 40.147 9.016 -20.261 1.00 57.19 630 ASP A CA 1
ATOM 5142 C C . ASP A 1 630 ? 40.896 7.949 -21.077 1.00 57.19 630 ASP A C 1
ATOM 5144 O O . ASP A 1 630 ? 41.122 6.824 -20.631 1.00 57.19 630 ASP A O 1
ATOM 5148 N N . ILE A 1 631 ? 41.333 8.320 -22.283 1.00 53.97 631 ILE A N 1
ATOM 5149 C CA . ILE A 1 631 ? 42.276 7.546 -23.113 1.00 53.97 631 ILE A CA 1
ATOM 5150 C C . ILE A 1 631 ? 43.724 7.775 -22.606 1.00 53.97 631 ILE A C 1
ATOM 5152 O O . ILE A 1 631 ? 44.701 7.703 -23.348 1.00 53.97 631 ILE A O 1
ATOM 5156 N N . SER A 1 632 ? 43.895 8.143 -21.335 1.00 47.34 632 SER A N 1
ATOM 5157 C CA . SER A 1 632 ? 45.123 8.758 -20.818 1.00 47.34 632 SER A CA 1
ATOM 5158 C C . SER A 1 632 ? 46.263 7.768 -20.536 1.00 47.34 632 SER A C 1
ATOM 5160 O O . SER A 1 632 ? 47.401 8.209 -20.367 1.00 47.34 632 SER A O 1
ATOM 5162 N N . HIS A 1 633 ? 46.007 6.452 -20.563 1.00 46.78 633 HIS A N 1
ATOM 5163 C CA . HIS A 1 633 ? 46.996 5.423 -20.196 1.00 46.78 633 HIS A CA 1
ATOM 5164 C C . HIS A 1 633 ? 47.489 4.516 -21.332 1.00 46.78 633 HIS A C 1
ATOM 5166 O O . HIS A 1 633 ? 48.466 3.801 -21.135 1.00 46.78 633 HIS A O 1
ATOM 5172 N N . LEU A 1 634 ? 46.890 4.570 -22.527 1.00 52.25 634 LEU A N 1
ATOM 5173 C CA . LEU A 1 634 ? 47.300 3.688 -23.623 1.00 52.25 634 LEU A CA 1
ATOM 5174 C C . LEU A 1 634 ? 48.753 3.959 -24.033 1.00 52.25 634 LEU A C 1
ATOM 5176 O O . LEU A 1 634 ? 49.153 5.117 -24.204 1.00 52.25 634 LEU A O 1
ATOM 5180 N N . ILE A 1 635 ? 49.526 2.884 -24.219 1.00 50.72 635 ILE A N 1
ATOM 5181 C CA . ILE A 1 635 ? 50.892 2.930 -24.754 1.00 50.72 635 ILE A CA 1
ATOM 5182 C C . ILE A 1 635 ? 50.845 3.709 -26.065 1.00 50.72 635 ILE A C 1
ATOM 5184 O O . ILE A 1 635 ? 50.362 3.223 -27.084 1.00 50.72 635 ILE A O 1
ATOM 5188 N N . LYS A 1 636 ? 51.343 4.941 -26.057 1.00 52.44 636 LYS A N 1
ATOM 5189 C CA . LYS A 1 636 ? 51.410 5.724 -27.282 1.00 52.44 636 LYS A CA 1
ATOM 5190 C C . LYS A 1 636 ? 52.426 5.074 -28.220 1.00 52.44 636 LYS A C 1
ATOM 5192 O O . LYS A 1 636 ? 53.507 4.671 -27.785 1.00 52.44 636 LYS A O 1
ATOM 5197 N N . ASP A 1 637 ? 52.084 4.953 -29.498 1.00 53.81 637 ASP A N 1
ATOM 5198 C CA . ASP A 1 637 ? 53.032 4.491 -30.508 1.00 53.81 637 ASP A CA 1
ATOM 5199 C C . ASP A 1 637 ? 54.225 5.469 -30.620 1.00 53.81 637 ASP A C 1
ATOM 5201 O O . ASP A 1 637 ? 54.274 6.524 -29.979 1.00 53.81 637 ASP A O 1
ATOM 5205 N N . LYS A 1 638 ? 55.206 5.154 -31.474 1.00 51.91 638 LYS A N 1
ATOM 5206 C CA . LYS A 1 638 ? 56.374 6.029 -31.701 1.00 51.91 638 LYS A CA 1
ATOM 5207 C C . LYS A 1 638 ? 56.008 7.451 -32.170 1.00 51.91 638 LYS A C 1
ATOM 5209 O O . LYS A 1 638 ? 56.852 8.336 -32.075 1.00 51.91 638 LYS A O 1
ATOM 5214 N N . ASN A 1 639 ? 54.783 7.669 -32.651 1.00 54.00 639 ASN A N 1
ATOM 5215 C CA . ASN A 1 639 ? 54.234 8.946 -33.109 1.00 54.00 639 ASN A CA 1
ATOM 5216 C C . ASN A 1 639 ? 53.282 9.591 -32.085 1.00 54.00 639 ASN A C 1
ATOM 5218 O O . ASN A 1 639 ? 52.561 10.530 -32.423 1.00 54.00 639 ASN A O 1
ATOM 5222 N N . ASN A 1 640 ? 53.286 9.125 -30.834 1.00 56.94 640 ASN A N 1
ATOM 5223 C CA . ASN A 1 640 ? 52.430 9.621 -29.760 1.00 56.94 640 ASN A CA 1
ATOM 5224 C C . ASN A 1 640 ? 50.918 9.323 -29.962 1.00 56.94 640 ASN A C 1
ATOM 5226 O O . ASN A 1 640 ? 50.086 9.935 -29.287 1.00 56.94 640 ASN A O 1
ATOM 5230 N N . SER A 1 641 ? 50.554 8.398 -30.864 1.00 57.75 641 SER A N 1
ATOM 5231 C CA . SER A 1 641 ? 49.167 7.987 -31.136 1.00 57.75 641 SER A CA 1
ATOM 5232 C C . SER A 1 641 ? 48.738 6.855 -30.202 1.00 57.75 641 SER A C 1
ATOM 5234 O O . SER A 1 641 ? 49.435 5.852 -30.080 1.00 57.75 641 SER A O 1
ATOM 5236 N N . SER A 1 642 ? 47.568 6.978 -29.575 1.00 58.25 642 SER A N 1
ATOM 5237 C CA . SER A 1 642 ? 46.942 5.912 -28.774 1.00 58.25 642 SER A CA 1
ATOM 5238 C C . SER A 1 642 ? 46.276 4.815 -29.624 1.00 58.25 642 SER A C 1
ATOM 5240 O O . SER A 1 642 ? 45.828 3.798 -29.091 1.00 58.25 642 SER A O 1
ATOM 5242 N N . ILE A 1 643 ? 46.220 5.025 -30.945 1.00 66.44 643 ILE A N 1
ATOM 5243 C CA . ILE A 1 643 ? 45.628 4.131 -31.942 1.00 66.44 643 ILE A CA 1
ATOM 5244 C C . ILE A 1 643 ? 46.739 3.526 -32.807 1.00 66.44 643 ILE A C 1
ATOM 5246 O O . ILE A 1 643 ? 47.490 4.245 -33.473 1.00 66.44 643 ILE A O 1
ATOM 5250 N N . VAL A 1 644 ? 46.797 2.198 -32.826 1.00 70.56 644 VAL A N 1
ATOM 5251 C CA . VAL A 1 644 ? 47.660 1.355 -33.651 1.00 70.56 644 VAL A CA 1
ATOM 5252 C C . VAL A 1 644 ? 46.823 0.776 -34.785 1.00 70.56 644 VAL A C 1
ATOM 5254 O O . VAL A 1 644 ? 45.848 0.065 -34.552 1.00 70.56 644 VAL A O 1
ATOM 5257 N N . LYS A 1 645 ? 47.216 1.043 -36.030 1.00 76.31 645 LYS A N 1
ATOM 5258 C CA . LYS A 1 645 ? 46.593 0.409 -37.197 1.00 76.31 645 LYS A CA 1
ATOM 5259 C C . LYS A 1 645 ? 47.137 -1.001 -37.349 1.00 76.31 645 LYS A C 1
ATOM 5261 O O . LYS A 1 645 ? 48.336 -1.170 -37.562 1.00 76.31 645 LYS A O 1
ATOM 5266 N N . THR A 1 646 ? 46.270 -2.000 -37.269 1.00 77.88 646 THR A N 1
ATOM 5267 C CA . THR A 1 646 ? 46.643 -3.402 -37.478 1.00 77.88 646 THR A CA 1
ATOM 5268 C C . THR A 1 646 ? 45.767 -4.041 -38.550 1.00 77.88 646 THR A C 1
ATOM 5270 O O . THR A 1 646 ? 44.796 -3.450 -39.020 1.00 77.88 646 THR A O 1
ATOM 5273 N N . THR A 1 647 ? 46.152 -5.232 -38.997 1.00 84.38 647 THR A N 1
ATOM 5274 C CA . THR A 1 647 ? 45.374 -6.022 -39.954 1.00 84.38 647 THR A CA 1
ATOM 5275 C C . THR A 1 647 ? 44.944 -7.316 -39.276 1.00 84.38 647 THR A C 1
ATOM 5277 O O . THR A 1 647 ? 45.797 -8.078 -38.827 1.00 84.38 647 THR A O 1
ATOM 5280 N N . VAL A 1 648 ? 43.636 -7.557 -39.193 1.00 76.00 648 VAL A N 1
ATOM 5281 C CA . VAL A 1 648 ? 43.052 -8.802 -38.668 1.00 76.00 648 VAL A CA 1
ATOM 5282 C C . VAL A 1 648 ? 42.215 -9.415 -39.782 1.00 76.00 648 VAL A C 1
ATOM 5284 O O . VAL A 1 648 ? 41.252 -8.792 -40.219 1.00 76.00 648 VAL A O 1
ATOM 5287 N N . ASN A 1 649 ? 42.580 -10.608 -40.261 1.00 75.12 649 ASN A N 1
ATOM 5288 C CA . ASN A 1 649 ? 41.904 -11.287 -41.379 1.00 75.12 649 ASN A CA 1
ATOM 5289 C C . ASN A 1 649 ? 41.674 -10.356 -42.592 1.00 75.12 649 ASN A C 1
ATOM 5291 O O . ASN A 1 649 ? 40.544 -10.171 -43.032 1.00 75.12 649 ASN A O 1
ATOM 5295 N N . ASP A 1 650 ? 42.742 -9.709 -43.070 1.00 85.88 650 ASP A N 1
ATOM 5296 C CA . ASP A 1 650 ? 42.748 -8.746 -44.190 1.00 85.88 650 ASP A CA 1
ATOM 5297 C C . ASP A 1 650 ? 41.960 -7.435 -43.977 1.00 85.88 650 ASP A C 1
ATOM 5299 O O . ASP A 1 650 ? 41.999 -6.538 -44.825 1.00 85.88 650 ASP A O 1
ATOM 5303 N N . LEU A 1 651 ? 41.315 -7.252 -42.821 1.00 78.94 651 LEU A N 1
ATOM 5304 C CA . LEU A 1 651 ? 40.662 -6.001 -42.446 1.00 78.94 651 LEU A CA 1
ATOM 5305 C C . LEU A 1 651 ? 41.652 -5.081 -41.732 1.00 78.94 651 LEU A C 1
ATOM 5307 O O . LEU A 1 651 ? 42.199 -5.425 -40.683 1.00 78.94 651 LEU A O 1
ATOM 5311 N N . LYS A 1 652 ? 41.857 -3.883 -42.288 1.00 84.50 652 LYS A N 1
ATOM 5312 C CA . LYS A 1 652 ? 42.595 -2.809 -41.613 1.00 84.50 652 LYS A CA 1
ATOM 5313 C C . LYS A 1 652 ? 41.710 -2.208 -40.533 1.00 84.50 652 LYS A C 1
ATOM 5315 O O . LYS A 1 652 ? 40.686 -1.607 -40.847 1.00 84.50 652 LYS A O 1
ATOM 5320 N N . VAL A 1 653 ? 42.125 -2.365 -39.286 1.00 81.50 653 VAL A N 1
ATOM 5321 C CA . VAL A 1 653 ? 41.383 -1.907 -38.114 1.00 81.50 653 VAL A CA 1
ATOM 5322 C C . VAL A 1 653 ? 42.249 -0.988 -37.262 1.00 81.50 653 VAL A C 1
ATOM 5324 O O . VAL A 1 653 ? 43.460 -1.183 -37.127 1.00 81.50 653 VAL A O 1
ATOM 5327 N N . ASP A 1 654 ? 41.605 0.027 -36.701 1.00 74.69 654 ASP A N 1
ATOM 5328 C CA . ASP A 1 654 ? 42.189 0.916 -35.708 1.00 74.69 654 ASP A CA 1
ATOM 5329 C C . ASP A 1 654 ? 42.036 0.247 -34.332 1.00 74.69 654 ASP A C 1
ATOM 5331 O O . ASP A 1 654 ? 40.923 -0.025 -33.883 1.00 74.69 654 ASP A O 1
ATOM 5335 N N . CYS A 1 655 ? 43.154 -0.062 -33.675 1.00 68.38 655 CYS A N 1
ATOM 5336 C CA . CYS A 1 655 ? 43.184 -0.706 -32.363 1.00 68.38 655 CYS A CA 1
ATOM 5337 C C . CYS A 1 655 ? 43.775 0.224 -31.309 1.00 68.38 655 CYS A C 1
ATOM 5339 O O . CYS A 1 655 ? 44.765 0.904 -31.551 1.00 68.38 655 CYS A O 1
ATOM 5341 N N . TYR A 1 656 ? 43.212 0.210 -30.109 1.00 69.88 656 TYR A N 1
ATOM 5342 C CA . TYR A 1 656 ? 43.765 0.928 -28.967 1.00 69.88 656 TYR A CA 1
ATOM 5343 C C . TYR A 1 656 ? 44.935 0.147 -28.356 1.00 69.88 656 TYR A C 1
ATOM 5345 O O . TYR A 1 656 ? 44.844 -1.066 -28.164 1.00 69.88 656 TYR A O 1
ATOM 5353 N N . ALA A 1 657 ? 46.044 0.830 -28.074 1.00 68.81 657 ALA A N 1
ATOM 5354 C CA . ALA A 1 657 ? 47.239 0.204 -27.510 1.00 68.81 657 ALA A CA 1
ATOM 5355 C C . ALA A 1 657 ? 47.076 -0.087 -26.008 1.00 68.81 657 ALA A C 1
ATOM 5357 O O . ALA A 1 657 ? 47.229 0.810 -25.188 1.00 68.81 657 ALA A O 1
ATOM 5358 N N . TYR A 1 658 ? 46.783 -1.339 -25.659 1.00 72.56 658 TYR A N 1
ATOM 5359 C CA . TYR A 1 658 ? 46.426 -1.771 -24.304 1.00 72.56 658 TYR A CA 1
ATOM 5360 C C . TYR A 1 658 ? 47.474 -2.734 -23.714 1.00 72.56 658 TYR A C 1
ATOM 5362 O O . TYR A 1 658 ? 47.772 -3.771 -24.312 1.00 72.56 658 TYR A O 1
ATOM 5370 N N . ASP A 1 659 ? 48.032 -2.405 -22.545 1.00 74.44 659 ASP A N 1
ATOM 5371 C CA . ASP A 1 659 ? 48.931 -3.267 -21.769 1.00 74.44 659 ASP A CA 1
ATOM 5372 C C . ASP A 1 659 ? 48.125 -4.139 -20.801 1.00 74.44 659 ASP A C 1
ATOM 5374 O O . ASP A 1 659 ? 47.787 -3.725 -19.695 1.00 74.44 659 ASP A O 1
ATOM 5378 N N . VAL A 1 660 ? 47.876 -5.391 -21.186 1.00 77.75 660 VAL A N 1
ATOM 5379 C CA . VAL A 1 660 ? 47.131 -6.371 -20.376 1.00 77.75 660 VAL A CA 1
ATOM 5380 C C . VAL A 1 660 ? 47.703 -6.535 -18.958 1.00 77.75 660 VAL A C 1
ATOM 5382 O O . VAL A 1 660 ? 46.975 -6.931 -18.053 1.00 77.75 660 VAL A O 1
ATOM 5385 N N . ALA A 1 661 ? 48.997 -6.273 -18.739 1.00 75.00 661 ALA A N 1
ATOM 5386 C CA . ALA A 1 661 ? 49.624 -6.425 -17.426 1.00 75.00 661 ALA A CA 1
ATOM 5387 C C . ALA A 1 661 ? 49.432 -5.213 -16.498 1.00 75.00 661 ALA A C 1
ATOM 5389 O O . ALA A 1 661 ? 49.737 -5.325 -15.312 1.00 75.00 661 ALA A O 1
ATOM 5390 N N . LYS A 1 662 ? 48.982 -4.060 -17.010 1.00 75.94 662 LYS A N 1
ATOM 5391 C CA . LYS A 1 662 ? 48.924 -2.798 -16.247 1.00 75.94 662 LYS A CA 1
ATOM 5392 C C . LYS A 1 662 ? 47.610 -2.052 -16.390 1.00 75.94 662 LYS A C 1
ATOM 5394 O O . LYS A 1 662 ? 47.148 -1.451 -15.424 1.00 75.94 662 LYS A O 1
ATOM 5399 N N . ASP A 1 663 ? 47.032 -2.072 -17.581 1.00 76.56 663 ASP A N 1
ATOM 5400 C CA . ASP A 1 663 ? 45.851 -1.292 -17.895 1.00 76.56 663 ASP A CA 1
ATOM 5401 C C . ASP A 1 663 ? 44.604 -2.022 -17.383 1.00 76.56 663 ASP A C 1
ATOM 5403 O O . ASP A 1 663 ? 44.393 -3.199 -17.693 1.00 76.56 663 ASP A O 1
ATOM 5407 N N . PRO A 1 664 ? 43.746 -1.358 -16.599 1.00 79.69 664 PRO A N 1
ATOM 5408 C CA . PRO A 1 664 ? 42.576 -2.006 -16.041 1.00 79.69 664 PRO A CA 1
ATOM 5409 C C . PRO A 1 664 ? 41.456 -2.104 -17.093 1.00 79.69 664 PRO A C 1
ATOM 5411 O O . PRO A 1 664 ? 41.247 -1.185 -17.888 1.00 79.69 664 PRO A O 1
ATOM 5414 N N . ILE A 1 665 ? 40.710 -3.208 -17.089 1.00 80.50 665 ILE A N 1
ATOM 5415 C CA . ILE A 1 665 ? 39.573 -3.459 -17.985 1.00 80.50 665 ILE A CA 1
ATOM 5416 C C . ILE A 1 665 ? 38.290 -3.646 -17.186 1.00 80.50 665 ILE A C 1
ATOM 5418 O O . ILE A 1 665 ? 38.295 -4.208 -16.096 1.00 80.50 665 ILE A O 1
ATOM 5422 N N . SER A 1 666 ? 37.178 -3.188 -17.753 1.00 83.00 666 SER A N 1
ATOM 5423 C CA . SER A 1 666 ? 35.840 -3.505 -17.264 1.00 83.00 666 SER A CA 1
ATOM 5424 C C . SER A 1 666 ? 35.099 -4.331 -18.306 1.00 83.00 666 SER A C 1
ATOM 5426 O O . SER A 1 666 ? 35.151 -4.038 -19.502 1.00 83.00 666 SER A O 1
ATOM 5428 N N . VAL A 1 667 ? 34.368 -5.341 -17.844 1.00 84.81 667 VAL A N 1
ATOM 5429 C CA . VAL A 1 667 ? 33.466 -6.154 -18.675 1.00 84.81 667 VAL A CA 1
ATOM 5430 C C . VAL A 1 667 ? 32.057 -5.548 -18.777 1.00 84.81 667 VAL A C 1
ATOM 5432 O O . VAL A 1 667 ? 31.219 -6.014 -19.559 1.00 84.81 667 VAL A O 1
ATOM 5435 N N . HIS A 1 668 ? 31.780 -4.490 -18.007 1.00 88.00 668 HIS A N 1
ATOM 5436 C CA . HIS A 1 668 ? 30.469 -3.862 -17.890 1.00 88.00 668 HIS A CA 1
ATOM 5437 C C . HIS A 1 668 ? 30.286 -2.766 -18.946 1.00 88.00 668 HIS A C 1
ATOM 5439 O O . HIS A 1 668 ? 30.588 -1.597 -18.726 1.00 88.00 668 HIS A O 1
ATOM 5445 N N . ILE A 1 669 ? 29.741 -3.139 -20.107 1.00 89.31 669 ILE A N 1
ATOM 5446 C CA . ILE A 1 669 ? 29.485 -2.227 -21.242 1.00 89.31 669 ILE A CA 1
ATOM 5447 C C . ILE A 1 669 ? 27.992 -2.153 -21.645 1.00 89.31 669 ILE A C 1
ATOM 5449 O O . ILE A 1 669 ? 27.658 -2.308 -22.825 1.00 89.31 669 ILE A O 1
ATOM 5453 N N . PRO A 1 670 ? 27.054 -1.921 -20.703 1.00 91.44 670 PRO A N 1
ATOM 5454 C CA . PRO A 1 670 ? 25.614 -2.064 -20.944 1.00 91.44 670 PRO A CA 1
ATOM 5455 C C . PRO A 1 670 ? 25.075 -1.137 -22.042 1.00 91.44 670 PRO A C 1
ATOM 5457 O O . PRO A 1 670 ? 24.290 -1.580 -22.874 1.00 91.44 670 PRO A O 1
ATOM 5460 N N . VAL A 1 671 ? 25.535 0.117 -22.113 1.00 92.50 671 VAL A N 1
ATOM 5461 C CA . VAL A 1 671 ? 25.100 1.070 -23.157 1.00 92.50 671 VAL A CA 1
ATOM 5462 C C . VAL A 1 671 ? 25.474 0.598 -24.571 1.00 92.50 671 VAL A C 1
ATOM 5464 O O . VAL A 1 671 ? 24.654 0.688 -25.483 1.00 92.50 671 VAL A O 1
ATOM 5467 N N . VAL A 1 672 ? 26.673 0.026 -24.760 1.00 89.19 672 VAL A N 1
ATOM 5468 C CA . VAL A 1 672 ? 27.094 -0.537 -26.060 1.00 89.19 672 VAL A CA 1
ATOM 5469 C C . VAL A 1 672 ? 26.225 -1.741 -26.417 1.00 89.19 672 VAL A C 1
ATOM 5471 O O . VAL A 1 672 ? 25.721 -1.821 -27.536 1.00 89.19 672 VAL A O 1
ATOM 5474 N N . ARG A 1 673 ? 25.991 -2.650 -25.460 1.00 87.69 673 ARG A N 1
ATOM 5475 C CA . ARG A 1 673 ? 25.120 -3.821 -25.665 1.00 87.69 673 ARG A CA 1
ATOM 5476 C C . ARG A 1 673 ? 23.698 -3.403 -26.051 1.00 87.69 673 ARG A C 1
ATOM 5478 O O . ARG A 1 673 ? 23.139 -3.955 -26.995 1.00 87.69 673 ARG A O 1
ATOM 5485 N N . LEU A 1 674 ? 23.147 -2.388 -25.382 1.00 88.94 674 LEU A N 1
ATOM 5486 C CA . LEU A 1 674 ? 21.824 -1.840 -25.680 1.00 88.94 674 LEU A CA 1
ATOM 5487 C C . LEU A 1 674 ? 21.753 -1.221 -27.084 1.00 88.94 674 LEU A C 1
ATOM 5489 O O . LEU A 1 674 ? 20.774 -1.426 -27.802 1.00 88.94 674 LEU A O 1
ATOM 5493 N N . PHE A 1 675 ? 22.792 -0.489 -27.493 1.00 88.62 675 PHE A N 1
ATOM 5494 C CA . PHE A 1 675 ? 22.877 0.097 -28.829 1.00 88.62 675 PHE A CA 1
ATOM 5495 C C . PHE A 1 675 ? 22.881 -0.978 -29.924 1.00 88.62 675 PHE A C 1
ATOM 5497 O O . PHE A 1 675 ? 22.096 -0.897 -30.869 1.00 88.62 675 PHE A O 1
ATOM 5504 N N . VAL A 1 676 ? 23.694 -2.029 -29.760 1.00 83.50 676 VAL A N 1
ATOM 5505 C CA . VAL A 1 676 ? 23.749 -3.168 -30.694 1.00 83.50 676 VAL A CA 1
ATOM 5506 C C . VAL A 1 676 ? 22.417 -3.923 -30.736 1.00 83.50 676 VAL A C 1
ATOM 5508 O O . VAL A 1 676 ? 21.917 -4.214 -31.822 1.00 83.50 676 VAL A O 1
ATOM 5511 N N . GLY A 1 677 ? 21.793 -4.183 -29.581 1.00 78.62 677 GLY A N 1
ATOM 5512 C CA . GLY A 1 677 ? 20.486 -4.847 -29.512 1.00 78.62 677 GLY A CA 1
ATOM 5513 C C . GLY A 1 677 ? 19.407 -4.130 -30.332 1.00 78.62 677 GLY A C 1
ATOM 5514 O O . GLY A 1 677 ? 18.639 -4.767 -31.053 1.00 78.62 677 GLY A O 1
ATOM 5515 N N . LYS A 1 678 ? 19.399 -2.792 -30.321 1.00 75.06 678 LYS A N 1
ATOM 5516 C CA . LYS A 1 678 ? 18.454 -1.985 -31.113 1.00 75.06 678 LYS A CA 1
ATOM 5517 C C . LYS A 1 678 ? 18.710 -2.050 -32.617 1.00 75.06 678 LYS A C 1
ATOM 5519 O O . LYS A 1 678 ? 17.749 -2.059 -33.386 1.00 75.06 678 LYS A O 1
ATOM 5524 N N . ILE A 1 679 ? 19.973 -2.124 -33.047 1.00 77.19 679 ILE A N 1
ATOM 5525 C CA . ILE A 1 679 ? 20.320 -2.318 -34.466 1.00 77.19 679 ILE A CA 1
ATOM 5526 C C . ILE A 1 679 ? 19.738 -3.642 -34.965 1.00 77.19 679 ILE A C 1
ATOM 5528 O O . ILE A 1 679 ? 19.080 -3.661 -36.001 1.00 77.19 679 ILE A O 1
ATOM 5532 N N . LEU A 1 680 ? 19.884 -4.719 -34.189 1.00 73.81 680 LEU A N 1
ATOM 5533 C CA . LEU A 1 680 ? 19.347 -6.033 -34.551 1.00 73.81 680 LEU A CA 1
ATOM 5534 C C . LEU A 1 680 ? 17.817 -6.022 -34.690 1.00 73.81 680 LEU A C 1
ATOM 5536 O O . LEU A 1 680 ? 17.277 -6.620 -35.622 1.00 73.81 680 LEU A O 1
ATOM 5540 N N . ILE A 1 681 ? 17.106 -5.316 -33.806 1.00 75.06 681 ILE A N 1
ATOM 5541 C CA . ILE A 1 681 ? 15.645 -5.152 -33.908 1.00 75.06 681 ILE A CA 1
ATOM 5542 C C . ILE A 1 681 ? 15.274 -4.369 -35.169 1.00 75.06 681 ILE A C 1
ATOM 5544 O O . ILE A 1 681 ? 14.382 -4.780 -35.914 1.00 75.06 681 ILE A O 1
ATOM 5548 N N . LYS A 1 682 ? 15.977 -3.262 -35.438 1.00 69.69 682 LYS A N 1
ATOM 5549 C CA . LYS A 1 682 ? 15.767 -2.446 -36.638 1.00 69.69 682 LYS A CA 1
ATOM 5550 C C . LYS A 1 682 ? 15.973 -3.270 -37.911 1.00 69.69 682 LYS A C 1
ATOM 5552 O O . LYS A 1 682 ? 15.125 -3.217 -38.795 1.00 69.69 682 LYS A O 1
ATOM 5557 N N . GLU A 1 683 ? 17.040 -4.064 -37.978 1.00 68.12 683 GLU A N 1
ATOM 5558 C CA . GLU A 1 683 ? 17.347 -4.924 -39.126 1.00 68.12 683 GLU A CA 1
ATOM 5559 C C . GLU A 1 683 ? 16.297 -6.018 -39.347 1.00 68.12 683 GLU A C 1
ATOM 5561 O O . GLU A 1 683 ? 15.900 -6.261 -40.490 1.00 68.12 683 GLU A O 1
ATOM 5566 N N . ARG A 1 684 ? 15.808 -6.653 -38.271 1.00 66.50 684 ARG A N 1
ATOM 5567 C CA . ARG A 1 684 ? 14.713 -7.636 -38.344 1.00 66.50 684 ARG A CA 1
ATOM 5568 C C . ARG A 1 684 ? 13.430 -7.012 -38.894 1.00 66.50 684 ARG A C 1
ATOM 5570 O O . ARG A 1 684 ? 12.785 -7.619 -39.739 1.00 66.50 684 ARG A O 1
ATOM 5577 N N . LYS A 1 685 ? 13.094 -5.788 -38.473 1.00 62.06 685 LYS A N 1
ATOM 5578 C CA . LYS A 1 685 ? 11.900 -5.067 -38.943 1.00 62.06 685 LYS A CA 1
ATOM 5579 C C . LYS A 1 685 ? 11.992 -4.534 -40.371 1.00 62.06 685 LYS A C 1
ATOM 5581 O O . LYS A 1 685 ? 10.960 -4.279 -40.961 1.00 62.06 685 LYS A O 1
ATOM 5586 N N . THR A 1 686 ? 13.191 -4.315 -40.908 1.00 57.88 686 THR A N 1
ATOM 5587 C CA . THR A 1 686 ? 13.373 -3.903 -42.313 1.00 57.88 686 THR A CA 1
ATOM 5588 C C . THR A 1 686 ? 13.406 -5.072 -43.298 1.00 57.88 686 THR A C 1
ATOM 5590 O O . THR A 1 686 ? 13.380 -4.841 -44.503 1.00 57.88 686 THR A O 1
ATOM 5593 N N . LYS A 1 687 ? 13.532 -6.312 -42.803 1.00 49.19 687 LYS A N 1
ATOM 5594 C CA . LYS A 1 687 ? 13.541 -7.541 -43.616 1.00 49.19 687 LYS A CA 1
ATOM 5595 C C . LYS A 1 687 ? 12.161 -8.197 -43.744 1.00 49.19 687 LYS A C 1
ATOM 5597 O O . LYS A 1 687 ? 11.984 -8.992 -44.663 1.00 49.19 687 LYS A O 1
ATOM 5602 N N . ASN A 1 688 ? 11.236 -7.867 -42.844 1.00 39.44 688 ASN A N 1
ATOM 5603 C CA . ASN A 1 688 ? 9.807 -8.180 -42.932 1.00 39.44 688 ASN A CA 1
ATOM 5604 C C . ASN A 1 688 ? 9.054 -6.956 -43.452 1.00 39.44 688 ASN A C 1
ATOM 5606 O O . ASN A 1 688 ? 7.976 -7.159 -44.048 1.00 39.44 688 ASN A O 1
#

Sequence (688 aa):
MDDADSIDLSDNDEFMLDVEITAANVQDAINMALADDDNSNSNLTTNVDLPQLSDELINFDGNKFGEELLFKIDNDNIEKILYQHWKTFVPQCYIYHTNLIKGIIEQRTQEILFRPLDIYLYGTLNTDDAIQIIRSYNKKSTVCGHLFKSEEPTYFCRDCCVDPTCVLCTDCFLQSEHRKHRYKMNVSAGGGYCDCGDPEAWKQNVHCNLHLPHDDNNESADDILNRLPSDLRLRAKNLFNILLRFIIKLLCTGNYQDIPNELKNEYWDGDHKNYVTILFNDEVHTYDQVIHVLSRAIQCTKQEGHELASLVDREGRTAIRIGTTEQCRDVQQTIRIRTADVPLKCEIYPNSFISLQYFAQKLLTYLQNIIELSDGFRRIFCECEIECDDELDDITRTEKALLSEKMLWKSARSALHQIFINSFFMDSEWKKTFAILYMKCYPMIIRHYRTDFSFLYRADCFLRLSVQLFTTNSLAKYLISSHNAFQTIVDSFLEYCQSKLDHGKLLFSRTTNASLQHEFRRAQSILYDLKYLLGVVPQEYTVELRENFLNGFRVFLQLLSYMHGMDKVARQVGQHVEFDPEWETAFNLVIKIQSIISSILDWCAQDKELLLGAYEATGLALAEIQKTSDISHLIKDKNNSSIVKTTVNDLKVDCYAYDVAKDPISVHIPVVRLFVGKILIKERKTKN

Nearest PDB structures (foldseek):
  5tdc-assembly2_C  TM=9.865E-01  e=1.269E-06  Homo sapiens
  5um3-assembly1_A  TM=1.003E+00  e=2.324E-06  Homo sapiens
  3gq1-assembly2_B  TM=9.072E-01  e=1.640E-02  Caulobacter vibrioides
  1r6o-assembly1_C  TM=9.352E-01  e=3.275E-02  Escherichia coli
  2wa8-assembly2_C  TM=7.646E-01  e=1.212E-02  Escherichia coli K-12

pLDDT: mean 81.24, std 18.18, range [21.17, 98.12]

Secondary structure (DSSP, 8-state):
----------S--TT-------HHHHHHHHHHHTTGGG-----------PPPPPHHHHH--HHHHHHHHHHTS-GGGHHHHHHHHHHHHHHHHHTT-STTSHHHHHHHHIIIIIHHHHHHHHTSS-HHHHHHHHHHTPPPPS---PBPPEEEEEEEETTTBSSTT--B-HHHHHTSGGGGS-EEEEEEES--B--TT-TTTBSS----TTSPPPS-----HHHHHHTS-HHHHHHHHHHHHHHHHHHHHHHT-S-GGGS-GGG--HHHHSTT--EEEEEEP-SSS-HHHHHHHHHHHS---HHHHHHHHHHHHHHSEEEEEEE-HHHHHHHHHHHHHHTSSS---EEEEEHHHHHHHHHHHHHHHHHHHHHHH-HHHHHHHHHHHTSBSSTT---BHHHHHHHTGGG--HHHHHHHHHHHHHHHTTSHHHHHHHHHHHHHHHHHHHHHHHH-TT--SGGGSGGGGHHHHSSSHHHHHHHHHHH-HHHHHHHHHHHHHHTTEETTEE-------HHHHHHHHHHTTHHHHHHHHHSS--SS--HHHHHHHHHHHHHHHHHHHHHTT-S-BPPP-SS--S--TTSHHHHHHHHHHHHHHHHHHHHHHH-HHHHHHHHHHHHHHHHHHHHHS--TTS---TTS-SEEEEEETTEEEEEE---TTTS-B----HHHHHHHHHHHHHHHHHH-

Foldseek 3Di:
DDDDDDPPPDPPPPDDPPPCPDPVNVVVVVVVVVVVVPDPDDDDDDPDPDPDQDPCLVPDALLVLLVCLAPPDDLVCSLLVLLLLCLPCLLSLPVPPDPPPPPPSVVSCCRRNPSSLQCLLQVHNPSVVSLVLLLVLADQALFFFAWDDFQFKWKAQPVWFPDRLAIAHPVFCVQWPSVVGDMDIDGDRTQHTHQQNPCLGTPDRSHGPRNHDDPPPPDDPVNQLVSDDPSSLVSLLSSLLSLLVLLLQQQLDPDPVSHDVSSDDCVLVPPQWWKWKKFFALVPDDLVLQLVLLCVLQVDDSVVSSVLSVCRVQFRMDTSDIDDPVSSVSSQVSQCVSCVVHRGDIDMGGSSSVSSNVVSLVSLVVLLVVCVSGVSSLSSNLVSQQDDDDPPDPDGSLLSCQLSVLSHGQSSLVSNSSSLSSRQVSDPVSLLVSLLSCLVCVLSQLVCQLPRSSDQDCSSGPVVCLLVQQLRQVRLLCCLLPVLSLQSLLVSLVVVQVVQADLLAGADDPDPPVSSVSSLVSSLVSLVSLCSSLVDADLDDDPSSLVSLLNSLLSVLSVLLNLAFPQWAADDDDDDDPDDPSCPSSVVSVVSVVSSLVSLLVNLLNDVVSLVSSLVSLVVSVVVSVVSDCLPDADQDPVRHQWDFDADPNDTDTDGRDDSRPGTGDPRHVSVVSNVSSVVSVVVVVVD

Radius of gyration: 30.14 Å; Cα contacts (8 Å, |Δi|>4): 873; chains: 1; bounding box: 88×68×87 Å

Mean predicted aligned error: 11.25 Å

Solvent-accessible surface area (backbone atoms only — not comparable to full-atom values): 38780 Å² total; per-residue (Å²): 138,84,90,83,85,79,83,78,87,66,93,74,79,85,80,68,80,91,66,87,74,53,76,67,61,58,55,52,51,53,55,49,65,69,55,66,81,80,64,94,81,77,90,81,86,75,94,65,89,72,78,78,80,51,69,67,69,73,69,59,54,24,66,62,52,7,50,40,58,59,74,73,50,58,80,93,48,48,59,62,53,50,37,48,48,46,48,62,48,36,32,72,58,50,70,61,88,51,94,86,54,56,72,69,46,52,55,50,38,42,39,65,67,45,42,25,54,47,22,35,39,64,70,36,89,61,46,70,62,45,51,54,54,50,43,68,58,48,75,83,52,38,51,63,61,51,68,41,46,62,73,35,60,33,40,31,36,75,82,31,40,66,53,95,83,37,32,25,39,60,70,47,37,75,43,30,74,56,72,80,52,61,59,48,81,47,70,32,86,37,83,51,53,19,44,38,36,36,68,73,38,25,79,54,79,32,43,21,75,84,20,50,82,62,98,78,75,84,67,50,77,66,54,50,46,63,57,46,57,70,68,45,52,51,37,42,45,54,48,47,46,48,49,49,53,54,27,50,57,46,46,51,41,88,48,79,83,80,48,62,70,72,54,59,41,64,74,49,69,34,101,70,35,38,23,27,21,35,40,44,39,52,85,72,75,51,64,69,59,50,25,57,47,40,32,67,42,66,67,42,53,73,66,58,19,46,53,49,41,53,41,13,66,65,37,23,42,37,81,72,41,77,36,44,63,65,62,32,47,55,32,46,51,45,42,40,66,76,23,64,92,64,65,67,54,58,51,77,42,53,38,46,56,54,22,47,35,54,48,32,51,51,49,51,56,52,50,46,58,51,31,70,50,26,69,42,48,24,49,45,48,50,56,48,37,65,38,54,86,46,102,85,45,100,48,27,48,53,50,49,53,58,72,27,47,91,46,42,40,48,44,53,43,49,52,53,55,48,43,48,47,71,34,31,61,76,39,73,70,43,32,50,53,50,47,52,52,47,60,72,45,40,61,57,45,52,50,49,61,50,73,44,62,67,52,85,50,63,85,72,40,79,71,49,54,47,70,71,45,24,54,37,52,74,51,21,51,48,35,23,33,77,63,34,40,54,28,53,52,43,50,50,48,47,63,59,46,59,84,34,47,52,98,68,18,47,52,81,78,90,64,90,53,61,71,62,54,52,36,49,60,51,49,54,51,53,56,52,54,52,34,37,40,45,64,59,65,71,94,73,81,55,72,51,37,45,52,29,45,50,52,14,48,53,51,46,48,50,54,36,50,21,44,40,57,21,73,58,47,52,49,81,83,85,73,88,78,94,72,76,81,81,47,57,70,57,48,58,50,48,56,59,50,50,56,42,51,50,36,55,47,54,45,32,71,71,34,72,67,50,33,51,54,54,49,51,54,46,52,52,52,50,54,51,50,61,73,69,51,79,78,82,77,41,57,50,46,102,83,69,36,47,60,45,80,45,72,60,94,88,40,81,43,83,36,72,32,76,50,67,76,68,50,59,50,45,92,38,50,55,57,60,54,53,49,54,54,50,51,55,52,52,54,55,61,74,74,108

InterPro domains:
  IPR003126 Zinc finger, UBR-type [PF02207] (143-211)
  IPR003126 Zinc finger, UBR-type [PS51157] (142-213)
  IPR003126 Zinc finger, UBR-type [SM00396] (142-212)
  IPR003769 Adaptor protein ClpS, core [PF02617] (273-347)
  IPR014719 Ribosomal protein bL12, C-terminal/adaptor protein ClpS-like [G3DSA:3.30.1390.10] (260-351)
  IPR014719 Ribosomal protein bL12, C-terminal/adaptor protein ClpS-like [SSF54736] (272-336)
  IPR039164 E3 ubiquitin-protein ligase UBR1-like [PTHR21497] (106-677)

Organism: NCBI:txid392033